Protein 4V1S (pdb70)

Structure (mmCIF, N/CA/C/O backbone):
data_4V1S
#
_entry.id   4V1S
#
_cell.length_a   81.677
_cell.length_b   121.030
_cell.length_c   125.604
_cell.angle_alpha   90.00
_cell.angle_beta   90.00
_cell.angle_gamma   90.00
#
_symmetry.space_group_name_H-M   'P 2 21 21'
#
loop_
_entity.id
_entity.type
_entity.pdbx_description
1 polymer ALPHA-1,6-MANNANASE
2 non-polymer GLYCEROL
3 water water
#
loop_
_atom_site.group_PDB
_atom_site.id
_atom_site.type_symbol
_atom_site.label_atom_id
_atom_site.label_alt_id
_atom_site.label_comp_id
_atom_site.label_asym_id
_atom_site.label_entity_id
_atom_site.label_seq_id
_atom_site.pdbx_PDB_ins_code
_atom_site.Cartn_x
_atom_site.Cartn_y
_atom_site.Cartn_z
_atom_site.occupancy
_atom_site.B_iso_or_equiv
_atom_site.auth_seq_id
_atom_site.auth_comp_id
_atom_site.auth_asym_id
_atom_site.auth_atom_id
_atom_site.pdbx_PDB_model_num
ATOM 1 N N . PRO A 1 37 ? -41.301 -14.613 40.135 1.00 70.33 37 PRO A N 1
ATOM 2 C CA . PRO A 1 37 ? -39.957 -15.033 39.747 1.00 70.59 37 PRO A CA 1
ATOM 3 C C . PRO A 1 37 ? -39.030 -15.336 40.948 1.00 65.12 37 PRO A C 1
ATOM 4 O O . PRO A 1 37 ? -38.237 -16.291 40.916 1.00 54.13 37 PRO A O 1
ATOM 6 N N . GLY A 1 38 ? -39.159 -14.549 42.008 1.00 70.40 38 GLY A N 1
ATOM 7 C CA . GLY A 1 38 ? -38.338 -14.720 43.205 1.00 56.98 38 GLY A CA 1
ATOM 8 C C . GLY A 1 38 ? -38.422 -16.080 43.874 1.00 58.80 38 GLY A C 1
ATOM 9 O O . GLY A 1 38 ? -37.443 -16.529 44.474 1.00 68.78 38 GLY A O 1
ATOM 10 N N . VAL A 1 39 ? -39.588 -16.724 43.794 1.00 54.76 39 VAL A N 1
ATOM 11 C CA . VAL A 1 39 ? -39.778 -18.090 44.330 1.00 60.98 39 VAL A CA 1
ATOM 12 C C . VAL A 1 39 ? -38.833 -19.069 43.623 1.00 65.72 39 VAL A C 1
ATOM 13 O O . VAL A 1 39 ? -38.176 -19.891 44.271 1.00 82.50 39 VAL A O 1
ATOM 17 N N . GLU A 1 40 ? -38.768 -18.974 42.295 1.00 61.01 40 GLU A N 1
ATOM 18 C CA . GLU A 1 40 ? -37.864 -19.820 41.522 1.00 55.88 40 GLU A CA 1
ATOM 19 C C . GLU A 1 40 ? -36.399 -19.325 41.574 1.00 55.06 40 GLU A C 1
ATOM 20 O O . GLU A 1 40 ? -35.512 -20.157 41.654 1.00 47.98 40 GLU A O 1
ATOM 22 N N . ILE A 1 41 ? -36.151 -18.004 41.552 1.00 56.33 41 ILE A N 1
ATOM 23 C CA . ILE A 1 41 ? -34.758 -17.454 41.557 1.00 43.82 41 ILE A CA 1
ATOM 24 C C . ILE A 1 41 ? -34.080 -17.511 42.932 1.00 59.16 41 ILE A C 1
ATOM 25 O O . ILE A 1 41 ? -32.851 -17.522 43.011 1.00 66.37 41 ILE A O 1
ATOM 27 N N . GLY A 1 42 ? -34.896 -17.503 43.994 1.00 56.57 42 GLY A N 1
ATOM 28 C CA . GLY A 1 42 ? -34.484 -17.695 45.412 1.00 70.12 42 GLY A CA 1
ATOM 29 C C . GLY A 1 42 ? -33.060 -17.390 45.884 1.00 73.27 42 GLY A C 1
ATOM 30 O O . GLY A 1 42 ? -32.635 -16.224 45.924 1.00 65.78 42 GLY A O 1
ATOM 31 N N . ASN A 1 43 ? -32.356 -18.448 46.304 1.00 66.22 43 ASN A N 1
ATOM 32 C CA . ASN A 1 43 ? -30.947 -18.381 46.714 1.00 67.90 43 ASN A CA 1
ATOM 33 C C . ASN A 1 43 ? -30.039 -19.026 45.671 1.00 73.76 43 ASN A C 1
ATOM 34 O O . ASN A 1 43 ? -28.905 -19.416 45.990 1.00 80.34 43 ASN A O 1
ATOM 36 N N . ASN A 1 44 ? -30.545 -19.133 44.434 1.00 45.86 44 ASN A N 1
ATOM 37 C CA . ASN A 1 44 ? -29.820 -19.766 43.341 1.00 30.62 44 ASN A CA 1
ATOM 38 C C . ASN A 1 44 ? -28.794 -18.832 42.737 1.00 28.30 44 ASN A C 1
ATOM 39 O O . ASN A 1 44 ? -29.121 -17.781 42.174 1.00 27.08 44 ASN A O 1
ATOM 44 N N . ASP A 1 45 ? -27.548 -19.248 42.831 1.00 23.23 45 ASP A N 1
ATOM 45 C CA . ASP A 1 45 ? -26.464 -18.417 42.415 1.00 24.97 45 ASP A CA 1
ATOM 46 C C . ASP A 1 45 ? -26.100 -18.808 40.993 1.00 21.27 45 ASP A C 1
ATOM 47 O O . ASP A 1 45 ? -25.116 -19.509 40.763 1.00 19.44 45 ASP A O 1
ATOM 52 N N . TYR A 1 46 ? -26.907 -18.342 40.044 1.00 17.37 46 TYR A N 1
ATOM 53 C CA . TYR A 1 46 ? -26.703 -18.669 38.628 1.00 15.82 46 TYR A CA 1
ATOM 54 C C . TYR A 1 46 ? -25.325 -18.299 38.132 1.00 13.09 46 TYR A C 1
ATOM 55 O O . TYR A 1 46 ? -24.741 -19.016 37.338 1.00 15.47 46 TYR A O 1
ATOM 64 N N . TYR A 1 47 ? -24.808 -17.160 38.576 1.00 15.49 47 TYR A N 1
ATOM 65 C CA . TYR A 1 47 ? -23.499 -16.716 38.127 1.00 15.35 47 TYR A CA 1
ATOM 66 C C . TYR A 1 47 ? -22.392 -17.694 38.523 1.00 17.01 47 TYR A C 1
ATOM 67 O O . TYR A 1 47 ? -21.536 -18.065 37.696 1.00 18.98 47 TYR A O 1
ATOM 76 N N . THR A 1 48 ? -22.421 -18.134 39.780 1.00 19.00 48 THR A N 1
ATOM 77 C CA . THR A 1 48 ? -21.505 -19.188 40.224 1.00 20.80 48 THR A CA 1
ATOM 78 C C . THR A 1 48 ? -21.702 -20.494 39.454 1.00 16.28 48 THR A C 1
ATOM 79 O O . THR A 1 48 ? -20.755 -21.126 39.054 1.00 17.97 48 THR A O 1
ATOM 83 N N . TRP A 1 49 ? -22.949 -20.867 39.213 1.00 15.22 49 TRP A N 1
ATOM 84 C CA . TRP A 1 49 ? -23.209 -22.070 38.454 1.00 15.13 49 TRP A CA 1
ATOM 85 C C . TRP A 1 49 ? -22.566 -21.978 37.089 1.00 15.01 49 TRP A C 1
ATOM 86 O O . TRP A 1 49 ? -22.012 -22.945 36.614 1.00 16.44 49 TRP A O 1
ATOM 97 N N . CYS A 1 50 ? -22.623 -20.792 36.489 1.00 13.58 50 CYS A N 1
ATOM 98 C CA . CYS A 1 50 ? -22.009 -20.602 35.177 1.00 11.00 50 CYS A CA 1
ATOM 99 C C . CYS A 1 50 ? -20.512 -20.783 35.267 1.00 12.56 50 CYS A C 1
ATOM 100 O O . CYS A 1 50 ? -19.938 -21.551 34.511 1.00 13.59 50 CYS A O 1
ATOM 103 N N . LYS A 1 51 ? -19.871 -20.109 36.216 1.00 16.23 51 LYS A N 1
ATOM 104 C CA A LYS A 1 51 ? -18.416 -20.235 36.382 0.50 17.59 51 LYS A CA 1
ATOM 105 C CA B LYS A 1 51 ? -18.412 -20.238 36.393 0.50 17.42 51 LYS A CA 1
ATOM 106 C C . LYS A 1 51 ? -18.007 -21.685 36.682 1.00 15.76 51 LYS A C 1
ATOM 107 O O . LYS A 1 51 ? -17.015 -22.176 36.193 1.00 14.44 51 LYS A O 1
ATOM 118 N N . GLU A 1 52 ? -18.795 -22.363 37.494 1.00 18.40 52 GLU A N 1
ATOM 119 C CA . GLU A 1 52 ? -18.546 -23.763 37.767 1.00 16.86 52 GLU A CA 1
ATOM 120 C C . GLU A 1 52 ? -18.539 -24.603 36.493 1.00 17.88 52 GLU A C 1
ATOM 121 O O . GLU A 1 52 ? -17.661 -25.459 36.291 1.00 16.75 52 GLU A O 1
ATOM 127 N N . THR A 1 53 ? -19.551 -24.386 35.666 1.00 16.88 53 THR A N 1
ATOM 128 C CA . THR A 1 53 ? -19.715 -25.131 34.445 1.00 14.74 53 THR A CA 1
ATOM 129 C C . THR A 1 53 ? -18.527 -24.880 33.500 1.00 13.94 53 THR A C 1
ATOM 130 O O . THR A 1 53 ? -17.965 -25.806 32.939 1.00 16.14 53 THR A O 1
ATOM 134 N N . LEU A 1 54 ? -18.167 -23.622 33.359 1.00 13.04 54 LEU A N 1
ATOM 135 C CA . LEU A 1 54 ? -17.019 -23.247 32.512 1.00 15.43 54 LEU A CA 1
ATOM 136 C C . LEU A 1 54 ? -15.728 -23.881 32.978 1.00 15.66 54 LEU A C 1
ATOM 137 O O . LEU A 1 54 ? -14.859 -24.240 32.161 1.00 16.05 54 LEU A O 1
ATOM 142 N N . SER A 1 55 ? -15.581 -23.999 34.288 1.00 15.12 55 SER A N 1
ATOM 143 C CA A SER A 1 55 ? -14.382 -24.598 34.846 0.50 15.67 55 SER A CA 1
ATOM 144 C CA B SER A 1 55 ? -14.379 -24.609 34.858 0.50 15.82 55 SER A CA 1
ATOM 145 C C . SER A 1 55 ? -14.295 -26.066 34.433 1.00 14.82 55 SER A C 1
ATOM 146 O O . SER A 1 55 ? -13.223 -26.567 34.069 1.00 17.18 55 SER A O 1
ATOM 151 N N . VAL A 1 56 ? -15.428 -26.756 34.465 1.00 14.93 56 VAL A N 1
ATOM 152 C CA . VAL A 1 56 ? -15.426 -28.174 34.076 1.00 15.18 56 VAL A CA 1
ATOM 153 C C . VAL A 1 56 ? -15.220 -28.360 32.586 1.00 15.07 56 VAL A C 1
ATOM 154 O O . VAL A 1 56 ? -14.451 -29.214 32.157 1.00 16.33 56 VAL A O 1
ATOM 158 N N . ILE A 1 57 ? -15.884 -27.539 31.794 1.00 12.38 57 ILE A N 1
ATOM 159 C CA . ILE A 1 57 ? -15.639 -27.527 30.335 1.00 11.40 57 ILE A CA 1
ATOM 160 C C . ILE A 1 57 ? -14.161 -27.321 30.018 1.00 13.53 57 ILE A C 1
ATOM 161 O O . ILE A 1 57 ? -13.609 -28.010 29.174 1.00 16.71 57 ILE A O 1
ATOM 166 N N . ASP A 1 58 ? -13.523 -26.350 30.682 1.00 13.71 58 ASP A N 1
ATOM 167 C CA . ASP A 1 58 ? -12.100 -26.086 30.424 1.00 14.99 58 ASP A CA 1
ATOM 168 C C . ASP A 1 58 ? -11.246 -27.272 30.807 1.00 16.14 58 ASP A C 1
ATOM 169 O O . ASP A 1 58 ? -10.385 -27.667 30.037 1.00 15.05 58 ASP A O 1
ATOM 174 N N . LYS A 1 59 ? -11.508 -27.856 31.974 1.00 15.33 59 LYS A N 1
ATOM 175 C CA A LYS A 1 59 ? -10.753 -29.002 32.429 0.50 15.97 59 LYS A CA 1
ATOM 176 C CA B LYS A 1 59 ? -10.753 -29.032 32.425 0.50 16.28 59 LYS A CA 1
ATOM 177 C C . LYS A 1 59 ? -10.864 -30.148 31.409 1.00 15.90 59 LYS A C 1
ATOM 178 O O . LYS A 1 59 ? -9.872 -30.751 31.006 1.00 17.56 59 LYS A O 1
ATOM 189 N N . ASP A 1 60 ? -12.081 -30.428 30.974 1.00 13.94 60 ASP A N 1
ATOM 190 C CA . ASP A 1 60 ? -12.343 -31.609 30.138 1.00 14.67 60 ASP A CA 1
ATOM 191 C C . ASP A 1 60 ? -11.958 -31.403 28.682 1.00 13.50 60 ASP A C 1
ATOM 192 O O . ASP A 1 60 ? -11.452 -32.335 28.052 1.00 16.12 60 ASP A O 1
ATOM 197 N N . LEU A 1 61 ? -12.221 -30.200 28.159 1.00 12.15 61 LEU A N 1
ATOM 198 C CA . LEU A 1 61 ? -12.195 -29.987 26.729 1.00 12.58 61 LEU A CA 1
ATOM 199 C C . LEU A 1 61 ? -11.317 -28.877 26.187 1.00 12.36 61 LEU A C 1
ATOM 200 O O . LEU A 1 61 ? -11.059 -28.872 24.978 1.00 14.58 61 LEU A O 1
ATOM 205 N N . LYS A 1 62 ? -10.808 -27.969 27.015 1.00 13.42 62 LYS A N 1
ATOM 206 C CA . LYS A 1 62 ? -9.903 -26.954 26.472 1.00 16.64 62 LYS A CA 1
ATOM 207 C C . LYS A 1 62 ? -8.590 -27.660 26.072 1.00 15.68 62 LYS A C 1
ATOM 208 O O . LYS A 1 62 ? -8.107 -28.526 26.784 1.00 16.39 62 LYS A O 1
ATOM 214 N N . ILE A 1 63 ? -8.081 -27.327 24.897 1.00 12.60 63 ILE A N 1
ATOM 215 C CA . ILE A 1 63 ? -6.868 -27.921 24.398 1.00 13.38 63 ILE A CA 1
ATOM 216 C C . ILE A 1 63 ? -5.732 -27.168 25.068 1.00 13.45 63 ILE A C 1
ATOM 217 O O . ILE A 1 63 ? -5.608 -25.937 24.936 1.00 13.50 63 ILE A O 1
ATOM 222 N N . SER A 1 64 ? -4.925 -27.924 25.811 1.00 14.31 64 SER A N 1
ATOM 223 C CA . SER A 1 64 ? -3.802 -27.383 26.585 1.00 16.08 64 SER A CA 1
ATOM 224 C C . SER A 1 64 ? -3.015 -26.361 25.790 1.00 17.71 64 SER A C 1
ATOM 225 O O . SER A 1 64 ? -2.624 -26.643 24.647 1.00 18.21 64 SER A O 1
ATOM 228 N N . GLY A 1 65 ? -2.807 -25.186 26.3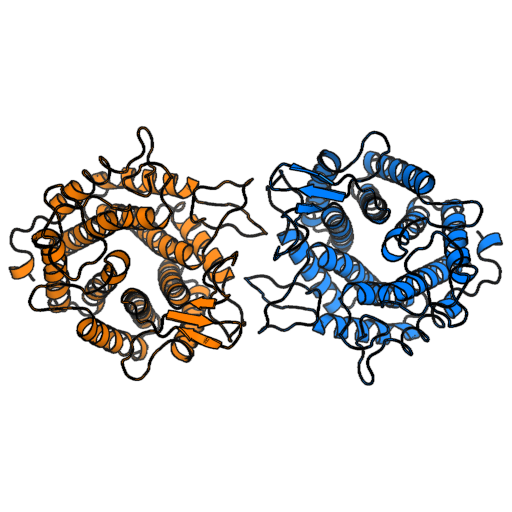80 1.00 18.45 65 GLY A N 1
ATOM 229 C CA . GLY A 1 65 ? -1.972 -24.145 25.788 1.00 20.84 65 GLY A CA 1
ATOM 230 C C . GLY A 1 65 ? -2.641 -23.282 24.721 1.00 19.78 65 GLY A C 1
ATOM 231 O O . GLY A 1 65 ? -1.983 -22.476 24.067 1.00 23.06 65 GLY A O 1
ATOM 232 N N . THR A 1 66 ? -3.944 -23.458 24.546 1.00 17.51 66 THR A N 1
ATOM 233 C CA . THR A 1 66 ? -4.693 -22.755 23.523 1.00 17.52 66 THR A CA 1
ATOM 234 C C . THR A 1 66 ? -5.974 -22.163 24.108 1.00 17.85 66 THR A C 1
ATOM 235 O O . THR A 1 66 ? -6.313 -22.396 25.276 1.00 17.26 66 THR A O 1
ATOM 239 N N . HIS A 1 67 ? -6.693 -21.419 23.279 1.00 14.53 67 HIS A N 1
ATOM 240 C CA . HIS A 1 67 ? -8.086 -21.038 23.580 1.00 15.37 67 HIS A CA 1
ATOM 241 C C . HIS A 1 67 ? -9.086 -21.757 22.685 1.00 14.44 67 HIS A C 1
ATOM 242 O O . HIS A 1 67 ? -10.176 -21.231 22.385 1.00 15.45 67 HIS A O 1
ATOM 249 N N . SER A 1 68 ? -8.713 -22.972 22.293 1.00 12.73 68 SER A N 1
ATOM 250 C CA . SER A 1 68 ? -9.533 -23.841 21.443 1.00 13.44 68 SER A CA 1
ATOM 251 C C . SER A 1 68 ? -9.968 -25.041 22.281 1.00 13.41 68 SER A C 1
ATOM 252 O O . SER A 1 68 ? -9.446 -25.279 23.387 1.00 12.88 68 SER A O 1
ATOM 255 N N . TYR A 1 69 ? -10.971 -25.753 21.759 1.00 12.27 69 TYR A N 1
ATOM 256 C CA . TYR A 1 69 ? -11.620 -26.859 22.463 1.00 12.24 69 TYR A CA 1
ATOM 257 C C . TYR A 1 69 ? -11.678 -28.082 21.596 1.00 11.96 69 TYR A C 1
ATOM 258 O O . TYR A 1 69 ? -11.897 -27.984 20.377 1.00 13.39 69 TYR A O 1
ATOM 267 N N . TYR A 1 70 ? -11.524 -29.230 22.251 1.00 14.03 70 TYR A N 1
ATOM 268 C CA . TYR A 1 70 ? -11.792 -30.521 21.639 1.00 13.02 70 TYR A CA 1
ATOM 269 C C . TYR A 1 70 ? -13.287 -30.735 21.467 1.00 13.46 70 TYR A C 1
ATOM 270 O O . TYR A 1 70 ? -14.079 -30.178 22.201 1.00 13.40 70 TYR A O 1
ATOM 279 N N . GLU A 1 71 ? -13.660 -31.574 20.495 1.00 11.38 71 GLU A N 1
ATOM 280 C CA . GLU A 1 71 ? -15.072 -31.888 20.276 1.00 12.43 71 GLU A CA 1
ATOM 281 C C . GLU A 1 71 ? -15.696 -32.703 21.393 1.00 13.36 71 GLU A C 1
ATOM 282 O O . GLU A 1 71 ? -16.848 -32.485 21.750 1.00 14.03 71 GLU A O 1
ATOM 288 N N . ASN A 1 72 ? -14.969 -33.693 21.909 1.00 14.83 72 ASN A N 1
ATOM 289 C CA . ASN A 1 72 ? -15.591 -34.658 22.805 1.00 14.71 72 ASN A CA 1
ATOM 290 C C . ASN A 1 72 ? -14.561 -35.288 23.747 1.00 14.19 72 ASN A C 1
ATOM 291 O O . ASN A 1 72 ? -13.360 -34.972 23.698 1.00 15.08 72 ASN A O 1
ATOM 296 N N . GLN A 1 73 ? -15.042 -36.208 24.572 1.00 16.66 73 GLN A N 1
ATOM 297 C CA . GLN A 1 73 ? -14.245 -36.879 25.596 1.00 17.05 73 GLN A CA 1
ATOM 298 C C . GLN A 1 73 ? -12.996 -37.601 25.095 1.00 17.61 73 GLN A C 1
ATOM 299 O O . GLN A 1 73 ? -12.101 -37.880 25.891 1.00 21.07 73 GLN A O 1
ATOM 305 N N . ASP A 1 74 ? -12.953 -37.930 23.801 1.00 18.55 74 ASP A N 1
ATOM 306 C CA . ASP A 1 74 ? -11.797 -38.614 23.219 1.00 21.01 74 ASP A CA 1
ATOM 307 C C . ASP A 1 74 ? -10.611 -37.674 23.058 1.00 16.97 74 ASP A C 1
ATOM 308 O O . ASP A 1 74 ? -9.496 -38.139 22.829 1.00 21.63 74 ASP A O 1
ATOM 313 N N . ARG A 1 75 ? -10.866 -36.359 23.078 1.00 16.14 75 ARG A N 1
ATOM 314 C CA . ARG A 1 75 ? -9.811 -35.363 22.924 1.00 16.80 75 ARG A CA 1
ATOM 315 C C . ARG A 1 75 ? -8.921 -35.663 21.707 1.00 16.81 75 ARG A C 1
ATOM 316 O O . ARG A 1 75 ? -7.680 -35.613 21.769 1.00 19.51 75 ARG A O 1
ATOM 324 N N . SER A 1 76 ? -9.555 -35.952 20.587 1.00 17.57 76 SER A N 1
ATOM 325 C CA . SER A 1 76 ? -8.822 -36.377 19.385 1.00 19.47 76 SER A CA 1
ATOM 326 C C . SER A 1 76 ? -8.979 -35.466 18.149 1.00 20.36 76 SER A C 1
ATOM 327 O O . SER A 1 76 ? -8.232 -35.612 17.177 1.00 25.44 76 SER A O 1
ATOM 330 N N . GLN A 1 77 ? -9.961 -34.576 18.178 1.00 18.98 77 GLN A N 1
ATOM 331 C CA . GLN A 1 77 ? -10.241 -33.646 17.100 1.00 19.30 77 GLN A CA 1
ATOM 332 C C . GLN A 1 77 ? -10.599 -32.315 17.718 1.00 15.34 77 GLN A C 1
ATOM 333 O O . GLN A 1 77 ? -11.260 -32.272 18.767 1.00 16.69 77 GLN A O 1
ATOM 335 N N . VAL A 1 78 ? -10.208 -31.232 17.044 1.00 14.90 78 VAL A N 1
ATOM 336 C CA A VAL A 1 78 ? -10.670 -29.913 17.400 0.50 13.48 78 VAL A CA 1
ATOM 337 C CA B VAL A 1 78 ? -10.684 -29.911 17.427 0.50 15.79 78 VAL A CA 1
ATOM 338 C C . VAL A 1 78 ? -12.199 -29.885 17.235 1.00 14.52 78 VAL A C 1
ATOM 339 O O . VAL A 1 78 ? -12.754 -30.510 16.317 1.00 15.47 78 VAL A O 1
ATOM 346 N N . SER A 1 79 ? -12.865 -29.158 18.120 1.00 12.01 79 SER A N 1
ATOM 347 C CA . SER A 1 79 ? -14.319 -29.025 18.087 1.00 11.97 79 SER A CA 1
ATOM 348 C C . SER A 1 79 ? -14.853 -28.404 16.806 1.00 11.83 79 SER A C 1
ATOM 349 O O . SER A 1 79 ? -14.238 -27.519 16.188 1.00 12.31 79 SER A O 1
ATOM 352 N N . PHE A 1 80 ? -16.022 -28.885 16.399 1.00 13.40 80 PHE A N 1
ATOM 353 C CA . PHE A 1 80 ? -16.820 -28.188 15.423 1.00 11.97 80 PHE A CA 1
ATOM 354 C C . PHE A 1 80 ? -17.203 -26.828 15.982 1.00 11.05 80 PHE A C 1
ATOM 355 O O . PHE A 1 80 ? -17.169 -26.596 17.183 1.00 11.46 80 PHE A O 1
ATOM 363 N N . ILE A 1 81 ? -17.551 -25.913 15.091 1.00 9.97 81 ILE A N 1
ATOM 364 C CA . ILE A 1 81 ? -17.783 -24.540 15.502 1.00 10.76 81 ILE A CA 1
ATOM 365 C C . ILE A 1 81 ? -18.933 -24.420 16.529 1.00 11.72 81 ILE A C 1
ATOM 366 O O . ILE A 1 81 ? -18.889 -23.563 17.449 1.00 10.99 81 ILE A O 1
ATOM 371 N N . TRP A 1 82 ? -19.948 -25.279 16.393 1.00 10.75 82 TRP A N 1
ATOM 372 C CA . TRP A 1 82 ? -21.215 -25.078 17.149 1.00 10.59 82 TRP A CA 1
ATOM 373 C C . TRP A 1 82 ? -21.003 -24.898 18.666 1.00 12.24 82 TRP A C 1
ATOM 374 O O . TRP A 1 82 ? -21.517 -23.973 19.256 1.00 10.84 82 TRP A O 1
ATOM 385 N N . GLY A 1 83 ? -20.256 -25.805 19.309 1.00 9.9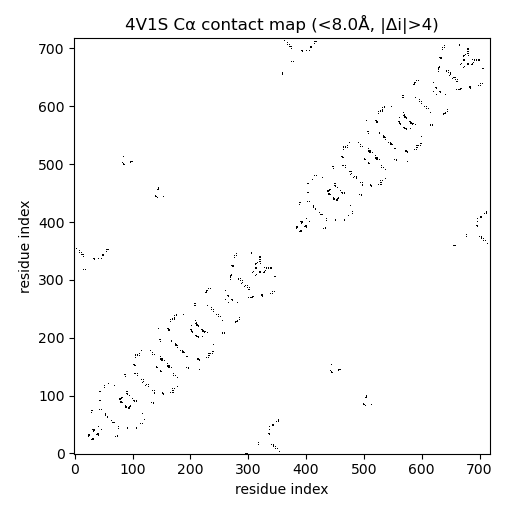8 83 GLY A N 1
ATOM 386 C CA . GLY A 1 83 ? -20.087 -25.714 20.762 1.00 11.28 83 GLY A CA 1
ATOM 387 C C . GLY A 1 83 ? -19.407 -24.439 21.193 1.00 11.68 83 GLY A C 1
ATOM 388 O O . GLY A 1 83 ? -19.671 -23.929 22.263 1.00 11.97 83 GLY A O 1
ATOM 389 N N . ASN A 1 84 ? -18.522 -23.920 20.330 1.00 10.71 84 ASN A N 1
ATOM 390 C CA . ASN A 1 84 ? -17.871 -22.661 20.582 1.00 11.36 84 ASN A CA 1
ATOM 391 C C . ASN A 1 84 ? -18.801 -21.477 20.494 1.00 10.99 84 ASN A C 1
ATOM 392 O O . ASN A 1 84 ? -18.554 -20.441 21.120 1.00 9.89 84 ASN A O 1
ATOM 397 N N . ILE A 1 85 ? -19.878 -21.612 19.719 1.00 9.87 85 ILE A N 1
ATOM 398 C CA . ILE A 1 85 ? -20.877 -20.524 19.618 1.00 9.20 85 ILE A CA 1
ATOM 399 C C . ILE A 1 85 ? -21.569 -20.322 20.952 1.00 8.72 85 ILE A C 1
ATOM 400 O O . ILE A 1 85 ? -21.835 -19.185 21.378 1.00 10.45 85 ILE A O 1
ATOM 405 N N . PHE A 1 86 ? -21.851 -21.413 21.682 1.00 9.27 86 PHE A N 1
ATOM 406 C CA . PHE A 1 86 ? -22.408 -21.226 23.008 1.00 10.12 86 PHE A CA 1
ATOM 407 C C . PHE A 1 86 ? -21.435 -20.550 23.974 1.00 10.32 86 PHE A C 1
ATOM 408 O O . PHE A 1 86 ? -21.870 -19.785 24.802 1.00 10.80 86 PHE A O 1
ATOM 416 N N . LEU A 1 87 ? -20.137 -20.803 23.831 1.00 10.66 87 LEU A N 1
ATOM 417 C CA . LEU A 1 87 ? -19.187 -20.082 24.641 1.00 10.67 87 LEU A CA 1
ATOM 418 C C . LEU A 1 87 ? -19.207 -18.601 24.257 1.00 11.40 87 LEU A C 1
ATOM 419 O O . LEU A 1 87 ? -19.253 -17.743 25.109 1.00 10.83 87 LEU A O 1
ATOM 424 N N . LEU A 1 88 ? -19.225 -18.301 22.958 1.00 10.89 88 LEU A N 1
ATOM 425 C CA . LEU A 1 88 ? -19.330 -16.908 22.516 1.00 11.20 88 LEU A CA 1
ATOM 426 C C . LEU A 1 88 ? -20.551 -16.224 23.159 1.00 11.13 88 LEU A C 1
ATOM 427 O O . LEU A 1 88 ? -20.466 -15.105 23.664 1.00 10.78 88 LEU A O 1
ATOM 432 N N . TYR A 1 89 ? -21.701 -16.884 23.097 1.00 11.36 89 TYR A N 1
ATOM 433 C CA . TYR A 1 89 ? -22.937 -16.351 23.702 1.00 13.38 89 TYR A CA 1
ATOM 434 C C . TYR A 1 89 ? -22.772 -16.124 25.225 1.00 12.51 89 TYR A C 1
ATOM 435 O O . TYR A 1 89 ? -23.266 -15.151 25.790 1.00 12.29 89 TYR A O 1
ATOM 444 N N . THR A 1 90 ? -22.067 -17.045 25.874 1.00 12.19 90 THR A N 1
ATOM 445 C CA . THR A 1 90 ? -21.885 -16.989 27.322 1.00 11.71 90 THR A CA 1
ATOM 446 C C . THR A 1 90 ? -21.034 -15.801 27.719 1.00 12.34 90 THR A C 1
ATOM 447 O O . THR A 1 90 ? -21.409 -14.996 28.584 1.00 13.90 90 THR A O 1
ATOM 451 N N . TYR A 1 91 ? -19.892 -15.657 27.054 1.00 12.28 91 TYR A N 1
ATOM 452 C CA . TYR A 1 91 ? -18.985 -14.550 27.401 1.00 12.37 91 TYR A CA 1
ATOM 453 C C . TYR A 1 91 ? -19.617 -13.200 27.068 1.00 12.44 91 TYR A C 1
ATOM 454 O O . TYR A 1 91 ? -19.475 -12.215 27.810 1.00 14.25 91 TYR A O 1
ATOM 463 N N . THR A 1 92 ? -20.317 -13.146 25.954 1.00 13.94 92 THR A N 1
ATOM 464 C CA . THR A 1 92 ? -21.050 -11.945 25.598 1.00 13.80 92 THR A CA 1
ATOM 465 C C . THR A 1 92 ? -22.069 -11.546 26.663 1.00 13.38 92 THR A C 1
ATOM 466 O O . THR A 1 92 ? -22.094 -10.398 27.102 1.00 13.95 92 THR A O 1
ATOM 470 N N . GLU A 1 93 ? -22.883 -12.503 27.114 1.00 13.39 93 GLU A N 1
ATOM 471 C CA . GLU A 1 93 ? -23.825 -12.207 28.188 1.00 13.08 93 GLU A CA 1
ATOM 472 C C . GLU A 1 93 ? -23.098 -11.815 29.476 1.00 12.75 93 GLU A C 1
ATOM 473 O O . GLU A 1 93 ? -23.571 -10.953 30.225 1.00 15.66 93 GLU A O 1
ATOM 479 N N . GLY A 1 94 ? -21.945 -12.433 29.718 1.00 14.37 94 GLY A N 1
ATOM 480 C CA . GLY A 1 94 ? -21.099 -12.077 30.857 1.00 14.53 94 GLY A CA 1
ATOM 481 C C . GLY A 1 94 ? -20.775 -10.594 30.949 1.00 16.57 94 GLY A C 1
ATOM 482 O O . GLY A 1 94 ? -20.703 -10.046 32.053 1.00 18.52 94 GLY A O 1
ATOM 483 N N . ILE A 1 95 ? -20.616 -9.937 29.795 1.00 18.12 95 ILE A N 1
ATOM 484 C CA . ILE A 1 95 ? -20.281 -8.517 29.782 1.00 16.72 95 ILE A CA 1
ATOM 485 C C . ILE A 1 95 ? -21.353 -7.695 30.536 1.00 18.76 95 ILE A C 1
ATOM 486 O O . ILE A 1 95 ? -21.040 -6.667 31.142 1.00 22.67 95 ILE A O 1
ATOM 491 N N . SER A 1 96 ? -22.613 -8.139 30.475 1.00 19.61 96 SER A N 1
ATOM 492 C CA A SER A 1 96 ? -23.717 -7.455 31.149 0.50 21.67 96 SER A CA 1
ATOM 493 C CA B SER A 1 96 ? -23.678 -7.405 31.137 0.50 21.69 96 SER A CA 1
ATOM 494 C C . SER A 1 96 ? -23.606 -7.553 32.666 1.00 23.27 96 SER A C 1
ATOM 495 O O . SER A 1 96 ? -24.093 -6.686 33.390 1.00 27.48 96 SER A O 1
ATOM 500 N N . LEU A 1 97 ? -22.963 -8.611 33.149 1.00 23.69 97 LEU A N 1
ATOM 501 C CA . LEU A 1 97 ? -22.715 -8.797 34.587 1.00 21.27 97 LEU A CA 1
ATOM 502 C C . LEU A 1 97 ? -21.450 -8.102 35.069 1.00 21.43 97 LEU A C 1
ATOM 503 O O . LEU A 1 97 ? -21.452 -7.438 36.132 1.00 23.32 97 LEU A O 1
ATOM 508 N N . SER A 1 98 ? -20.374 -8.245 34.290 1.00 21.13 98 SER A N 1
ATOM 509 C CA . SER A 1 98 ? -19.086 -7.607 34.589 1.00 22.22 98 SER A CA 1
ATOM 510 C C . SER A 1 98 ? -18.242 -7.445 33.338 1.00 21.79 98 SER A C 1
ATOM 511 O O . SER A 1 98 ? -17.724 -8.415 32.788 1.00 20.19 98 SER A O 1
ATOM 514 N N . LYS A 1 99 ? -18.083 -6.214 32.880 1.00 20.45 99 LYS A N 1
ATOM 515 C CA . LYS A 1 99 ? -17.269 -5.996 31.674 1.00 20.11 99 LYS A CA 1
ATOM 516 C C . LYS A 1 99 ? -15.840 -6.470 31.943 1.00 18.75 99 LYS A C 1
ATOM 517 O O . LYS A 1 99 ? -15.209 -7.109 31.109 1.00 20.32 99 LYS A O 1
ATOM 523 N N . SER A 1 100 ? -15.316 -6.124 33.111 1.00 23.87 100 SER A N 1
ATOM 524 C CA . SER A 1 100 ? -13.919 -6.427 33.421 1.00 23.33 100 SER A CA 1
ATOM 525 C C . SER A 1 100 ? -13.658 -7.927 33.575 1.00 23.87 100 SER A C 1
ATOM 526 O O . SER A 1 100 ? -12.594 -8.404 33.188 1.00 26.87 100 SER A O 1
ATOM 529 N N . GLU A 1 101 ? -14.616 -8.678 34.119 1.00 23.68 101 GLU A N 1
ATOM 530 C CA . GLU A 1 101 ? -14.435 -10.127 34.263 1.00 21.78 101 GLU A CA 1
ATOM 531 C C . GLU A 1 101 ? -14.481 -10.863 32.924 1.00 23.84 101 GLU A C 1
ATOM 532 O O . GLU A 1 101 ? -13.898 -11.923 32.824 1.00 26.34 101 GLU A O 1
ATOM 538 N N . TRP A 1 102 ? -15.210 -10.336 31.939 1.00 19.65 102 TRP A N 1
ATOM 539 C CA . TRP A 1 102 ? -15.538 -11.110 30.731 1.00 18.03 102 TRP A CA 1
ATOM 540 C C . TRP A 1 102 ? -14.993 -10.593 29.418 1.00 17.34 102 TRP A C 1
ATOM 541 O O . TRP A 1 102 ? -15.045 -11.308 28.438 1.00 16.79 102 TRP A O 1
ATOM 552 N N . SER A 1 103 ? -14.476 -9.365 29.389 1.00 17.17 103 SER A N 1
ATOM 553 C CA . SER A 1 103 ? -14.043 -8.787 28.124 1.00 19.13 103 SER A CA 1
ATOM 554 C C . SER A 1 103 ? -12.905 -9.562 27.492 1.00 17.55 103 SER A C 1
ATOM 555 O O . SER A 1 103 ? -12.902 -9.807 26.278 1.00 17.09 103 SER A O 1
ATOM 558 N N . ASP A 1 104 ? -11.911 -9.929 28.292 1.00 20.01 104 ASP A N 1
ATOM 559 C CA . ASP A 1 104 ? -10.766 -10.683 27.753 1.00 19.51 104 ASP A CA 1
ATOM 560 C C . ASP A 1 104 ? -11.189 -12.068 27.272 1.00 16.82 104 ASP A C 1
ATOM 561 O O . ASP A 1 104 ? -10.717 -12.531 26.240 1.00 15.93 104 ASP A O 1
ATOM 566 N N . ALA A 1 105 ? -12.082 -12.724 28.017 1.00 15.35 105 ALA A N 1
ATOM 567 C CA . ALA A 1 105 ? -12.545 -14.067 27.655 1.00 15.93 105 ALA A CA 1
ATOM 568 C C . ALA A 1 105 ? -13.272 -14.014 26.315 1.00 12.26 105 ALA A C 1
ATOM 569 O O . ALA A 1 105 ? -13.082 -14.885 25.433 1.00 12.78 105 ALA A O 1
ATOM 571 N N . LEU A 1 106 ? -14.072 -12.965 26.154 1.00 13.06 106 LEU A N 1
ATOM 572 C CA . LEU A 1 106 ? -14.810 -12.748 24.902 1.00 12.30 106 LEU A CA 1
ATOM 573 C C . LEU A 1 106 ? -13.837 -12.509 23.738 1.00 14.29 106 LEU A C 1
ATOM 574 O O . LEU A 1 106 ? -14.000 -13.077 22.663 1.00 12.76 106 LEU A O 1
ATOM 579 N N . MET A 1 107 ? -12.825 -11.665 23.946 1.00 13.06 107 MET A N 1
ATOM 580 C CA . MET A 1 107 ? -11.848 -11.410 22.904 1.00 12.30 107 MET A CA 1
ATOM 581 C C . MET A 1 107 ? -11.063 -12.671 22.550 1.00 13.79 107 MET A C 1
ATOM 582 O O . MET A 1 107 ? -10.826 -12.951 21.372 1.00 14.08 107 MET A O 1
ATOM 587 N N . ASN A 1 108 ? -10.659 -13.441 23.555 1.00 14.27 108 ASN A N 1
ATOM 588 C CA . ASN A 1 108 ? -9.964 -14.696 23.279 1.00 14.65 108 ASN A CA 1
ATOM 589 C C . ASN A 1 108 ? -10.825 -15.705 22.482 1.00 12.51 108 ASN A C 1
ATOM 590 O O . ASN A 1 108 ? -10.354 -16.425 21.599 1.00 12.23 108 ASN A O 1
ATOM 595 N N . CYS A 1 109 ? -12.120 -15.716 22.777 1.00 11.26 109 CYS A N 1
ATOM 596 C CA . CYS A 1 109 ? -13.052 -16.554 22.006 1.00 10.46 109 CYS A CA 1
ATOM 597 C C . CYS A 1 109 ? -13.174 -16.047 20.581 1.00 11.71 109 CYS A C 1
ATOM 598 O O . CYS A 1 109 ? -13.089 -16.822 19.632 1.00 11.22 109 CYS A O 1
ATOM 601 N N . PHE A 1 110 ? -13.288 -14.732 20.417 1.00 11.71 110 PHE A N 1
ATOM 602 C CA . PHE A 1 110 ? -13.343 -14.135 19.064 1.00 10.32 110 PHE A CA 1
ATOM 603 C C . PHE A 1 110 ? -12.126 -14.475 18.228 1.00 10.45 110 PHE A C 1
ATOM 604 O O . PHE A 1 110 ? -12.228 -14.888 17.051 1.00 11.85 110 PHE A O 1
ATOM 612 N N . LEU A 1 111 ? -10.977 -14.424 18.874 1.00 11.87 111 LEU A N 1
ATOM 613 C CA . LEU A 1 111 ? -9.722 -14.783 18.216 1.00 12.32 111 LEU A CA 1
ATOM 614 C C . LEU A 1 111 ? -9.673 -16.277 17.906 1.00 12.40 111 LEU A C 1
ATOM 615 O O . LEU A 1 111 ? -9.091 -16.682 16.895 1.00 14.59 111 LEU A O 1
ATOM 620 N N . ASN A 1 112 ? -10.294 -17.101 18.745 1.00 12.42 112 ASN A N 1
ATOM 621 C CA . ASN A 1 112 ? -10.415 -18.504 18.389 1.00 12.21 112 ASN A CA 1
ATOM 622 C C . ASN A 1 112 ? -11.331 -18.712 17.162 1.00 12.64 112 ASN A C 1
ATOM 623 O O . ASN A 1 112 ? -11.043 -19.557 16.315 1.00 13.31 112 ASN A O 1
ATOM 628 N N . PHE A 1 113 ? -12.428 -17.977 17.113 1.00 11.24 113 PHE A N 1
ATOM 629 C CA . PHE A 1 113 ? -13.318 -18.005 15.979 1.00 10.49 113 PHE A CA 1
ATOM 630 C C . PHE A 1 113 ? -12.571 -17.637 14.694 1.00 12.79 113 PHE A C 1
ATOM 631 O O . PHE A 1 113 ? -12.874 -18.185 13.637 1.00 11.92 113 PHE A O 1
ATOM 639 N N . ASP A 1 114 ? -11.562 -16.767 14.788 1.00 12.36 114 ASP A N 1
ATOM 640 C CA . ASP A 1 114 ? -10.754 -16.456 13.592 1.00 12.43 114 ASP A CA 1
ATOM 641 C C . ASP A 1 114 ? -10.101 -17.753 12.980 1.00 14.00 114 ASP A C 1
ATOM 642 O O . ASP A 1 114 ? -9.853 -17.822 11.776 1.00 14.25 114 ASP A O 1
ATOM 647 N N . ASN A 1 115 ? -9.845 -18.761 13.822 1.00 11.86 115 ASN A N 1
ATOM 648 C CA . ASN A 1 115 ? -9.311 -20.040 13.335 1.00 13.00 115 ASN A CA 1
ATOM 649 C C . ASN A 1 115 ? -10.272 -20.725 12.407 1.00 11.90 115 ASN A C 1
ATOM 650 O O . ASN A 1 115 ? -9.848 -21.540 11.599 1.00 13.64 115 ASN A O 1
ATOM 655 N N . TYR A 1 116 ? -11.565 -20.456 12.568 1.00 10.78 116 TYR A N 1
ATOM 656 C CA . TYR A 1 116 ? -12.612 -21.036 11.722 1.00 10.24 116 TYR A CA 1
ATOM 657 C C . TYR A 1 116 ? -13.012 -20.161 10.528 1.00 11.47 116 TYR A C 1
ATOM 658 O O . TYR A 1 116 ? -13.860 -20.561 9.719 1.00 12.79 116 TYR A O 1
ATOM 667 N N . TRP A 1 117 ? -12.471 -18.938 10.454 1.00 10.47 117 TRP A N 1
ATOM 668 C CA . TRP A 1 117 ? -12.860 -18.011 9.384 1.00 11.04 117 TRP A CA 1
ATOM 669 C C . TRP A 1 117 ? -12.087 -18.291 8.121 1.00 10.21 117 TRP A C 1
ATOM 670 O O . TRP A 1 117 ? -10.850 -18.346 8.136 1.00 11.87 117 TRP A O 1
ATOM 681 N N . HIS A 1 118 ? -12.823 -18.391 7.017 1.00 11.66 118 HIS A N 1
ATOM 682 C CA . HIS A 1 118 ? -12.214 -18.473 5.708 1.00 10.76 118 HIS A CA 1
ATOM 683 C C . HIS A 1 118 ? -12.409 -17.164 4.966 1.00 10.43 118 HIS A C 1
ATOM 684 O O . HIS A 1 118 ? -13.523 -16.781 4.724 1.00 10.81 118 HIS A O 1
ATOM 691 N N . PRO A 1 119 ? -11.305 -16.497 4.572 1.00 12.50 119 PRO A N 1
ATOM 692 C CA . PRO A 1 119 ? -11.439 -15.143 3.977 1.00 12.94 119 PRO A CA 1
ATOM 693 C C . PRO A 1 119 ? -11.899 -15.149 2.527 1.00 14.24 119 PRO A C 1
ATOM 694 O O . PRO A 1 119 ? -12.301 -14.128 2.026 1.00 15.72 119 PRO A O 1
ATOM 698 N N . ASN A 1 120 ? -11.836 -16.297 1.863 1.00 12.70 120 ASN A N 1
ATOM 699 C CA . ASN A 1 120 ? -12.226 -16.382 0.443 1.00 14.45 120 ASN A CA 1
ATOM 700 C C . ASN A 1 120 ? -12.162 -17.811 -0.028 1.00 13.24 120 ASN A C 1
ATOM 701 O O . ASN A 1 120 ? -11.076 -18.297 -0.428 1.00 14.07 120 ASN A O 1
ATOM 706 N N . TYR A 1 121 ? -13.323 -18.459 -0.068 1.00 15.27 121 TYR A N 1
ATOM 707 C CA . TYR A 1 121 ? -13.414 -19.736 -0.734 1.00 15.05 121 TYR A CA 1
ATOM 708 C C . TYR A 1 121 ? -14.456 -19.580 -1.821 1.00 14.75 121 TYR A C 1
ATOM 709 O O . TYR A 1 121 ? -15.598 -19.159 -1.556 1.00 18.21 121 TYR A O 1
ATOM 718 N N . LYS A 1 122 ? -14.027 -19.886 -3.059 1.00 15.87 122 LYS A N 1
ATOM 719 C CA . LYS A 1 122 ? -14.893 -19.741 -4.222 1.00 20.45 122 LYS A CA 1
ATOM 720 C C . LYS A 1 122 ? -15.643 -18.400 -4.255 1.00 15.06 122 LYS A C 1
ATOM 721 O O . LYS A 1 122 ? -16.813 -18.340 -4.626 1.00 19.41 122 LYS A O 1
ATOM 727 N N . GLY A 1 123 ? -14.953 -17.312 -3.875 1.00 13.96 123 GLY A N 1
ATOM 728 C CA . GLY A 1 123 ? -15.441 -15.961 -4.038 1.00 16.50 123 GLY A CA 1
ATOM 729 C C . GLY A 1 123 ? -16.066 -15.263 -2.848 1.00 15.89 123 GLY A C 1
ATOM 730 O O . GLY A 1 123 ? -16.478 -14.082 -2.954 1.00 18.77 123 GLY A O 1
ATOM 731 N N . ILE A 1 124 ? -16.187 -15.975 -1.726 1.00 15.32 124 ILE A N 1
ATOM 732 C CA . ILE A 1 124 ? -16.875 -15.422 -0.592 1.00 14.97 124 ILE A CA 1
ATOM 733 C C . ILE A 1 124 ? -16.269 -15.931 0.727 1.00 10.91 124 ILE A C 1
ATOM 734 O O . ILE A 1 124 ? -15.843 -17.082 0.857 1.00 12.95 124 ILE A O 1
ATOM 739 N N . ALA A 1 125 ? -16.183 -15.014 1.671 1.00 12.69 125 ALA A N 1
ATOM 740 C CA . ALA A 1 125 ? -15.707 -15.290 3.029 1.00 13.50 125 ALA A CA 1
ATOM 741 C C . ALA A 1 125 ? -16.829 -15.837 3.906 1.00 11.30 125 ALA A C 1
ATOM 742 O O . ALA A 1 125 ? -17.999 -15.504 3.708 1.00 13.79 125 ALA A O 1
ATOM 744 N N . GLY A 1 126 ? -16.459 -16.632 4.904 1.00 10.31 126 GLY A N 1
ATOM 745 C CA . GLY A 1 126 ? -17.428 -17.121 5.825 1.00 9.68 126 GLY A CA 1
ATOM 746 C C . GLY A 1 126 ? -16.779 -18.116 6.769 1.00 10.08 126 GLY A C 1
ATOM 747 O O . GLY A 1 126 ? -15.687 -18.637 6.506 1.00 10.87 126 GLY A O 1
ATOM 748 N N . TYR A 1 127 ? -17.442 -18.371 7.893 1.00 12.64 127 TYR A N 1
ATOM 749 C CA . TYR A 1 127 ? -16.938 -19.354 8.844 1.00 10.22 127 TYR A CA 1
ATOM 750 C C . TYR A 1 127 ? -17.169 -20.801 8.341 1.00 10.19 127 TYR A C 1
ATOM 751 O O . TYR A 1 127 ? -18.170 -21.080 7.722 1.00 11.44 127 TYR A O 1
ATOM 760 N N . ALA A 1 128 ? -16.199 -21.653 8.655 1.00 10.12 128 ALA A N 1
ATOM 761 C CA . ALA A 1 128 ? -16.221 -23.115 8.424 1.00 10.53 128 ALA A CA 1
ATOM 762 C C . ALA A 1 128 ? -16.580 -23.870 9.690 1.00 10.78 128 ALA A C 1
ATOM 763 O O . ALA A 1 128 ? -16.445 -23.349 10.818 1.00 11.62 128 ALA A O 1
ATOM 765 N N . THR A 1 129 ? -16.974 -25.131 9.492 1.00 11.57 129 THR A N 1
ATOM 766 C CA . THR A 1 129 ? -17.376 -25.963 10.587 1.00 11.95 129 THR A CA 1
ATOM 767 C C . THR A 1 129 ? -16.176 -26.396 11.446 1.00 12.50 129 THR A C 1
ATOM 768 O O . THR A 1 129 ? -16.315 -26.649 12.642 1.00 12.84 129 THR A O 1
ATOM 772 N N . LEU A 1 130 ? -15.006 -26.458 10.830 1.00 12.99 130 LEU A N 1
ATOM 773 C CA . LEU A 1 130 ? -13.757 -26.770 11.515 1.00 12.09 130 LEU A CA 1
ATOM 774 C C . LEU A 1 130 ? -12.705 -25.710 11.187 1.00 12.63 130 LEU A C 1
ATOM 775 O O . LEU A 1 130 ? -12.860 -24.936 10.250 1.00 13.38 130 LEU A O 1
ATOM 780 N N . PRO A 1 131 ? -11.606 -25.673 11.960 1.00 12.41 131 PRO A N 1
ATOM 781 C CA . PRO A 1 131 ? -10.571 -24.722 11.642 1.00 13.48 131 PRO A CA 1
ATOM 782 C C . PRO A 1 131 ? -10.116 -24.819 10.199 1.00 12.78 131 PRO A C 1
ATOM 783 O O . PRO A 1 131 ? -10.013 -25.915 9.641 1.00 16.19 131 PRO A O 1
ATOM 787 N N . THR A 1 132 ? -9.849 -23.658 9.619 1.00 12.94 132 THR A N 1
ATOM 788 C CA . THR A 1 132 ? -9.490 -23.559 8.214 1.00 12.65 132 THR A CA 1
ATOM 789 C C . THR A 1 132 ? -8.567 -22.361 8.033 1.00 13.95 132 THR A C 1
ATOM 790 O O . THR A 1 132 ? -8.207 -21.678 8.984 1.00 18.87 132 THR A O 1
ATOM 794 N N . SER A 1 133 ? -8.130 -22.172 6.808 1.00 16.40 133 SER A N 1
ATOM 795 C CA . SER A 1 133 ? -7.320 -21.012 6.431 1.00 16.77 133 SER A CA 1
ATOM 796 C C . SER A 1 133 ? -7.444 -20.803 4.943 1.00 16.39 133 SER A C 1
ATOM 797 O O . SER A 1 133 ? -7.978 -21.646 4.212 1.00 15.23 133 SER A O 1
ATOM 800 N N . ALA A 1 134 ? -6.909 -19.673 4.486 1.00 15.98 134 ALA A N 1
ATOM 801 C CA . ALA A 1 134 ? -7.092 -19.234 3.100 1.00 15.21 134 ALA A CA 1
ATOM 802 C C . ALA A 1 134 ? -6.699 -20.230 2.017 1.00 13.66 134 ALA A C 1
ATOM 803 O O . ALA A 1 134 ? -7.224 -20.151 0.888 1.00 16.36 134 ALA A O 1
ATOM 805 N N . GLU A 1 135 ? -5.749 -21.102 2.327 1.00 16.20 135 GLU A N 1
ATOM 806 C CA . GLU A 1 135 ? -5.233 -22.094 1.359 1.00 15.03 135 GLU A CA 1
ATOM 807 C C . GLU A 1 135 ? -5.880 -23.491 1.438 1.00 12.39 135 GLU A C 1
ATOM 808 O O . GLU A 1 135 ? -5.484 -24.415 0.724 1.00 16.71 135 GLU A O 1
ATOM 814 N N . LYS A 1 136 ? -6.933 -23.621 2.240 1.00 13.25 136 LYS A N 1
ATOM 815 C CA . LYS A 1 136 ? -7.624 -24.907 2.437 1.00 15.55 136 LYS A CA 1
ATOM 816 C C . LYS A 1 136 ? -9.063 -24.804 1.949 1.00 15.37 136 LYS A C 1
ATOM 817 O O . LYS A 1 136 ? -9.622 -23.720 1.895 1.00 17.20 136 LYS A O 1
ATOM 823 N N . VAL A 1 137 ? -9.619 -25.943 1.582 1.00 14.10 137 VAL A N 1
ATOM 824 C CA . VAL A 1 137 ? -10.994 -26.038 1.158 1.00 14.47 137 VAL A CA 1
ATOM 825 C C . VAL A 1 137 ? -11.802 -26.247 2.447 1.00 15.41 137 VAL A C 1
ATOM 826 O O . VAL A 1 137 ? -11.579 -27.241 3.178 1.00 17.26 137 VAL A O 1
ATOM 830 N N . PRO A 1 138 ? -12.754 -25.342 2.725 1.00 16.68 138 PRO A N 1
ATOM 831 C CA . PRO A 1 138 ? -13.551 -25.429 3.932 1.00 14.11 138 PRO A CA 1
ATOM 832 C C . PRO A 1 138 ? -14.897 -26.104 3.696 1.00 14.81 138 PRO A C 1
ATOM 833 O O . PRO A 1 138 ? -15.359 -26.183 2.555 1.00 16.88 138 PRO A O 1
ATOM 837 N N . ASP A 1 139 ? -15.490 -26.594 4.772 1.00 13.27 139 ASP A N 1
ATOM 838 C CA . ASP A 1 139 ? -16.828 -27.185 4.773 1.00 12.94 139 ASP A CA 1
ATOM 839 C C . ASP A 1 139 ? -17.690 -26.170 5.495 1.00 13.79 139 ASP A C 1
ATOM 840 O O . ASP A 1 139 ? -17.580 -26.012 6.717 1.00 13.64 139 ASP A O 1
ATOM 845 N N . ARG A 1 140 ? -18.517 -25.448 4.728 1.00 12.44 140 ARG A N 1
ATOM 846 C CA . ARG A 1 140 ? -19.261 -24.311 5.306 1.00 11.38 140 ARG A CA 1
ATOM 847 C C . ARG A 1 140 ? -20.766 -24.494 5.253 1.00 12.00 140 ARG A C 1
ATOM 848 O O . ARG A 1 140 ? -21.278 -25.145 4.320 1.00 12.64 140 ARG A O 1
ATOM 856 N N . PHE A 1 141 ? -21.422 -23.980 6.303 1.00 10.84 141 PHE A N 1
ATOM 857 C CA . PHE A 1 141 ? -22.850 -24.145 6.571 1.00 13.00 141 PHE A CA 1
ATOM 858 C C . PHE A 1 141 ? -23.503 -22.807 6.764 1.00 11.30 141 PHE A C 1
ATOM 859 O O . PHE A 1 141 ? -23.003 -21.969 7.504 1.00 11.74 141 PHE A O 1
ATOM 867 N N . TYR A 1 142 ? -24.631 -22.612 6.093 1.00 10.28 142 TYR A N 1
ATOM 868 C CA . TYR A 1 142 ? -25.272 -21.310 6.131 1.00 9.74 142 TYR A CA 1
ATOM 869 C C . TYR A 1 142 ? -25.877 -21.081 7.521 1.00 10.62 142 TYR A C 1
ATOM 870 O O . TYR A 1 142 ? -25.885 -19.949 7.988 1.00 11.64 142 TYR A O 1
ATOM 879 N N . ASP A 1 143 ? -26.334 -22.144 8.184 1.00 10.65 143 ASP A N 1
ATOM 880 C CA . ASP A 1 143 ? -26.853 -22.006 9.535 1.00 10.03 143 ASP A CA 1
ATOM 881 C C . ASP A 1 143 ? -25.768 -21.637 10.553 1.00 9.53 143 ASP A C 1
ATOM 882 O O . ASP A 1 143 ? -25.957 -20.710 11.334 1.00 10.14 143 ASP A O 1
ATOM 887 N N . GLU A 1 144 ? -24.620 -22.319 10.499 1.00 10.50 144 GLU A N 1
ATOM 888 C CA . GLU A 1 144 ? -23.541 -22.043 11.448 1.00 10.69 144 GLU A CA 1
ATOM 889 C C . GLU A 1 144 ? -23.158 -20.561 11.380 1.00 11.21 144 GLU A C 1
ATOM 890 O O . GLU A 1 144 ? -22.879 -19.933 12.404 1.00 9.91 144 GLU A O 1
ATOM 896 N N . ASN A 1 145 ? -23.133 -20.021 10.164 1.00 9.83 145 ASN A N 1
ATOM 897 C CA . ASN A 1 145 ? -22.811 -18.610 9.991 1.00 10.14 145 ASN A CA 1
ATOM 898 C C . ASN A 1 145 ? -23.832 -17.676 10.631 1.00 10.02 145 ASN A C 1
ATOM 899 O O . ASN A 1 145 ? -23.455 -16.635 11.172 1.00 11.04 145 ASN A O 1
ATOM 904 N N . GLY A 1 146 ? -25.109 -18.049 10.574 1.00 9.88 146 GLY A N 1
ATOM 905 C CA . GLY A 1 146 ? -26.178 -17.288 11.218 1.00 9.95 146 GLY A CA 1
ATOM 906 C C . GLY A 1 146 ? -26.164 -17.358 12.725 1.00 10.58 146 GLY A C 1
ATOM 907 O O . GLY A 1 146 ? -26.281 -16.344 13.406 1.00 10.38 146 GLY A O 1
ATOM 908 N N . TRP A 1 147 ? -25.959 -18.559 13.266 1.00 9.31 147 TRP A N 1
ATOM 909 C CA . TRP A 1 147 ? -25.775 -18.685 14.694 1.00 9.50 147 TRP A CA 1
ATOM 910 C C . TRP A 1 147 ? -24.663 -17.806 15.196 1.00 9.38 147 TRP A C 1
ATOM 911 O O . TRP A 1 147 ? -24.758 -17.178 16.254 1.00 11.63 147 TRP A O 1
ATOM 922 N N . THR A 1 148 ? -23.571 -17.768 14.418 1.00 9.27 148 THR A N 1
ATOM 923 C CA . THR A 1 148 ? -22.379 -17.011 14.815 1.00 9.44 148 THR A CA 1
ATOM 924 C C . THR A 1 148 ? -22.639 -15.507 14.693 1.00 9.08 148 THR A C 1
ATOM 925 O O . THR A 1 148 ? -22.325 -14.748 15.614 1.00 10.61 148 THR A O 1
ATOM 929 N N . ALA A 1 149 ? -23.283 -15.093 13.587 1.00 9.82 149 ALA A N 1
ATOM 930 C CA . ALA A 1 149 ? -23.632 -13.696 13.385 1.00 9.73 149 ALA A CA 1
ATOM 931 C C . ALA A 1 149 ? -24.451 -13.126 14.546 1.00 10.46 149 ALA A C 1
ATOM 932 O O . ALA A 1 149 ? -24.213 -12.015 14.975 1.00 11.71 149 ALA A O 1
ATOM 934 N N . ILE A 1 150 ? -25.400 -13.894 15.050 1.00 10.97 150 ILE A N 1
ATOM 935 C CA . ILE A 1 150 ? -26.210 -13.496 16.206 1.00 10.79 150 ILE A CA 1
ATOM 936 C C . ILE A 1 150 ? -25.287 -13.168 17.366 1.00 9.35 150 ILE A C 1
ATOM 937 O O . ILE A 1 150 ? -25.396 -12.098 17.952 1.00 12.12 150 ILE A O 1
ATOM 942 N N . GLY A 1 151 ? -24.378 -14.091 17.701 1.00 10.43 151 GLY A N 1
ATOM 943 C CA . GLY A 1 151 ? -23.451 -13.897 18.839 1.00 9.88 151 GLY A CA 1
ATOM 944 C C . GLY A 1 151 ? -22.560 -12.669 18.610 1.00 11.14 151 GLY A C 1
ATOM 945 O O . GLY A 1 151 ? -22.321 -11.898 19.549 1.00 12.54 151 GLY A O 1
ATOM 946 N N . LEU A 1 152 ? -22.054 -12.497 17.375 1.00 10.07 152 LEU A N 1
ATOM 947 C CA . LEU A 1 152 ? -21.171 -11.363 17.091 1.00 10.61 152 LEU A CA 1
ATOM 948 C C . LEU A 1 152 ? -21.905 -10.025 17.144 1.00 11.27 152 LEU A C 1
ATOM 949 O O . LEU A 1 152 ? -21.335 -9.038 17.591 1.00 13.12 152 LEU A O 1
ATOM 954 N N . CYS A 1 153 ? -23.168 -10.002 16.717 1.00 10.54 153 CYS A N 1
ATOM 955 C CA . CYS A 1 153 ? -23.981 -8.795 16.882 1.00 13.22 153 CYS A CA 1
ATOM 956 C C . CYS A 1 153 ? -24.100 -8.462 18.359 1.00 13.66 153 CYS A C 1
ATOM 957 O O . CYS A 1 153 ? -23.926 -7.307 18.764 1.00 13.91 153 CYS A O 1
ATOM 960 N N . ASP A 1 154 ? -24.418 -9.465 19.173 1.00 11.64 154 ASP A N 1
ATOM 961 C CA . ASP A 1 154 ? -24.559 -9.227 20.606 1.00 12.67 154 ASP A CA 1
ATOM 962 C C . ASP A 1 154 ? -23.223 -8.818 21.257 1.00 13.47 154 ASP A C 1
ATOM 963 O O . ASP A 1 154 ? -23.205 -7.983 22.164 1.00 13.91 154 ASP A O 1
ATOM 968 N N . ALA A 1 155 ? -22.119 -9.395 20.775 1.00 13.43 155 ALA A N 1
ATOM 969 C CA . ALA A 1 155 ? -20.794 -9.050 21.267 1.00 12.39 155 ALA A CA 1
ATOM 970 C C . ALA A 1 155 ? -20.469 -7.579 20.959 1.00 13.62 155 ALA A C 1
ATOM 971 O O . ALA A 1 155 ? -19.931 -6.846 21.806 1.00 15.19 155 ALA A O 1
ATOM 973 N N . TYR A 1 156 ? -20.789 -7.162 19.742 1.00 14.71 156 TYR A N 1
ATOM 974 C CA . TYR A 1 156 ? -20.673 -5.747 19.372 1.00 15.28 156 TYR A CA 1
ATOM 975 C C . TYR A 1 156 ? -21.557 -4.836 20.243 1.00 14.72 156 TYR A C 1
ATOM 976 O O . TYR A 1 156 ? -21.113 -3.802 20.721 1.00 16.30 156 TYR A O 1
ATOM 985 N N . LEU A 1 157 ? -22.811 -5.208 20.451 1.00 13.20 157 LEU A N 1
ATOM 986 C CA . LEU A 1 157 ? -23.664 -4.390 21.285 1.00 15.87 157 LEU A CA 1
ATOM 987 C C . LEU A 1 157 ? -23.099 -4.225 22.694 1.00 15.65 157 LEU A C 1
ATOM 988 O O . LEU A 1 157 ? -23.246 -3.177 23.293 1.00 19.54 157 LEU A O 1
ATOM 993 N N . ALA A 1 158 ? -22.473 -5.281 23.209 1.00 13.47 158 ALA A N 1
ATOM 994 C CA . ALA A 1 158 ? -21.937 -5.299 24.581 1.00 14.68 158 ALA A CA 1
ATOM 995 C C . ALA A 1 158 ? -20.638 -4.503 24.748 1.00 14.81 158 ALA A C 1
ATOM 996 O O . ALA A 1 158 ? -20.355 -3.998 25.839 1.00 17.77 158 ALA A O 1
ATOM 998 N N . THR A 1 159 ? -19.842 -4.430 23.680 1.00 14.99 159 THR A N 1
ATOM 999 C CA . THR A 1 159 ? -18.471 -3.920 23.770 1.00 16.21 159 THR A CA 1
ATOM 1000 C C . THR A 1 159 ? -18.146 -2.757 22.848 1.00 15.07 159 THR A C 1
ATOM 1001 O O . THR A 1 159 ? -17.144 -2.045 23.056 1.00 18.27 159 THR A O 1
ATOM 1005 N N . GLN A 1 160 ? -18.934 -2.620 21.781 1.00 16.51 160 GLN A N 1
ATOM 1006 C CA . GLN A 1 160 ? -18.700 -1.637 20.721 1.00 16.79 160 GLN A CA 1
ATOM 1007 C C . GLN A 1 160 ? -17.378 -1.858 19.975 1.00 16.34 160 GLN A C 1
ATOM 1008 O O . GLN A 1 160 ? -16.862 -0.941 19.338 1.00 18.76 160 GLN A O 1
ATOM 1014 N N . ASN A 1 161 ? -16.901 -3.105 19.976 1.00 14.83 161 ASN A N 1
ATOM 1015 C CA . ASN A 1 161 ? -15.694 -3.461 19.249 1.00 15.08 161 ASN A CA 1
ATOM 1016 C C . ASN A 1 161 ? -16.016 -3.650 17.778 1.00 16.15 161 ASN A C 1
ATOM 1017 O O . ASN A 1 161 ? -16.837 -4.510 17.422 1.00 15.61 161 ASN A O 1
ATOM 1022 N N . ASN A 1 162 ? -15.385 -2.841 16.933 1.00 14.89 162 ASN A N 1
ATOM 1023 C CA . ASN A 1 162 ? -15.728 -2.839 15.503 1.00 17.42 162 ASN A CA 1
ATOM 1024 C C . ASN A 1 162 ? -15.365 -4.138 14.782 1.00 14.67 162 ASN A C 1
ATOM 1025 O O . ASN A 1 162 ? -16.061 -4.524 13.828 1.00 15.36 162 ASN A O 1
ATOM 1030 N N . SER A 1 163 ? -14.321 -4.828 15.244 1.00 14.77 163 SER A N 1
ATOM 1031 C CA . SER A 1 163 ? -13.930 -6.093 14.615 1.00 15.73 163 SER A CA 1
ATOM 1032 C C . SER A 1 163 ? -15.036 -7.148 14.776 1.00 13.06 163 SER A C 1
ATOM 1033 O O . SER A 1 163 ? -15.253 -7.940 13.871 1.00 15.37 163 SER A O 1
ATOM 1036 N N . TYR A 1 164 ? -15.741 -7.135 15.908 1.00 12.67 164 TYR A N 1
ATOM 1037 C CA . TYR A 1 164 ? -16.854 -8.070 16.111 1.00 13.64 164 TYR A CA 1
ATOM 1038 C C . TYR A 1 164 ? -17.981 -7.798 15.098 1.00 13.05 164 TYR A C 1
ATOM 1039 O O . TYR A 1 164 ? -18.529 -8.725 14.499 1.00 14.95 164 TYR A O 1
ATOM 1048 N N . LEU A 1 165 ? -18.285 -6.507 14.884 1.00 13.35 165 LEU A N 1
ATOM 1049 C CA . LEU A 1 165 ? -19.325 -6.136 13.927 1.00 13.89 165 LEU A CA 1
ATOM 1050 C C . LEU A 1 165 ? -18.929 -6.475 12.475 1.00 12.40 165 LEU A C 1
ATOM 1051 O O . LEU A 1 165 ? -19.766 -6.902 11.698 1.00 13.61 165 LEU A O 1
ATOM 1056 N N . GLU A 1 166 ? -17.662 -6.290 12.134 1.00 13.51 166 GLU A N 1
ATOM 1057 C CA . GLU A 1 166 ? -17.170 -6.625 10.802 1.00 15.30 166 GLU A CA 1
ATOM 1058 C C . GLU A 1 166 ? -17.433 -8.105 10.501 1.00 12.08 166 GLU A C 1
ATOM 1059 O O . GLU A 1 166 ? -17.929 -8.464 9.436 1.00 13.56 166 GLU A O 1
ATOM 1065 N N . LYS A 1 167 ? -17.109 -8.968 11.462 1.00 12.03 167 LYS A N 1
ATOM 1066 C CA . LYS A 1 167 ? -17.323 -10.402 11.264 1.00 11.92 167 LYS A CA 1
ATOM 1067 C C . LYS A 1 167 ? -18.821 -10.745 11.335 1.00 11.19 167 LYS A C 1
ATOM 1068 O O . LYS A 1 167 ? -19.252 -11.672 10.660 1.00 11.82 167 LYS A O 1
ATOM 1074 N N . ALA A 1 168 ? -19.610 -10.056 12.168 1.00 11.11 168 ALA A N 1
ATOM 1075 C CA . ALA A 1 168 ? -21.068 -10.278 12.154 1.00 11.92 168 ALA A CA 1
ATOM 1076 C C . ALA A 1 168 ? -21.630 -10.038 10.760 1.00 11.37 168 ALA A C 1
ATOM 1077 O O . ALA A 1 168 ? -22.413 -10.831 10.244 1.00 12.39 168 ALA A O 1
ATOM 1079 N N . LYS A 1 169 ? -21.237 -8.924 10.159 1.00 12.96 169 LYS A N 1
ATOM 1080 C CA . LYS A 1 169 ? -21.691 -8.583 8.825 1.00 12.63 169 LYS A CA 1
ATOM 1081 C C . LYS A 1 169 ? -21.240 -9.612 7.791 1.00 12.21 169 LYS A C 1
ATOM 1082 O O . LYS A 1 169 ? -22.012 -9.999 6.888 1.00 14.78 169 LYS A O 1
ATOM 1088 N N . GLY A 1 170 ? -19.991 -10.064 7.923 1.00 11.56 170 GLY A N 1
ATOM 1089 C CA . GLY A 1 170 ? -19.451 -11.022 6.992 1.00 13.32 170 GLY A CA 1
ATOM 1090 C C . GLY A 1 170 ? -20.093 -12.380 7.117 1.00 12.66 170 GLY A C 1
ATOM 1091 O O . GLY A 1 170 ? -20.411 -13.014 6.124 1.00 12.32 170 GLY A O 1
ATOM 1092 N N . ALA A 1 171 ? -20.305 -12.827 8.338 1.00 11.94 171 ALA A N 1
ATOM 1093 C CA . ALA A 1 171 ? -20.991 -14.118 8.557 1.00 11.36 171 ALA A CA 1
ATOM 1094 C C . ALA A 1 171 ? -22.413 -14.071 7.981 1.00 10.37 171 ALA A C 1
ATOM 1095 O O . ALA A 1 171 ? -22.858 -15.001 7.332 1.00 11.57 171 ALA A O 1
ATOM 1097 N N . LEU A 1 172 ? -23.137 -12.986 8.270 1.00 10.71 172 LEU A N 1
ATOM 1098 C CA . LEU A 1 172 ? -24.504 -12.828 7.763 1.00 10.65 172 LEU A CA 1
ATOM 1099 C C . LEU A 1 172 ? -24.483 -12.758 6.226 1.00 12.25 172 LEU A C 1
ATOM 1100 O O . LEU A 1 172 ? -25.342 -13.353 5.568 1.00 12.70 172 LEU A O 1
ATOM 1105 N N . ALA A 1 173 ? -23.503 -12.070 5.642 1.00 11.89 173 ALA A N 1
ATOM 1106 C CA . ALA A 1 173 ? -23.414 -12.029 4.174 1.00 14.75 173 ALA A CA 1
ATOM 1107 C C . ALA A 1 173 ? -23.231 -13.440 3.619 1.00 12.20 173 ALA A C 1
ATOM 1108 O O . ALA A 1 173 ? -23.789 -13.812 2.558 1.00 13.22 173 ALA A O 1
ATOM 1110 N N . PHE A 1 174 ? -22.479 -14.256 4.339 1.00 14.06 174 PHE A N 1
ATOM 1111 C CA . PHE A 1 174 ? -22.352 -15.624 3.925 1.00 11.78 174 PHE A CA 1
ATOM 1112 C C . PHE A 1 174 ? -23.688 -16.337 3.959 1.00 11.08 174 PHE A C 1
ATOM 1113 O O . PHE A 1 174 ? -24.076 -17.002 2.991 1.00 9.85 174 PHE A O 1
ATOM 1121 N N . SER A 1 175 ? -24.389 -16.240 5.073 1.00 10.14 175 SER A N 1
ATOM 1122 C CA . SER A 1 175 ? -25.716 -16.897 5.178 1.00 10.58 175 SER A CA 1
ATOM 1123 C C . SER A 1 175 ? -26.640 -16.415 4.040 1.00 10.71 175 SER A C 1
ATOM 1124 O O . SER A 1 175 ? -27.386 -17.198 3.430 1.00 10.20 175 SER A O 1
ATOM 1127 N N . LEU A 1 176 ? -26.620 -15.107 3.782 1.00 11.10 176 LEU A N 1
ATOM 1128 C CA . LEU A 1 176 ? -27.508 -14.564 2.749 1.00 11.61 176 LEU A CA 1
ATOM 1129 C C . LEU A 1 176 ? -27.127 -15.011 1.332 1.00 13.61 176 LEU A C 1
ATOM 1130 O O . LEU A 1 176 ? -27.993 -15.030 0.422 1.00 14.43 176 LEU A O 1
ATOM 1135 N N . SER A 1 177 ? -25.870 -15.440 1.152 1.00 12.01 177 SER A N 1
ATOM 1136 C CA . SER A 1 177 ? -25.436 -15.920 -0.149 1.00 13.11 177 SER A CA 1
ATOM 1137 C C . SER A 1 177 ? -26.033 -17.323 -0.390 1.00 14.40 177 SER A C 1
ATOM 1138 O O . SER A 1 177 ? -25.996 -17.825 -1.519 1.00 16.01 177 SER A O 1
ATOM 1141 N N . GLY A 1 178 ? -26.593 -17.955 0.654 1.00 12.90 178 GLY A N 1
ATOM 1142 C CA . GLY A 1 178 ? -27.229 -19.274 0.466 1.00 12.57 178 GLY A CA 1
ATOM 1143 C C . GLY A 1 178 ? -28.694 -19.181 0.050 1.00 11.96 178 GLY A C 1
ATOM 1144 O O . GLY A 1 178 ? -29.342 -20.197 -0.148 1.00 13.79 178 GLY A O 1
ATOM 1145 N N . GLU A 1 179 ? -29.208 -17.977 -0.051 1.00 10.49 179 GLU A N 1
ATOM 1146 C CA . GLU A 1 179 ? -30.579 -17.709 -0.510 1.00 12.30 179 GLU A CA 1
ATOM 1147 C C . GLU A 1 179 ? -30.597 -17.565 -2.032 1.00 14.09 179 GLU A C 1
ATOM 1148 O O . GLU A 1 179 ? -29.793 -16.839 -2.626 1.00 16.05 179 GLU A O 1
ATOM 1154 N N . ASP A 1 180 ? -31.537 -18.233 -2.654 1.00 12.21 180 ASP A N 1
ATOM 1155 C CA . ASP A 1 180 ? -31.803 -18.033 -4.083 1.00 13.48 180 ASP A CA 1
ATOM 1156 C C . ASP A 1 180 ? -33.242 -18.499 -4.348 1.00 14.82 180 ASP A C 1
ATOM 1157 O O . ASP A 1 180 ? -33.958 -18.862 -3.414 1.00 15.10 180 ASP A O 1
ATOM 1162 N N . ASN A 1 181 ? -33.669 -18.450 -5.606 1.00 14.90 181 ASN A N 1
ATOM 1163 C CA . ASN A 1 181 ? -35.054 -18.788 -5.949 1.00 14.73 181 ASN A CA 1
ATOM 1164 C C . ASN A 1 181 ? -35.348 -20.259 -6.235 1.00 15.01 181 ASN A C 1
ATOM 1165 O O . ASN A 1 181 ? -36.432 -20.595 -6.676 1.00 15.91 181 ASN A O 1
ATOM 1170 N N . VAL A 1 182 ? -34.392 -21.141 -5.951 1.00 14.31 182 VAL A N 1
ATOM 1171 C CA . VAL A 1 182 ? -34.672 -22.590 -5.954 1.00 14.04 182 VAL A CA 1
ATOM 1172 C C . VAL A 1 182 ? -35.698 -22.797 -4.851 1.00 15.86 182 VAL A C 1
ATOM 1173 O O . VAL A 1 182 ? -35.573 -22.226 -3.769 1.00 16.48 182 VAL A O 1
ATOM 1177 N N . LEU A 1 183 ? -36.748 -23.557 -5.159 1.00 15.66 183 LEU A N 1
ATOM 1178 C CA . LEU A 1 183 ? -37.915 -23.704 -4.275 1.00 15.18 183 LEU A CA 1
ATOM 1179 C C . LEU A 1 183 ? -38.666 -22.402 -3.996 1.00 17.29 183 LEU A C 1
ATOM 1180 O O . LEU A 1 183 ? -39.522 -22.361 -3.103 1.00 19.52 183 LEU A O 1
ATOM 1185 N N . GLY A 1 184 ? -38.361 -21.345 -4.748 1.00 16.87 184 GLY A N 1
ATOM 1186 C CA . GLY A 1 184 ? -39.034 -20.070 -4.589 1.00 18.52 184 GLY A CA 1
ATOM 1187 C C . GLY A 1 184 ? -38.469 -19.157 -3.524 1.00 15.61 184 GLY A C 1
ATOM 1188 O O . GLY A 1 184 ? -39.006 -18.087 -3.278 1.00 17.87 184 GLY A O 1
ATOM 1189 N N . GLY A 1 185 ? -37.346 -19.557 -2.936 1.00 15.67 185 GLY A N 1
ATOM 1190 C CA . GLY A 1 185 ? -36.757 -18.813 -1.839 1.00 15.36 185 GLY A CA 1
ATOM 1191 C C . GLY A 1 185 ? -36.102 -19.747 -0.851 1.00 14.01 185 GLY A C 1
ATOM 1192 O O . GLY A 1 185 ? -35.908 -20.919 -1.119 1.00 14.52 185 GLY A O 1
ATOM 1193 N N . GLY A 1 186 ? -35.755 -19.213 0.315 1.00 14.89 186 GLY A N 1
ATOM 1194 C CA . GLY A 1 186 ? -35.140 -20.031 1.352 1.00 14.03 186 GLY A CA 1
ATOM 1195 C C . GLY A 1 186 ? -33.657 -20.234 1.128 1.00 11.81 186 GLY A C 1
ATOM 1196 O O . GLY A 1 186 ? -33.087 -19.820 0.100 1.00 12.56 186 GLY A O 1
ATOM 1197 N N . ILE A 1 187 ? -33.040 -20.866 2.114 1.00 11.48 187 ILE A N 1
ATOM 1198 C CA . ILE A 1 187 ? -31.584 -20.951 2.219 1.00 13.68 187 ILE A CA 1
ATOM 1199 C C . ILE A 1 187 ? -31.179 -22.417 2.388 1.00 12.56 187 ILE A C 1
ATOM 1200 O O . ILE A 1 187 ? -31.728 -23.132 3.213 1.00 13.17 187 ILE A O 1
ATOM 1205 N N . TYR A 1 188 ? -30.190 -22.835 1.590 1.00 13.12 188 TYR A N 1
ATOM 1206 C CA . TYR A 1 188 ? -29.659 -24.171 1.651 1.00 12.49 188 TYR A CA 1
ATOM 1207 C C . TYR A 1 188 ? -29.074 -24.464 3.016 1.00 10.95 188 TYR A C 1
ATOM 1208 O O . TYR A 1 188 ? -28.569 -23.573 3.687 1.00 12.61 188 TYR A O 1
ATOM 1217 N N . PHE A 1 189 ? -29.063 -25.740 3.406 1.00 11.43 189 PHE A N 1
ATOM 1218 C CA . PHE A 1 189 ? -28.361 -26.093 4.610 1.00 12.70 189 PHE A CA 1
ATOM 1219 C C . PHE A 1 189 ? -26.884 -25.767 4.540 1.00 11.98 189 PHE A C 1
ATOM 1220 O O . PHE A 1 189 ? -26.346 -25.199 5.472 1.00 16.76 189 PHE A O 1
ATOM 1228 N N . GLN A 1 190 ? -26.245 -26.172 3.433 1.00 11.49 190 GLN A N 1
ATOM 1229 C CA . GLN A 1 190 ? -24.804 -26.109 3.347 1.00 12.97 190 GLN A CA 1
ATOM 1230 C C . GLN A 1 190 ? -24.269 -25.803 1.938 1.00 12.71 190 GLN A C 1
ATOM 1231 O O . GLN A 1 190 ? -24.998 -25.877 0.927 1.00 14.53 190 GLN A O 1
ATOM 1237 N N . GLU A 1 191 ? -23.007 -25.411 1.909 1.00 14.33 191 GLU A N 1
ATOM 1238 C CA . GLU A 1 191 ? -22.375 -24.868 0.702 1.00 13.42 191 GLU A CA 1
ATOM 1239 C C . GLU A 1 191 ? -21.948 -26.002 -0.219 1.00 16.12 191 GLU A C 1
ATOM 1240 O O . GLU A 1 191 ? -22.015 -25.875 -1.452 1.00 18.22 191 GLU A O 1
ATOM 1246 N N . THR A 1 192 ? -21.522 -27.111 0.397 1.00 15.92 192 THR A N 1
ATOM 1247 C CA . THR A 1 192 ? -20.994 -28.263 -0.329 1.00 17.51 192 THR A CA 1
ATOM 1248 C C . THR A 1 192 ? -21.736 -29.531 0.105 1.00 16.57 192 THR A C 1
ATOM 1249 O O . THR A 1 192 ? -21.355 -30.197 1.058 1.00 20.91 192 THR A O 1
ATOM 1253 N N . PHE A 1 193 ? -22.823 -29.848 -0.589 1.00 20.79 193 PHE A N 1
ATOM 1254 C CA . PHE A 1 193 ? -23.593 -31.043 -0.252 1.00 20.61 193 PHE A CA 1
ATOM 1255 C C . PHE A 1 193 ? -22.805 -32.272 -0.660 1.00 22.95 193 PHE A C 1
ATOM 1256 O O . PHE A 1 193 ? -22.274 -32.335 -1.767 1.00 24.96 193 PHE A O 1
ATOM 1264 N N . VAL A 1 194 ? -22.718 -33.239 0.243 1.00 25.68 194 VAL A N 1
ATOM 1265 C CA . VAL A 1 194 ? -22.083 -34.507 -0.089 1.00 28.63 194 VAL A CA 1
ATOM 1266 C C . VAL A 1 194 ? -23.079 -35.631 0.189 1.00 31.45 194 VAL A C 1
ATOM 1267 O O . VAL A 1 194 ? -23.771 -36.085 -0.726 1.00 39.10 194 VAL A O 1
ATOM 1271 N N . SER A 1 195 ? -23.196 -36.039 1.445 1.00 31.38 195 SER A N 1
ATOM 1272 C CA . SER A 1 195 ? -24.065 -37.162 1.783 1.00 39.10 195 SER A CA 1
ATOM 1273 C C . SER A 1 195 ? -25.537 -36.753 1.932 1.00 35.67 195 SER A C 1
ATOM 1274 O O . SER A 1 195 ? -26.422 -37.554 1.694 1.00 37.10 195 SER A O 1
ATOM 1277 N N . LEU A 1 196 ? -25.800 -35.510 2.322 1.00 27.50 196 LEU A N 1
ATOM 1278 C CA . LEU A 1 196 ? -27.181 -35.068 2.505 1.00 23.17 196 LEU A CA 1
ATOM 1279 C C . LEU A 1 196 ? -27.801 -34.662 1.199 1.00 25.22 196 LEU A C 1
ATOM 1280 O O . LEU A 1 196 ? -27.152 -33.996 0.382 1.00 24.82 196 LEU A O 1
ATOM 1285 N N . PRO A 1 197 ? -29.082 -35.006 1.014 1.00 24.97 197 PRO A N 1
ATOM 1286 C CA . PRO A 1 197 ? -29.734 -34.490 -0.187 1.00 26.61 197 PRO A CA 1
ATOM 1287 C C . PRO A 1 197 ? -29.840 -32.959 -0.151 1.00 20.90 197 PRO A C 1
ATOM 1288 O O . PRO A 1 197 ? -29.979 -32.366 0.928 1.00 24.20 197 PRO A O 1
ATOM 1292 N N . VAL A 1 198 ? -29.773 -32.339 -1.320 1.00 20.53 198 VAL A N 1
ATOM 1293 C CA . VAL A 1 198 ? -29.850 -30.886 -1.416 1.00 19.67 198 VAL A CA 1
ATOM 1294 C C . VAL A 1 198 ? -31.208 -30.443 -0.836 1.00 19.21 198 VAL A C 1
ATOM 1295 O O . VAL A 1 198 ? -32.269 -30.939 -1.213 1.00 20.46 198 VAL A O 1
ATOM 1299 N N . GLN A 1 199 ? -31.161 -29.477 0.070 1.00 17.87 199 GLN A N 1
ATOM 1300 C CA . GLN A 1 199 ? -32.342 -29.086 0.823 1.00 16.19 199 GLN A CA 1
ATOM 1301 C C . GLN A 1 199 ? -32.188 -27.683 1.368 1.00 15.21 199 GLN A C 1
ATOM 1302 O O . GLN A 1 199 ? -31.063 -27.182 1.520 1.00 17.16 199 GLN A O 1
ATOM 1308 N N . LYS A 1 200 ? -33.337 -27.071 1.653 1.00 13.86 200 LYS A N 1
ATOM 1309 C CA . LYS A 1 200 ? -33.424 -25.765 2.301 1.00 12.46 200 LYS A CA 1
ATOM 1310 C C . LYS A 1 200 ? -34.142 -25.935 3.630 1.00 12.87 200 LYS A C 1
ATOM 1311 O O . LYS A 1 200 ? -35.098 -26.687 3.742 1.00 16.48 200 LYS A O 1
ATOM 1317 N N . ASN A 1 201 ? -33.651 -25.235 4.641 1.00 11.55 201 ASN A N 1
ATOM 1318 C CA . ASN A 1 201 ? -33.881 -25.612 6.045 1.00 13.19 201 ASN A CA 1
ATOM 1319 C C . ASN A 1 201 ? -34.399 -24.442 6.885 1.00 11.60 201 ASN A C 1
ATOM 1320 O O . ASN A 1 201 ? -33.953 -23.298 6.750 1.00 11.17 201 ASN A O 1
ATOM 1325 N N . THR A 1 202 ? -35.377 -24.746 7.728 1.00 10.61 202 THR A N 1
ATOM 1326 C CA . THR A 1 202 ? -35.944 -23.769 8.601 1.00 11.46 202 THR A CA 1
ATOM 1327 C C . THR A 1 202 ? -34.871 -23.086 9.438 1.00 11.42 202 THR A C 1
ATOM 1328 O O . THR A 1 202 ? -34.913 -21.876 9.583 1.00 12.05 202 THR A O 1
ATOM 1332 N N . ILE A 1 203 ? -33.913 -23.844 9.950 1.00 11.04 203 ILE A N 1
ATOM 1333 C CA . ILE A 1 203 ? -32.923 -23.235 10.841 1.00 10.52 203 ILE A CA 1
ATOM 1334 C C . ILE A 1 203 ? -32.133 -22.166 10.088 1.00 11.16 203 ILE A C 1
ATOM 1335 O O . ILE A 1 203 ? -31.824 -21.119 10.657 1.00 11.35 203 ILE A O 1
ATOM 1340 N N . CYS A 1 204 ? -31.818 -22.421 8.818 1.00 10.42 204 CYS A N 1
ATOM 1341 C CA . CYS A 1 204 ? -31.145 -21.421 8.011 1.00 10.16 204 CYS A CA 1
ATOM 1342 C C . CYS A 1 204 ? -31.986 -20.153 7.825 1.00 10.89 204 CYS A C 1
ATOM 1343 O O . CYS A 1 204 ? -31.454 -19.066 7.991 1.00 11.29 204 CYS A O 1
ATOM 1346 N N . SER A 1 205 ? -33.284 -20.295 7.513 1.00 10.15 205 SER A N 1
ATOM 1347 C CA . SER A 1 205 ? -34.179 -19.145 7.518 1.00 12.01 205 SER A CA 1
ATOM 1348 C C . SER A 1 205 ? -34.109 -18.392 8.837 1.00 12.71 205 SER A C 1
ATOM 1349 O O . SER A 1 205 ? -33.938 -17.176 8.870 1.00 11.69 205 SER A O 1
ATOM 1352 N N . ALA A 1 206 ? -34.274 -19.142 9.917 1.00 10.51 206 ALA A N 1
ATOM 1353 C CA . ALA A 1 206 ? -34.510 -18.552 11.230 1.00 9.82 206 ALA A CA 1
ATOM 1354 C C . ALA A 1 206 ? -33.308 -17.802 11.795 1.00 11.75 206 ALA A C 1
ATOM 1355 O O . ALA A 1 206 ? -33.440 -16.655 12.274 1.00 11.68 206 ALA A O 1
ATOM 1357 N N . VAL A 1 207 ? -32.126 -18.396 11.746 1.00 11.62 207 VAL A N 1
ATOM 1358 C CA . VAL A 1 207 ? -30.959 -17.684 12.248 1.00 11.56 207 VAL A CA 1
ATOM 1359 C C . VAL A 1 207 ? -30.580 -16.514 11.318 1.00 10.57 207 VAL A C 1
ATOM 1360 O O . VAL A 1 207 ? -30.035 -15.495 11.754 1.00 11.99 207 VAL A O 1
ATOM 1364 N N . THR A 1 208 ? -30.846 -16.661 10.015 1.00 9.85 208 THR A N 1
ATOM 1365 C CA . THR A 1 208 ? -30.575 -15.568 9.104 1.00 11.38 208 THR A CA 1
ATOM 1366 C C . THR A 1 208 ? -31.553 -14.395 9.364 1.00 12.41 208 THR A C 1
ATOM 1367 O O . THR A 1 208 ? -31.136 -13.238 9.394 1.00 13.43 208 THR A O 1
ATOM 1371 N N . MET A 1 209 ? -32.837 -14.699 9.581 1.00 12.17 209 MET A N 1
ATOM 1372 C CA . MET A 1 209 ? -33.783 -13.688 9.943 1.00 11.98 209 MET A CA 1
ATOM 1373 C C . MET A 1 209 ? -33.404 -12.947 11.218 1.00 13.22 209 MET A C 1
ATOM 1374 O O . MET A 1 209 ? -33.441 -11.716 11.260 1.00 13.29 209 MET A O 1
ATOM 1379 N N . LEU A 1 210 ? -33.023 -13.683 12.252 1.00 11.96 210 LEU A N 1
ATOM 1380 C CA . LEU A 1 210 ? -32.689 -13.048 13.508 1.00 12.57 210 LEU A CA 1
ATOM 1381 C C . LEU A 1 210 ? -31.441 -12.173 13.337 1.00 12.34 210 LEU A C 1
ATOM 1382 O O . LEU A 1 210 ? -31.396 -11.054 13.835 1.00 13.11 210 LEU A O 1
ATOM 1387 N N . SER A 1 211 ? -30.446 -12.680 12.620 1.00 11.40 211 SER A N 1
ATOM 1388 C CA . SER A 1 211 ? -29.227 -11.921 12.341 1.00 11.08 211 SER A CA 1
ATOM 1389 C C . SER A 1 211 ? -29.550 -10.635 11.582 1.00 12.80 211 SER A C 1
ATOM 1390 O O . SER A 1 211 ? -29.037 -9.550 11.906 1.00 13.01 211 SER A O 1
ATOM 1393 N N . CYS A 1 212 ? -30.389 -10.765 10.551 1.00 12.59 212 CYS A N 1
ATOM 1394 C CA . CYS A 1 212 ? -30.847 -9.608 9.779 1.00 12.66 212 CYS A CA 1
ATOM 1395 C C . CYS A 1 2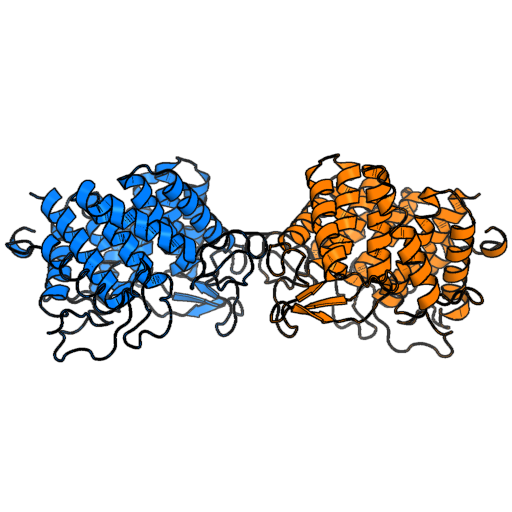12 ? -31.509 -8.567 10.679 1.00 13.86 212 CYS A C 1
ATOM 1396 O O . CYS A 1 212 ? -31.226 -7.378 10.569 1.00 14.45 212 CYS A O 1
ATOM 1399 N N . MET A 1 213 ? -32.392 -9.015 11.568 1.00 14.23 213 MET A N 1
ATOM 1400 C CA . MET A 1 213 ? -33.077 -8.078 12.452 1.00 14.93 213 MET A CA 1
ATOM 1401 C C . MET A 1 213 ? -32.118 -7.398 13.437 1.00 13.64 213 MET A C 1
ATOM 1402 O O . MET A 1 213 ? -32.249 -6.187 13.704 1.00 16.19 213 MET A O 1
ATOM 1407 N N . LYS A 1 214 ? -31.139 -8.145 13.937 1.00 13.67 214 LYS A N 1
ATOM 1408 C CA . LYS A 1 214 ? -30.147 -7.566 14.829 1.00 12.90 214 LYS A CA 1
ATOM 1409 C C . LYS A 1 214 ? -29.292 -6.547 14.099 1.00 15.33 214 LYS A C 1
ATOM 1410 O O . LYS A 1 214 ? -29.050 -5.446 14.618 1.00 17.92 214 LYS A O 1
ATOM 1416 N N . LEU A 1 215 ? -28.874 -6.878 12.879 1.00 14.78 215 LEU A N 1
ATOM 1417 C CA . LEU A 1 215 ? -28.105 -5.925 12.081 1.00 15.68 215 LEU A CA 1
ATOM 1418 C C . LEU A 1 215 ? -28.935 -4.726 11.578 1.00 17.69 215 LEU A C 1
ATOM 1419 O O . LEU A 1 215 ? -28.403 -3.610 11.437 1.00 19.51 215 LEU A O 1
ATOM 1424 N N . TYR A 1 216 ? -30.225 -4.944 11.331 1.00 16.84 216 TYR A N 1
ATOM 1425 C CA . TYR A 1 216 ? -31.123 -3.839 11.022 1.00 18.67 216 TYR A CA 1
ATOM 1426 C C . TYR A 1 216 ? -31.146 -2.837 12.167 1.00 19.12 216 TYR A C 1
ATOM 1427 O O . TYR A 1 216 ? -31.050 -1.625 11.956 1.00 22.04 216 TYR A O 1
ATOM 1436 N N . GLU A 1 217 ? -31.284 -3.338 13.384 1.00 18.94 217 GLU A N 1
ATOM 1437 C CA . GLU A 1 217 ? -31.336 -2.460 14.546 1.00 20.98 217 GLU A CA 1
ATOM 1438 C C . GLU A 1 217 ? -30.029 -1.684 14.689 1.00 21.64 217 GLU A C 1
ATOM 1439 O O . GLU A 1 217 ? -30.043 -0.489 14.978 1.00 25.31 217 GLU A O 1
ATOM 1445 N N . ILE A 1 218 ? -28.905 -2.342 14.442 1.00 20.79 218 ILE A N 1
ATOM 1446 C CA . ILE A 1 218 ? -27.603 -1.694 14.554 1.00 20.08 218 ILE A CA 1
ATOM 1447 C C . ILE A 1 218 ? -27.363 -0.670 13.438 1.00 22.55 218 ILE A C 1
ATOM 1448 O O . ILE A 1 218 ? -26.938 0.475 13.702 1.00 26.01 218 ILE A O 1
ATOM 1453 N N . THR A 1 219 ? -27.607 -1.070 12.198 1.00 19.91 219 THR A N 1
ATOM 1454 C CA . THR A 1 219 ? -27.208 -0.254 11.032 1.00 22.70 219 THR A CA 1
ATOM 1455 C C . THR A 1 219 ? -28.294 0.658 10.451 1.00 24.52 219 THR A C 1
ATOM 1456 O O . THR A 1 219 ? -27.981 1.578 9.699 1.00 27.81 219 THR A O 1
ATOM 1460 N N . GLN A 1 220 ? -29.550 0.349 10.794 1.00 22.71 220 GLN A N 1
ATOM 1461 C CA . GLN A 1 220 ? -30.751 0.947 10.225 1.00 26.43 220 GLN A CA 1
ATOM 1462 C C . GLN A 1 220 ? -30.820 0.813 8.700 1.00 26.04 220 GLN A C 1
ATOM 1463 O O . GLN A 1 220 ? -31.550 1.546 8.045 1.00 31.99 220 GLN A O 1
ATOM 1469 N N . ASP A 1 221 ? -30.107 -0.179 8.156 1.00 25.10 221 ASP A N 1
ATOM 1470 C CA . ASP A 1 221 ? -30.114 -0.440 6.717 1.00 24.41 221 ASP A CA 1
ATOM 1471 C C . ASP A 1 221 ? -31.329 -1.317 6.400 1.00 24.34 221 ASP A C 1
ATOM 1472 O O . ASP A 1 221 ? -31.382 -2.500 6.788 1.00 22.12 221 ASP A O 1
ATOM 1477 N N . ARG A 1 222 ? -32.299 -0.727 5.694 1.00 27.62 222 ARG A N 1
ATOM 1478 C CA . ARG A 1 222 ? -33.564 -1.398 5.377 1.00 24.35 222 ARG A CA 1
ATOM 1479 C C . ARG A 1 222 ? -33.377 -2.701 4.571 1.00 24.49 222 ARG A C 1
ATOM 1480 O O . ARG A 1 222 ? -34.252 -3.561 4.605 1.00 24.61 222 ARG A O 1
ATOM 1482 N N . GLN A 1 223 ? -32.237 -2.877 3.900 1.00 23.22 223 GLN A N 1
ATOM 1483 C CA . GLN A 1 223 ? -31.971 -4.124 3.168 1.00 22.86 223 GLN A CA 1
ATOM 1484 C C . GLN A 1 223 ? -32.042 -5.341 4.096 1.00 21.23 223 GLN A C 1
ATOM 1485 O O . GLN A 1 223 ? -32.480 -6.403 3.687 1.00 21.08 223 GLN A O 1
ATOM 1487 N N . TYR A 1 224 ? -31.613 -5.178 5.341 1.00 18.42 224 TYR A N 1
ATOM 1488 C CA . TYR A 1 224 ? -31.678 -6.259 6.316 1.00 17.25 224 TYR A CA 1
ATOM 1489 C C . TYR A 1 224 ? -33.127 -6.590 6.736 1.00 17.32 224 TYR A C 1
ATOM 1490 O O . TYR A 1 224 ? -33.504 -7.761 6.848 1.00 16.96 224 TYR A O 1
ATOM 1499 N N . LEU A 1 225 ? -33.929 -5.556 6.978 1.00 17.16 225 LEU A N 1
ATOM 1500 C CA . LEU A 1 225 ? -35.351 -5.743 7.269 1.00 18.16 225 LEU A CA 1
ATOM 1501 C C . LEU A 1 225 ? -36.050 -6.397 6.084 1.00 19.57 225 LEU A C 1
ATOM 1502 O O . LEU A 1 225 ? -36.822 -7.347 6.262 1.00 18.19 225 LEU A O 1
ATOM 1507 N N . ASP A 1 226 ? -35.760 -5.926 4.872 1.00 19.19 226 ASP A N 1
ATOM 1508 C CA . ASP A 1 226 ? -36.400 -6.490 3.687 1.00 20.07 226 ASP A CA 1
ATOM 1509 C C . ASP A 1 226 ? -36.022 -7.955 3.483 1.00 18.80 226 ASP A C 1
ATOM 1510 O O . ASP A 1 226 ? -36.862 -8.749 3.077 1.00 19.11 226 ASP A O 1
ATOM 1515 N N . ALA A 1 227 ? -34.772 -8.313 3.800 1.00 18.00 227 ALA A N 1
ATOM 1516 C CA . ALA A 1 227 ? -34.341 -9.698 3.720 1.00 15.91 227 ALA A CA 1
ATOM 1517 C C . ALA A 1 227 ? -35.106 -10.560 4.731 1.00 13.50 227 ALA A C 1
ATOM 1518 O O . ALA A 1 227 ? -35.580 -11.622 4.375 1.00 15.46 227 ALA A O 1
ATOM 1520 N N . ALA A 1 228 ? -35.230 -10.094 5.976 1.00 14.78 228 ALA A N 1
ATOM 1521 C CA . ALA A 1 228 ? -35.953 -10.840 6.991 1.00 14.90 228 ALA A CA 1
ATOM 1522 C C . ALA A 1 228 ? -37.399 -11.100 6.551 1.00 14.25 228 ALA A C 1
ATOM 1523 O O . ALA A 1 228 ? -37.924 -12.215 6.691 1.00 14.88 228 ALA A O 1
ATOM 1525 N N . ILE A 1 229 ? -38.037 -10.083 5.991 1.00 16.67 229 ILE A N 1
ATOM 1526 C CA . ILE A 1 229 ? -39.438 -10.194 5.546 1.00 16.42 229 ILE A CA 1
ATOM 1527 C C . ILE A 1 229 ? -39.572 -11.191 4.408 1.00 15.24 229 ILE A C 1
ATOM 1528 O O . ILE A 1 229 ? -40.462 -12.039 4.411 1.00 16.31 229 ILE A O 1
ATOM 1533 N N . ARG A 1 230 ? -38.669 -11.091 3.437 1.00 15.55 230 ARG A N 1
ATOM 1534 C CA . ARG A 1 230 ? -38.677 -11.969 2.292 1.00 16.22 230 ARG A CA 1
ATOM 1535 C C . ARG A 1 230 ? -38.476 -13.433 2.704 1.00 15.93 230 ARG A C 1
ATOM 1536 O O . ARG A 1 230 ? -39.219 -14.322 2.276 1.00 16.89 230 ARG A O 1
ATOM 1544 N N . ILE A 1 231 ? -37.438 -13.681 3.508 1.00 13.49 231 ILE A N 1
ATOM 1545 C CA . ILE A 1 231 ? -37.159 -15.027 3.973 1.00 13.11 231 ILE A CA 1
ATOM 1546 C C . ILE A 1 231 ? -38.309 -15.537 4.852 1.00 13.13 231 ILE A C 1
ATOM 1547 O O . ILE A 1 231 ? -38.725 -16.689 4.736 1.00 13.41 231 ILE A O 1
ATOM 1552 N N . ASN A 1 232 ? -38.837 -14.686 5.720 1.00 13.90 232 ASN A N 1
ATOM 1553 C CA . ASN A 1 232 ? -39.979 -15.077 6.543 1.00 14.00 232 ASN A CA 1
ATOM 1554 C C . ASN A 1 232 ? -41.195 -15.486 5.723 1.00 15.23 232 ASN A C 1
ATOM 1555 O O . ASN A 1 232 ? -41.806 -16.521 5.981 1.00 15.79 232 ASN A O 1
ATOM 1560 N N . ASP A 1 233 ? -41.542 -14.665 4.738 1.00 15.84 233 ASP A N 1
ATOM 1561 C CA . ASP A 1 233 ? -42.687 -14.975 3.864 1.00 18.16 233 ASP A CA 1
ATOM 1562 C C . ASP A 1 233 ? -42.523 -16.374 3.251 1.00 16.34 233 ASP A C 1
ATOM 1563 O O . ASP A 1 233 ? -43.457 -17.177 3.256 1.00 18.55 233 ASP A O 1
ATOM 1568 N N . TRP A 1 234 ? -41.323 -16.676 2.747 1.00 13.88 234 TRP A N 1
ATOM 1569 C CA . TRP A 1 234 ? -41.060 -18.002 2.170 1.00 14.50 234 TRP A CA 1
ATOM 1570 C C . TRP A 1 234 ? -41.206 -19.104 3.225 1.00 14.53 234 TRP A C 1
ATOM 1571 O O . TRP A 1 234 ? -41.785 -20.171 2.968 1.00 14.52 234 TRP A O 1
ATOM 1582 N N . THR A 1 235 ? -40.628 -18.859 4.398 1.00 15.17 235 THR A N 1
ATOM 1583 C CA . THR A 1 235 ? -40.595 -19.863 5.441 1.00 15.12 235 THR A CA 1
ATOM 1584 C C . THR A 1 235 ? -42.006 -20.184 5.945 1.00 15.01 235 THR A C 1
ATOM 1585 O O . THR A 1 235 ? -42.374 -21.355 6.105 1.00 15.35 235 THR A O 1
ATOM 1589 N N . VAL A 1 236 ? -42.797 -19.156 6.170 1.00 14.90 236 VAL A N 1
ATOM 1590 C CA . VAL A 1 236 ? -44.218 -19.340 6.577 1.00 16.51 236 VAL A CA 1
ATOM 1591 C C . VAL A 1 236 ? -45.024 -20.114 5.501 1.00 16.84 236 VAL A C 1
ATOM 1592 O O . VAL A 1 236 ? -45.842 -20.986 5.800 1.00 18.10 236 VAL A O 1
ATOM 1596 N N . GLU A 1 237 ? -44.773 -19.803 4.240 1.00 17.94 237 GLU A N 1
ATOM 1597 C CA . GLU A 1 237 ? -45.516 -20.422 3.132 1.00 18.62 237 GLU A CA 1
ATOM 1598 C C . GLU A 1 237 ? -45.161 -21.911 2.971 1.00 16.98 237 GLU A C 1
ATOM 1599 O O . GLU A 1 237 ? -46.022 -22.717 2.593 1.00 23.37 237 GLU A O 1
ATOM 1605 N N . ASN A 1 238 ? -43.901 -22.270 3.287 1.00 15.82 238 ASN A N 1
ATOM 1606 C CA . ASN A 1 238 ? -43.374 -23.615 2.993 1.00 16.31 238 ASN A CA 1
ATOM 1607 C C . ASN A 1 238 ? -43.125 -24.541 4.174 1.00 15.24 238 ASN A C 1
ATOM 1608 O O . ASN A 1 238 ? -43.192 -25.761 4.013 1.00 18.10 238 ASN A O 1
ATOM 1613 N N . LEU A 1 239 ? -42.778 -23.972 5.337 1.00 15.24 239 LEU A N 1
ATOM 1614 C CA . LEU A 1 239 ? -42.328 -24.794 6.441 1.00 14.52 239 LEU A CA 1
ATOM 1615 C C . LEU A 1 239 ? -43.088 -24.630 7.758 1.00 15.79 239 LEU A C 1
ATOM 1616 O O . LEU A 1 239 ? -42.745 -25.274 8.747 1.00 16.94 239 LEU A O 1
ATOM 1621 N N . LEU A 1 240 ? -44.119 -23.795 7.765 1.00 16.79 240 LEU A N 1
ATOM 1622 C CA . LEU A 1 240 ? -44.961 -23.626 8.954 1.00 16.63 240 LEU A CA 1
ATOM 1623 C C . LEU A 1 240 ? -46.175 -24.531 8.861 1.00 17.26 240 LEU A C 1
ATOM 1624 O O . LEU A 1 240 ? -46.900 -24.497 7.866 1.00 18.78 240 LEU A O 1
ATOM 1629 N N . ASP A 1 241 ? -46.387 -25.325 9.903 1.00 16.97 241 ASP A N 1
ATOM 1630 C CA . ASP A 1 241 ? -47.555 -26.172 10.005 1.00 18.14 241 ASP A CA 1
ATOM 1631 C C . ASP A 1 241 ? -48.683 -25.334 10.597 1.00 18.84 241 ASP A C 1
ATOM 1632 O O . ASP A 1 241 ? -48.650 -24.975 11.771 1.00 18.08 241 ASP A O 1
ATOM 1637 N N . LYS A 1 242 ? -49.681 -25.025 9.778 1.00 18.95 242 LYS A N 1
ATOM 1638 C CA . LYS A 1 242 ? -50.798 -24.195 10.214 1.00 21.91 242 LYS A CA 1
ATOM 1639 C C . LYS A 1 242 ? -51.646 -24.849 11.298 1.00 22.21 242 LYS A C 1
ATOM 1640 O O . LYS A 1 242 ? -52.357 -24.153 12.010 1.00 26.14 242 LYS A O 1
ATOM 1642 N N . SER A 1 243 ? -51.587 -26.174 11.424 1.00 20.50 243 SER A N 1
ATOM 1643 C CA . SER A 1 243 ? -52.421 -26.877 12.412 1.00 21.93 243 SER A CA 1
ATOM 1644 C C . SER A 1 243 ? -51.954 -26.660 13.859 1.00 20.49 243 SER A C 1
ATOM 1645 O O . SER A 1 243 ? -52.767 -26.741 14.786 1.00 25.04 243 SER A O 1
ATOM 1648 N N . ASP A 1 244 ? -50.658 -26.403 14.059 1.00 17.47 244 ASP A N 1
ATOM 1649 C CA . ASP A 1 244 ? -50.145 -26.163 15.420 1.00 17.84 244 ASP A CA 1
ATOM 1650 C C . ASP A 1 244 ? -49.154 -25.016 15.535 1.00 17.37 244 ASP A C 1
ATOM 1651 O O . ASP A 1 244 ? -48.636 -24.761 16.616 1.00 18.58 244 ASP A O 1
ATOM 1656 N N . ASN A 1 245 ? -48.917 -24.303 14.430 1.00 17.71 245 ASN A N 1
ATOM 1657 C CA . ASN A 1 245 ? -47.986 -23.183 14.394 1.00 15.71 245 ASN A CA 1
ATOM 1658 C C . ASN A 1 245 ? -46.557 -23.559 14.748 1.00 14.00 245 ASN A C 1
ATOM 1659 O O . ASN A 1 245 ? -45.767 -22.711 15.125 1.00 16.27 245 ASN A O 1
ATOM 1664 N N . LEU A 1 246 ? -46.232 -24.830 14.565 1.00 13.96 246 LEU A N 1
ATOM 1665 C CA . LEU A 1 246 ? -44.850 -25.276 14.703 1.00 13.43 246 LEU A CA 1
ATOM 1666 C C . LEU A 1 246 ? -44.200 -25.405 13.332 1.00 12.66 246 LEU A C 1
ATOM 1667 O O . LEU A 1 246 ? -44.872 -25.364 12.307 1.00 15.85 246 LEU A O 1
ATOM 1672 N N . LEU A 1 247 ? -42.879 -25.518 13.342 1.00 12.40 247 LEU A N 1
ATOM 1673 C CA . LEU A 1 247 ? -42.090 -25.494 12.107 1.00 14.83 247 LEU A CA 1
ATOM 1674 C C . LEU A 1 247 ? -41.593 -26.877 11.737 1.00 13.79 247 LEU A C 1
ATOM 1675 O O . LEU A 1 247 ? -41.004 -27.584 12.566 1.00 13.97 247 LEU A O 1
ATOM 1680 N N . TRP A 1 248 ? -41.812 -27.240 10.476 1.00 14.79 248 TRP A N 1
ATOM 1681 C CA . TRP A 1 248 ? -41.174 -28.412 9.899 1.00 14.85 248 TRP A CA 1
ATOM 1682 C C . TRP A 1 248 ? -39.673 -28.129 9.734 1.00 13.19 248 TRP A C 1
ATOM 1683 O O . TRP A 1 248 ? -39.220 -27.017 9.937 1.00 14.91 248 TRP A O 1
ATOM 1694 N N . ASP A 1 249 ? -38.906 -29.154 9.403 1.00 12.29 249 ASP A N 1
ATOM 1695 C CA . ASP A 1 249 ? -37.443 -29.055 9.402 1.00 13.22 249 ASP A CA 1
ATOM 1696 C C . ASP A 1 249 ? -36.830 -28.528 8.105 1.00 14.18 249 ASP A C 1
ATOM 1697 O O . ASP A 1 249 ? -35.950 -27.678 8.139 1.00 14.71 249 ASP A O 1
ATOM 1702 N N . ALA A 1 250 ? -37.290 -29.031 6.962 1.00 13.61 250 ALA A N 1
ATOM 1703 C CA . ALA A 1 250 ? -36.601 -28.757 5.707 1.00 14.99 250 ALA A CA 1
ATOM 1704 C C . ALA A 1 250 ? -37.474 -29.140 4.532 1.00 15.05 250 ALA A C 1
ATOM 1705 O O . ALA A 1 250 ? -38.426 -29.906 4.681 1.00 16.82 250 ALA A O 1
ATOM 1707 N N . LYS A 1 251 ? -37.137 -28.586 3.376 1.00 14.71 251 LYS A N 1
ATOM 1708 C CA . LYS A 1 251 ? -37.799 -28.911 2.118 1.00 16.37 251 LYS A CA 1
ATOM 1709 C C . LYS A 1 251 ? -36.722 -29.368 1.128 1.00 15.71 251 LYS A C 1
ATOM 1710 O O . LYS A 1 251 ? -35.708 -28.703 0.954 1.00 16.68 251 LYS A O 1
ATOM 1716 N N . MET A 1 252 ? -36.959 -30.534 0.521 1.00 17.35 252 MET A N 1
ATOM 1717 C CA . MET A 1 252 ? -36.005 -31.159 -0.400 1.00 18.86 252 MET A CA 1
ATOM 1718 C C . MET A 1 252 ? -36.084 -30.505 -1.766 1.00 16.47 252 MET A C 1
ATOM 1719 O O . MET A 1 252 ? -37.161 -30.266 -2.298 1.00 20.01 252 MET A O 1
ATOM 1724 N N . VAL A 1 253 ? -34.930 -30.199 -2.331 1.00 17.40 253 VAL A N 1
ATOM 1725 C CA . VAL A 1 253 ? -34.896 -29.521 -3.621 1.00 19.32 253 VAL A CA 1
ATOM 1726 C C . VAL A 1 253 ? -35.352 -30.416 -4.778 1.00 20.90 253 VAL A C 1
ATOM 1727 O O . VAL A 1 253 ? -36.019 -29.945 -5.700 1.00 26.77 253 VAL A O 1
ATOM 1731 N N . ALA A 1 254 ? -35.040 -31.703 -4.707 1.00 22.33 254 ALA A N 1
ATOM 1732 C CA . ALA A 1 254 ? -35.325 -32.627 -5.808 1.00 26.88 254 ALA A CA 1
ATOM 1733 C C . ALA A 1 254 ? -36.814 -32.708 -6.121 1.00 26.44 254 ALA A C 1
ATOM 1734 O O . ALA A 1 254 ? -37.224 -32.657 -7.285 1.00 33.13 254 ALA A O 1
ATOM 1736 N N . ASP A 1 255 ? -37.625 -32.837 -5.086 1.00 27.62 255 ASP A N 1
ATOM 1737 C CA . ASP A 1 255 ? -39.059 -33.048 -5.286 1.00 28.93 255 ASP A CA 1
ATOM 1738 C C . ASP A 1 255 ? -39.980 -32.191 -4.437 1.00 27.00 255 ASP A C 1
ATOM 1739 O O . ASP A 1 255 ? -41.199 -32.382 -4.458 1.00 33.33 255 ASP A O 1
ATOM 1744 N N . GLY A 1 256 ? -39.403 -31.285 -3.655 1.00 26.11 256 GLY A N 1
ATOM 1745 C CA . GLY A 1 256 ? -40.188 -30.386 -2.826 1.00 23.27 256 GLY A CA 1
ATOM 1746 C C . GLY A 1 256 ? -40.810 -31.056 -1.616 1.00 22.81 256 GLY A C 1
ATOM 1747 O O . GLY A 1 256 ? -41.614 -30.445 -0.930 1.00 24.17 256 GLY A O 1
ATOM 1748 N N . SER A 1 257 ? -40.441 -32.306 -1.340 1.00 22.05 257 SER A N 1
ATOM 1749 C CA . SER A 1 257 ? -40.940 -32.972 -0.151 1.00 20.50 257 SER A CA 1
ATOM 1750 C C . SER A 1 257 ? -40.422 -32.324 1.128 1.00 17.65 257 SER A C 1
ATOM 1751 O O . SER A 1 257 ? -39.322 -31.787 1.177 1.00 20.58 257 SER A O 1
ATOM 1754 N N . VAL A 1 258 ? -41.240 -32.401 2.160 1.00 18.35 258 VAL A N 1
ATOM 1755 C CA . VAL A 1 258 ? -40.949 -31.761 3.433 1.00 18.92 258 VAL A CA 1
ATOM 1756 C C . VAL A 1 258 ? -40.579 -32.812 4.469 1.00 18.88 258 VAL A C 1
ATOM 1757 O O . VAL A 1 258 ? -41.261 -33.829 4.617 1.00 20.42 258 VAL A O 1
ATOM 1761 N N . ASN A 1 259 ? -39.459 -32.562 5.149 1.00 16.28 259 ASN A N 1
ATOM 1762 C CA . ASN A 1 259 ? -39.116 -33.298 6.350 1.00 17.69 259 ASN A CA 1
ATOM 1763 C C . ASN A 1 259 ? -39.903 -32.648 7.462 1.00 17.91 259 ASN A C 1
ATOM 1764 O O . ASN A 1 259 ? -39.610 -31.525 7.863 1.00 15.97 259 ASN A O 1
ATOM 1769 N N . THR A 1 260 ? -40.912 -33.364 7.950 1.00 17.43 260 THR A N 1
ATOM 1770 C CA . THR A 1 260 ? -41.837 -32.812 8.930 1.00 17.12 260 THR A CA 1
ATOM 1771 C C . THR A 1 260 ? -41.392 -32.967 10.388 1.00 16.28 260 THR A C 1
ATOM 1772 O O . THR A 1 260 ? -42.149 -32.615 11.282 1.00 18.11 260 THR A O 1
ATOM 1776 N N . GLN A 1 261 ? -40.172 -33.457 10.629 1.00 15.95 261 GLN A N 1
ATOM 1777 C CA . GLN A 1 261 ? -39.625 -33.468 11.993 1.00 17.60 261 GLN A CA 1
ATOM 1778 C C . GLN A 1 261 ? -39.697 -32.082 12.609 1.00 16.01 261 GLN A C 1
ATOM 1779 O O . GLN A 1 261 ? -39.205 -31.111 12.041 1.00 15.87 261 GLN A O 1
ATOM 1785 N N . LYS A 1 262 ? -40.320 -32.011 13.780 1.00 16.26 262 LYS A N 1
ATOM 1786 C CA . LYS A 1 262 ? -40.426 -30.758 14.524 1.00 14.10 262 LYS A CA 1
ATOM 1787 C C . LYS A 1 262 ? -39.387 -30.714 15.628 1.00 15.16 262 LYS A C 1
ATOM 1788 O O . LYS A 1 262 ? -39.373 -31.573 16.509 1.00 16.57 262 LYS A O 1
ATOM 1794 N N . TRP A 1 263 ? -38.552 -29.680 15.574 1.00 14.16 263 TRP A N 1
ATOM 1795 C CA . TRP A 1 263 ? -37.538 -29.441 16.578 1.00 13.59 263 TRP A CA 1
ATOM 1796 C C . TRP A 1 263 ? -37.813 -28.120 17.264 1.00 13.07 263 TRP A C 1
ATOM 1797 O O . TRP A 1 263 ? -38.159 -27.123 16.608 1.00 13.69 263 TRP A O 1
ATOM 1808 N N . SER A 1 264 ? -37.508 -28.079 18.551 1.00 12.43 264 SER A N 1
ATOM 1809 C CA . SER A 1 264 ? -37.738 -26.878 19.346 1.00 11.59 264 SER A CA 1
ATOM 1810 C C . SER A 1 264 ? -37.051 -25.618 18.821 1.00 12.81 264 SER A C 1
ATOM 1811 O O . SER A 1 264 ? -37.674 -24.557 18.820 1.00 13.70 264 SER A O 1
ATOM 1814 N N . TYR A 1 265 ? -35.791 -25.718 18.390 1.00 11.72 265 TYR A N 1
ATOM 1815 C CA . TYR A 1 265 ? -35.053 -24.554 17.985 1.00 11.26 265 TYR A CA 1
ATOM 1816 C C . TYR A 1 265 ? -35.533 -23.925 16.674 1.00 12.59 265 TYR A C 1
ATOM 1817 O O . TYR A 1 265 ? -35.324 -22.755 16.436 1.00 11.84 265 TYR A O 1
ATOM 1826 N N . ASN A 1 266 ? -36.214 -24.697 15.847 1.00 11.40 266 ASN A N 1
ATOM 1827 C CA . ASN A 1 266 ? -36.807 -24.127 14.626 1.00 12.48 266 ASN A CA 1
ATOM 1828 C C . ASN A 1 266 ? -38.000 -23.230 14.981 1.00 13.33 266 ASN A C 1
ATOM 1829 O O . ASN A 1 266 ? -38.156 -22.154 14.422 1.00 15.17 266 ASN A O 1
ATOM 1834 N N . ALA A 1 267 ? -38.791 -23.643 15.969 1.00 12.21 267 ALA A N 1
ATOM 1835 C CA . ALA A 1 267 ? -39.797 -22.731 16.564 1.00 14.44 267 ALA A CA 1
ATOM 1836 C C . ALA A 1 267 ? -39.136 -21.537 17.274 1.00 12.68 267 ALA A C 1
ATOM 1837 O O . ALA A 1 267 ? -39.496 -20.382 17.028 1.00 13.92 267 ALA A O 1
ATOM 1839 N N . GLY A 1 268 ? -38.152 -21.819 18.127 1.00 12.57 268 GLY A N 1
ATOM 1840 C CA . GLY A 1 268 ? -37.587 -20.783 18.980 1.00 12.57 268 GLY A CA 1
ATOM 1841 C C . GLY A 1 268 ? -36.900 -19.669 18.208 1.00 12.69 268 GLY A C 1
ATOM 1842 O O . GLY A 1 268 ? -37.116 -18.507 18.474 1.00 13.19 268 GLY A O 1
ATOM 1843 N N . PHE A 1 269 ? -36.051 -20.011 17.248 1.00 13.37 269 PHE A N 1
ATOM 1844 C CA . PHE A 1 269 ? -35.391 -18.971 16.495 1.00 9.84 269 PHE A CA 1
ATOM 1845 C C . PHE A 1 269 ? -36.382 -18.179 15.613 1.00 11.50 269 PHE A C 1
ATOM 1846 O O . PHE A 1 269 ? -36.163 -17.001 15.401 1.00 11.46 269 PHE A O 1
ATOM 1854 N N . MET A 1 270 ? -37.474 -18.801 15.161 1.00 10.61 270 MET A N 1
ATOM 1855 C CA . MET A 1 270 ? -38.534 -18.055 14.484 1.00 11.99 270 MET A CA 1
ATOM 1856 C C . MET A 1 270 ? -39.257 -17.094 15.430 1.00 12.37 270 MET A C 1
ATOM 1857 O O . MET A 1 270 ? -39.464 -15.943 15.081 1.00 11.97 270 MET A O 1
ATOM 1862 N N . ILE A 1 271 ? -39.548 -17.547 16.641 1.00 13.54 271 ILE A N 1
ATOM 1863 C CA . ILE A 1 271 ? -40.167 -16.700 17.653 1.00 12.68 271 ILE A CA 1
ATOM 1864 C C . ILE A 1 271 ? -39.277 -15.461 17.902 1.00 12.76 271 ILE A C 1
ATOM 1865 O O . ILE A 1 271 ? -39.759 -14.321 17.894 1.00 14.25 271 ILE A O 1
ATOM 1870 N N . ARG A 1 272 ? -37.984 -15.675 18.159 1.00 12.91 272 ARG A N 1
ATOM 1871 C CA . ARG A 1 272 ? -37.112 -14.550 18.450 1.00 11.38 272 ARG A CA 1
ATOM 1872 C C . ARG A 1 272 ? -37.106 -13.560 17.271 1.00 11.80 272 ARG A C 1
ATOM 1873 O O . ARG A 1 272 ? -37.121 -12.331 17.452 1.00 13.73 272 ARG A O 1
ATOM 1881 N N . SER A 1 273 ? -37.075 -14.102 16.055 1.00 11.31 273 SER A N 1
ATOM 1882 C CA . SER A 1 273 ? -37.100 -13.274 14.844 1.00 12.08 273 SER A CA 1
ATOM 1883 C C . SER A 1 273 ? -38.384 -12.471 14.757 1.00 12.87 273 SER A C 1
ATOM 1884 O O . SER A 1 273 ? -38.348 -11.257 14.520 1.00 15.16 273 SER A O 1
ATOM 1887 N N . TRP A 1 274 ? -39.513 -13.149 14.935 1.00 13.48 274 TRP A N 1
ATOM 1888 C CA . TRP A 1 274 ? -40.796 -12.486 14.841 1.00 13.97 274 TRP A CA 1
ATOM 1889 C C . TRP A 1 274 ? -40.958 -11.376 15.860 1.00 16.13 274 TRP A C 1
ATOM 1890 O O . TRP A 1 274 ? -41.561 -10.329 15.552 1.00 17.28 274 TRP A O 1
ATOM 1901 N N . 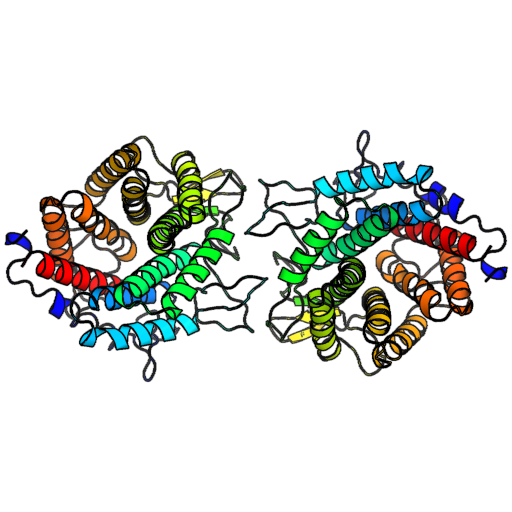LEU A 1 275 ? -40.422 -11.560 17.067 1.00 15.39 275 LEU A N 1
ATOM 1902 C CA . LEU A 1 275 ? -40.510 -10.500 18.078 1.00 16.30 275 LEU A CA 1
ATOM 1903 C C . LEU A 1 275 ? -39.744 -9.274 17.627 1.00 16.84 275 LEU A C 1
ATOM 1904 O O . LEU A 1 275 ? -40.199 -8.149 17.852 1.00 20.59 275 LEU A O 1
ATOM 1909 N N . LYS A 1 276 ? -38.582 -9.450 16.998 1.00 16.61 276 LYS A N 1
ATOM 1910 C CA A LYS A 1 276 ? -37.844 -8.291 16.473 0.50 18.31 276 LYS A CA 1
ATOM 1911 C CA B LYS A 1 276 ? -37.848 -8.290 16.470 0.50 18.42 276 LYS A CA 1
ATOM 1912 C C . LYS A 1 276 ? -38.568 -7.654 15.296 1.00 18.08 276 LYS A C 1
ATOM 1913 O O . LYS A 1 276 ? -38.567 -6.430 15.155 1.00 19.62 276 LYS A O 1
ATOM 1924 N N . MET A 1 277 ? -39.198 -8.481 14.459 1.00 16.51 277 MET A N 1
ATOM 1925 C CA . MET A 1 277 ? -39.942 -7.952 13.313 1.00 18.88 277 MET A CA 1
ATOM 1926 C C . MET A 1 277 ? -41.139 -7.156 13.787 1.00 21.05 277 MET A C 1
ATOM 1927 O O . MET A 1 277 ? -41.460 -6.123 13.204 1.00 21.44 277 MET A O 1
ATOM 1932 N N . TYR A 1 278 ? -41.759 -7.606 14.872 1.00 17.76 278 TYR A N 1
ATOM 1933 C CA . TYR A 1 278 ? -42.825 -6.846 15.500 1.00 21.63 278 TYR A CA 1
ATOM 1934 C C . TYR A 1 278 ? -42.354 -5.475 15.962 1.00 23.21 278 TYR A C 1
ATOM 1935 O O . TYR A 1 278 ? -42.999 -4.461 15.676 1.00 27.97 278 TYR A O 1
ATOM 1944 N N . GLN A 1 279 ? -41.231 -5.429 16.665 1.00 22.56 279 GLN A N 1
ATOM 1945 C CA . GLN A 1 279 ? -40.693 -4.136 17.126 1.00 24.95 279 GLN A CA 1
ATOM 1946 C C . GLN A 1 279 ? -40.353 -3.205 15.955 1.00 27.79 279 GLN A C 1
ATOM 1947 O O . GLN A 1 279 ? -40.594 -1.991 16.033 1.00 29.89 279 GLN A O 1
ATOM 1953 N N . ALA A 1 280 ? -39.831 -3.765 14.869 1.00 27.10 280 ALA A N 1
ATOM 1954 C CA . ALA A 1 280 ? -39.417 -2.969 13.712 1.00 27.79 280 ALA A CA 1
ATOM 1955 C C . ALA A 1 280 ? -40.588 -2.423 12.884 1.00 29.27 280 ALA A C 1
ATOM 1956 O O . ALA A 1 280 ? -40.524 -1.297 12.373 1.00 33.71 280 ALA A O 1
ATOM 1958 N N . THR A 1 281 ? -41.638 -3.224 12.736 1.00 28.44 281 THR A N 1
ATOM 1959 C CA . THR A 1 281 ? -42.739 -2.901 11.829 1.00 30.33 281 THR A CA 1
ATOM 1960 C C . THR A 1 281 ? -43.992 -2.429 12.553 1.00 31.21 281 THR A C 1
ATOM 1961 O O . THR A 1 281 ? -44.863 -1.813 11.939 1.00 38.39 281 THR A O 1
ATOM 1965 N N . LYS A 1 282 ? -44.077 -2.743 13.845 1.00 31.76 282 LYS A N 1
ATOM 1966 C CA . LYS A 1 282 ? -45.282 -2.523 14.637 1.00 31.13 282 LYS A CA 1
ATOM 1967 C C . LYS A 1 282 ? -46.493 -3.311 14.098 1.00 33.68 282 LYS A C 1
ATOM 1968 O O . LYS A 1 282 ? -47.624 -3.037 14.489 1.00 37.68 282 LYS A O 1
ATOM 1970 N N . ASP A 1 283 ? -46.259 -4.319 13.250 1.00 30.73 283 ASP A N 1
ATOM 1971 C CA . ASP A 1 283 ? -47.347 -5.120 12.690 1.00 27.80 283 ASP A CA 1
ATOM 1972 C C . ASP A 1 283 ? -47.655 -6.248 13.671 1.00 30.32 283 ASP A C 1
ATOM 1973 O O . ASP A 1 283 ? -46.843 -7.141 13.896 1.00 24.82 283 ASP A O 1
ATOM 1978 N N . GLU A 1 284 ? -48.859 -6.204 14.223 1.00 33.08 284 GLU A N 1
ATOM 1979 C CA . GLU A 1 284 ? -49.270 -7.141 15.261 1.00 28.53 284 GLU A CA 1
ATOM 1980 C C . GLU A 1 284 ? -49.268 -8.602 14.803 1.00 24.30 284 GLU A C 1
ATOM 1981 O O . GLU A 1 284 ? -49.213 -9.495 15.628 1.00 23.91 284 GLU A O 1
ATOM 1987 N N . LYS A 1 285 ? -49.335 -8.851 13.500 1.00 21.32 285 LYS A N 1
ATOM 1988 C CA . LYS A 1 285 ? -49.265 -10.231 13.012 1.00 23.83 285 LYS A CA 1
ATOM 1989 C C . LYS A 1 285 ? -48.016 -10.955 13.496 1.00 19.52 285 LYS A C 1
ATOM 1990 O O . LYS A 1 285 ? -48.057 -12.153 13.732 1.00 20.67 285 LYS A O 1
ATOM 1996 N N . TYR A 1 286 ? -46.907 -10.240 13.619 1.00 20.11 286 TYR A N 1
ATOM 1997 C CA . TYR A 1 286 ? -45.664 -10.868 14.058 1.00 18.78 286 TYR A CA 1
ATOM 1998 C C . TYR A 1 286 ? -45.747 -11.276 15.538 1.00 19.18 286 TYR A C 1
ATOM 1999 O O . TYR A 1 286 ? -45.265 -12.354 15.924 1.00 17.83 286 TYR A O 1
ATOM 2008 N N . LEU A 1 287 ? -46.337 -10.423 16.368 1.00 19.90 287 LEU A N 1
ATOM 2009 C CA . LEU A 1 287 ? -46.513 -10.747 17.777 1.00 20.68 287 LEU A CA 1
ATOM 2010 C C . LEU A 1 287 ? -47.486 -11.905 17.940 1.00 19.27 287 LEU A C 1
ATOM 2011 O O . LEU A 1 287 ? -47.234 -12.812 18.734 1.00 18.78 287 LEU A O 1
ATOM 2016 N N . SER A 1 288 ? -48.598 -11.879 17.198 1.00 19.25 288 SER A N 1
ATOM 2017 C CA . SER A 1 288 ? -49.572 -12.960 17.275 1.00 18.95 288 SER A CA 1
ATOM 2018 C C . SER A 1 288 ? -48.941 -14.303 16.879 1.00 18.52 288 SER A C 1
ATOM 2019 O O . SER A 1 288 ? -49.169 -15.311 17.546 1.00 20.33 288 SER A O 1
ATOM 2022 N N . GLN A 1 289 ? -48.140 -14.305 15.811 1.00 18.02 289 GLN A N 1
ATOM 2023 C CA . GLN A 1 289 ? -47.481 -15.509 15.357 1.00 16.97 289 GLN A CA 1
ATOM 2024 C C . GLN A 1 289 ? -46.487 -16.022 16.403 1.00 14.83 289 GLN A C 1
ATOM 2025 O O . GLN A 1 289 ? -46.460 -17.224 16.717 1.00 15.13 289 GLN A O 1
ATOM 2031 N N . ALA A 1 290 ? -45.698 -15.119 16.966 1.00 15.65 290 ALA A N 1
ATOM 2032 C CA . ALA A 1 290 ? -44.734 -15.487 18.014 1.00 16.34 290 ALA A CA 1
ATOM 2033 C C . ALA A 1 290 ? -45.448 -16.126 19.207 1.00 17.75 290 ALA A C 1
ATOM 2034 O O . ALA A 1 290 ? -45.020 -17.164 19.712 1.00 16.11 290 ALA A O 1
ATOM 2036 N N . LYS A 1 291 ? -46.555 -15.517 19.637 1.00 17.32 291 LYS A N 1
ATOM 2037 C CA . LYS A 1 291 ? -47.286 -16.028 20.785 1.00 16.26 291 LYS A CA 1
ATOM 2038 C C . LYS A 1 291 ? -47.889 -17.400 20.490 1.00 17.02 291 LYS A C 1
ATOM 2039 O O . LYS A 1 291 ? -47.862 -18.285 21.330 1.00 17.91 291 LYS A O 1
ATOM 2045 N N . ALA A 1 292 ? -48.432 -17.572 19.286 1.00 14.01 292 ALA A N 1
ATOM 2046 C CA . ALA A 1 292 ? -49.035 -18.855 18.913 1.00 15.15 292 ALA A CA 1
ATOM 2047 C C . ALA A 1 292 ? -48.011 -19.984 18.857 1.00 14.32 292 ALA A C 1
ATOM 2048 O O . ALA A 1 292 ? -48.241 -21.089 19.381 1.00 15.84 292 ALA A O 1
ATOM 2050 N N . THR A 1 293 ? -46.886 -19.717 18.193 1.00 15.49 293 THR A N 1
ATOM 2051 C CA . THR A 1 293 ? -45.826 -20.702 18.096 1.00 14.46 293 THR A CA 1
ATOM 2052 C C . THR A 1 293 ? -45.180 -21.014 19.468 1.00 13.41 293 THR A C 1
ATOM 2053 O O . THR A 1 293 ? -44.916 -22.180 19.769 1.00 13.32 293 THR A O 1
ATOM 2057 N N . LEU A 1 294 ? -44.993 -19.999 20.294 1.00 14.71 294 LEU A N 1
ATOM 2058 C CA . LEU A 1 294 ? -44.451 -20.207 21.632 1.00 14.79 294 LEU A CA 1
ATOM 2059 C C . LEU A 1 294 ? -45.412 -21.060 22.506 1.00 11.47 294 LEU A C 1
ATOM 2060 O O . LEU A 1 294 ? -44.976 -21.985 23.169 1.00 14.07 294 LEU A O 1
ATOM 2065 N N . ALA A 1 295 ? -46.700 -20.806 22.460 1.00 12.71 295 ALA A N 1
ATOM 2066 C CA . ALA A 1 295 ? -47.632 -21.617 23.220 1.00 14.26 295 ALA A CA 1
ATOM 2067 C C . ALA A 1 295 ? -47.596 -23.076 22.782 1.00 14.59 295 ALA A C 1
ATOM 2068 O O . ALA A 1 295 ? -47.610 -23.979 23.611 1.00 15.45 295 ALA A O 1
ATOM 2070 N N . SER A 1 296 ? -47.575 -23.312 21.471 1.00 13.05 296 SER A N 1
ATOM 2071 C CA . SER A 1 296 ? -47.520 -24.673 20.942 1.00 13.64 296 SER A CA 1
ATOM 2072 C C . SER A 1 296 ? -46.184 -25.348 21.259 1.00 12.65 296 SER A C 1
ATOM 2073 O O . SER A 1 296 ? -46.116 -26.573 21.460 1.00 14.28 296 SER A O 1
ATOM 2076 N N . SER A 1 297 ? -45.134 -24.556 21.333 1.00 13.79 297 SER A N 1
ATOM 2077 C CA . SER A 1 297 ? -43.826 -25.075 21.690 1.00 12.57 297 SER A CA 1
ATOM 2078 C C . SER A 1 297 ? -43.786 -25.476 23.175 1.00 12.95 297 SER A C 1
ATOM 2079 O O . SER A 1 297 ? -43.269 -26.545 23.519 1.00 12.85 297 SER A O 1
ATOM 2082 N N . GLU A 1 298 ? -44.368 -24.658 24.043 1.00 17.21 298 GLU A N 1
ATOM 2083 C CA . GLU A 1 298 ? -44.497 -25.050 25.455 1.00 17.27 298 GLU A CA 1
ATOM 2084 C C . GLU A 1 298 ? -45.322 -26.341 25.593 1.00 15.38 298 GLU A C 1
ATOM 2085 O O . GLU A 1 298 ? -44.936 -27.271 26.291 1.00 14.95 298 GLU A O 1
ATOM 2091 N N . ALA A 1 299 ? -46.470 -26.404 24.911 1.00 14.33 299 ALA A N 1
ATOM 2092 C CA . ALA A 1 299 ? -47.320 -27.579 25.016 1.00 14.97 299 ALA A CA 1
ATOM 2093 C C . ALA A 1 299 ? -46.576 -28.818 24.559 1.00 12.56 299 ALA A C 1
ATOM 2094 O O . ALA A 1 299 ? -46.720 -29.873 25.151 1.00 15.37 299 ALA A O 1
ATOM 2096 N N . LYS A 1 300 ? -45.785 -28.699 23.485 1.00 14.33 300 LYS A N 1
ATOM 2097 C CA . LYS A 1 300 ? -45.121 -29.886 22.947 1.00 13.94 300 LYS A CA 1
ATOM 2098 C C . LYS A 1 300 ? -43.917 -30.327 23.805 1.00 13.02 300 LYS A C 1
ATOM 2099 O O . LYS A 1 300 ? -43.737 -31.512 24.069 1.00 15.70 300 LYS A O 1
ATOM 2105 N N . TRP A 1 301 ? -43.098 -29.362 24.211 1.00 12.96 301 TRP A N 1
ATOM 2106 C CA . TRP A 1 301 ? -41.774 -29.649 24.748 1.00 14.65 301 TRP A CA 1
ATOM 2107 C C . TRP A 1 301 ? -41.551 -29.346 26.217 1.00 14.65 301 TRP A C 1
ATOM 2108 O O . TRP A 1 301 ? -40.599 -29.869 26.783 1.00 16.00 301 TRP A O 1
ATOM 2119 N N . TYR A 1 302 ? -42.408 -28.540 26.833 1.00 14.20 302 TYR A N 1
ATOM 2120 C CA . TYR A 1 302 ? -42.133 -28.083 28.189 1.00 17.71 302 TYR A CA 1
ATOM 2121 C C . TYR A 1 302 ? -43.021 -28.739 29.212 1.00 14.71 302 TYR A C 1
ATOM 2122 O O . TYR A 1 30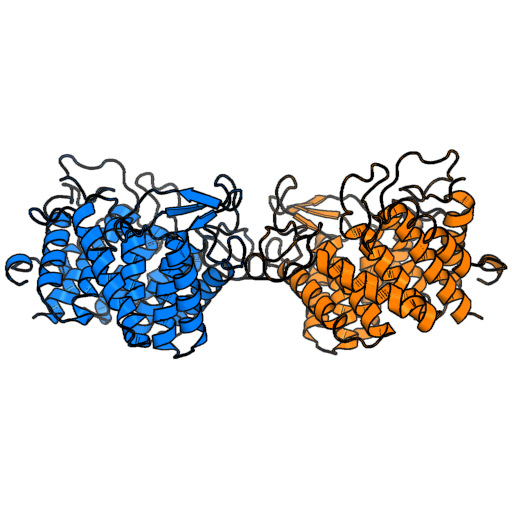2 ? -44.238 -28.653 29.112 1.00 13.06 302 TYR A O 1
ATOM 2131 N N . ASN A 1 303 ? -42.412 -29.377 30.205 1.00 13.96 303 ASN A N 1
ATOM 2132 C CA . ASN A 1 303 ? -43.159 -29.843 31.389 1.00 14.00 303 ASN A CA 1
ATOM 2133 C C . ASN A 1 303 ? -43.031 -28.708 32.404 1.00 15.45 303 ASN A C 1
ATOM 2134 O O . ASN A 1 303 ? -41.981 -28.537 33.037 1.00 15.57 303 ASN A O 1
ATOM 2139 N N . SER A 1 304 ? -44.105 -27.946 32.593 1.00 16.63 304 SER A N 1
ATOM 2140 C CA . SER A 1 304 ? -44.049 -26.788 33.470 1.00 16.69 304 SER A CA 1
ATOM 2141 C C . SER A 1 304 ? -44.027 -27.153 34.958 1.00 17.70 304 SER A C 1
ATOM 2142 O O . SER A 1 304 ? -43.761 -26.306 35.828 1.00 18.45 304 SER A O 1
ATOM 2145 N N . ILE A 1 305 ? -44.319 -28.404 35.245 1.00 16.78 305 ILE A N 1
ATOM 2146 C CA . ILE A 1 305 ? -44.417 -28.835 36.615 1.00 20.11 305 ILE A CA 1
ATOM 2147 C C . ILE A 1 305 ? -42.997 -29.016 37.148 1.00 18.02 305 ILE A C 1
ATOM 2148 O O . ILE A 1 305 ? -42.632 -28.447 38.188 1.00 19.75 305 ILE A O 1
ATOM 2153 N N . ASN A 1 306 ? -42.181 -29.783 36.423 1.00 16.75 306 ASN A N 1
ATOM 2154 C CA . ASN A 1 306 ? -40.802 -29.969 36.882 1.00 14.95 306 ASN A CA 1
ATOM 2155 C C . ASN A 1 306 ? -39.763 -29.088 36.224 1.00 15.57 306 ASN A C 1
ATOM 2156 O O . ASN A 1 306 ? -38.616 -28.971 36.738 1.00 19.34 306 ASN A O 1
ATOM 2161 N N . GLY A 1 307 ? -40.135 -28.480 35.108 1.00 15.77 307 GLY A N 1
ATOM 2162 C CA . GLY A 1 307 ? -39.187 -27.614 34.378 1.00 17.71 307 GLY A CA 1
ATOM 2163 C C . GLY A 1 307 ? -38.446 -28.259 33.210 1.00 17.29 307 GLY A C 1
ATOM 2164 O O . GLY A 1 307 ? -37.677 -27.611 32.572 1.00 16.24 307 GLY A O 1
ATOM 2165 N N . ALA A 1 308 ? -38.685 -29.534 32.945 1.00 16.11 308 ALA A N 1
ATOM 2166 C CA . ALA A 1 308 ? -37.979 -30.283 31.912 1.00 15.51 308 ALA A CA 1
ATOM 2167 C C . ALA A 1 308 ? -38.378 -29.874 30.510 1.00 14.74 308 ALA A C 1
ATOM 2168 O O . ALA A 1 308 ? -39.560 -29.587 30.221 1.00 15.99 308 ALA A O 1
ATOM 2170 N N . LEU A 1 309 ? -37.379 -29.849 29.638 1.00 14.62 309 LEU A N 1
ATOM 2171 C CA . LEU A 1 309 ? -37.580 -29.559 28.217 1.00 13.37 309 LEU A CA 1
ATOM 2172 C C . LEU A 1 309 ? -37.205 -30.786 27.385 1.00 12.65 309 LEU A C 1
ATOM 2173 O O . LEU A 1 309 ? -36.065 -31.237 27.392 1.00 15.17 309 LEU A O 1
ATOM 2178 N N . ASN A 1 310 ? -38.191 -31.333 26.689 1.00 13.95 310 ASN A N 1
ATOM 2179 C CA . ASN A 1 310 ? -38.063 -32.643 26.061 1.00 15.24 310 ASN A CA 1
ATOM 2180 C C . ASN A 1 310 ? -37.481 -32.582 24.639 1.00 15.70 310 ASN A C 1
ATOM 2181 O O . ASN A 1 310 ? -38.105 -32.998 23.658 1.00 13.45 310 ASN A O 1
ATOM 2186 N N . ASP A 1 311 ? -36.241 -32.099 24.554 1.00 14.90 311 ASP A N 1
ATOM 2187 C CA . ASP A 1 311 ? -35.506 -32.037 23.303 1.00 12.91 311 ASP A CA 1
ATOM 2188 C C . ASP A 1 311 ? -34.021 -31.963 23.671 1.00 11.13 311 ASP A C 1
ATOM 2189 O O . ASP A 1 311 ? -33.651 -31.754 24.842 1.00 13.78 311 ASP A O 1
ATOM 2194 N N . PRO A 1 312 ? -33.150 -32.062 22.661 1.00 13.15 312 PRO A N 1
ATOM 2195 C CA . PRO A 1 312 ? -31.731 -31.786 22.915 1.00 14.22 312 PRO A CA 1
ATOM 2196 C C . PRO A 1 312 ? -31.554 -30.390 23.486 1.00 12.38 312 PRO A C 1
ATOM 2197 O O . PRO A 1 312 ? -32.233 -29.440 23.042 1.00 14.68 312 PRO A O 1
ATOM 2201 N N . GLY A 1 313 ? -30.669 -30.254 24.470 1.00 11.92 313 GLY A N 1
ATOM 2202 C CA . GLY A 1 313 ? -30.430 -28.937 25.063 1.00 12.59 313 GLY A CA 1
ATOM 2203 C C . GLY A 1 313 ? -29.971 -27.876 24.090 1.00 11.94 313 GLY A C 1
ATOM 2204 O O . GLY A 1 313 ? -30.408 -26.741 24.171 1.00 11.58 313 GLY A O 1
ATOM 2205 N N . TYR A 1 314 ? -29.106 -28.273 23.164 1.00 11.35 314 TYR A N 1
ATOM 2206 C CA . TYR A 1 314 ? -28.599 -27.391 22.149 1.00 11.37 314 TYR A CA 1
ATOM 2207 C C . TYR A 1 314 ? -29.672 -26.928 21.160 1.00 11.44 314 TYR A C 1
ATOM 2208 O O . TYR A 1 314 ? -29.387 -26.057 20.327 1.00 10.57 314 TYR A O 1
ATOM 2217 N N . PHE A 1 315 ? -30.889 -27.477 21.278 1.00 9.87 315 PHE A N 1
ATOM 2218 C CA . PHE A 1 315 ? -32.094 -26.982 20.601 1.00 10.28 315 PHE A CA 1
ATOM 2219 C C . PHE A 1 315 ? -33.023 -26.252 21.572 1.00 10.76 315 PHE A C 1
ATOM 2220 O O . PHE A 1 315 ? -33.482 -25.133 21.308 1.00 11.34 315 PHE A O 1
ATOM 2228 N N . ALA A 1 316 ? -33.287 -26.889 22.709 1.00 11.56 316 ALA A N 1
ATOM 2229 C CA . ALA A 1 316 ? -34.379 -26.439 23.607 1.00 13.93 316 ALA A CA 1
ATOM 2230 C C . ALA A 1 316 ? -34.093 -25.120 24.312 1.00 11.99 316 ALA A C 1
ATOM 2231 O O . ALA A 1 316 ? -35.012 -24.440 24.692 1.00 11.85 316 ALA A O 1
ATOM 2233 N N . PHE A 1 317 ? -32.802 -24.767 24.432 1.00 11.17 317 PHE A N 1
ATOM 2234 C CA . PHE A 1 317 ? -32.383 -23.487 25.025 1.00 11.30 317 PHE A CA 1
ATOM 2235 C C . PHE A 1 317 ? -33.065 -22.335 24.313 1.00 11.53 317 PHE A C 1
ATOM 2236 O O . PHE A 1 317 ? -33.285 -21.244 24.921 1.00 13.68 317 PHE A O 1
ATOM 2244 N N . SER A 1 318 ? -33.410 -22.538 23.024 1.00 11.96 318 SER A N 1
ATOM 2245 C CA A SER A 1 318 ? -34.046 -21.449 22.242 0.50 11.22 318 SER A CA 1
ATOM 2246 C CA B SER A 1 318 ? -34.061 -21.492 22.223 0.50 11.55 318 SER A CA 1
ATOM 2247 C C . SER A 1 318 ? -35.438 -21.085 22.759 1.00 12.02 318 SER A C 1
ATOM 2248 O O . SER A 1 318 ? -35.879 -19.943 22.605 1.00 12.41 318 SER A O 1
ATOM 2253 N N . ILE A 1 319 ? -36.117 -22.042 23.390 1.00 12.93 319 ILE A N 1
ATOM 2254 C CA A ILE A 1 319 ? -37.416 -21.747 24.004 0.50 12.87 319 ILE A CA 1
ATOM 2255 C CA B ILE A 1 319 ? -37.419 -21.748 24.009 0.50 12.74 319 ILE A CA 1
ATOM 2256 C C . ILE A 1 319 ? -37.192 -20.856 25.230 1.00 12.20 319 ILE A C 1
ATOM 2257 O O . ILE A 1 319 ? -37.949 -19.899 25.474 1.00 13.32 319 ILE A O 1
ATOM 2266 N N . ILE A 1 320 ? -36.126 -21.138 25.992 1.00 11.86 320 ILE A N 1
ATOM 2267 C CA . ILE A 1 320 ? -35.801 -20.302 27.149 1.00 11.14 320 ILE A CA 1
ATOM 2268 C C . ILE A 1 320 ? -35.422 -18.892 26.704 1.00 12.02 320 ILE A C 1
ATOM 2269 O O . ILE A 1 320 ? -35.901 -17.903 27.291 1.00 12.78 320 ILE A O 1
ATOM 2274 N N . ASP A 1 321 ? -34.628 -18.763 25.635 1.00 12.31 321 ASP A N 1
ATOM 2275 C CA . ASP A 1 321 ? -34.307 -17.427 25.130 1.00 12.28 321 ASP A CA 1
ATOM 2276 C C . ASP A 1 321 ? -35.574 -16.699 24.625 1.00 13.23 321 ASP A C 1
ATOM 2277 O O . ASP A 1 321 ? -35.655 -15.470 24.742 1.00 15.13 321 ASP A O 1
ATOM 2282 N N . SER A 1 322 ? -36.546 -17.455 24.082 1.00 11.88 322 SER A N 1
ATOM 2283 C CA . SER A 1 322 ? -37.842 -16.902 23.670 1.00 11.96 322 SER A CA 1
ATOM 2284 C C . SER A 1 322 ? -38.581 -16.326 24.868 1.00 15.01 322 SER A C 1
ATOM 2285 O O . SER A 1 322 ? -39.167 -15.237 24.775 1.00 15.11 322 SER A O 1
ATOM 2288 N N . TRP A 1 323 ? -38.589 -17.065 25.974 1.00 11.26 323 TRP A N 1
ATOM 2289 C CA . TRP A 1 323 ? -39.180 -16.552 27.206 1.00 12.23 323 TRP A CA 1
ATOM 2290 C C . TRP A 1 323 ? -38.524 -15.227 27.656 1.00 15.57 323 TRP A C 1
ATOM 2291 O O . TRP A 1 323 ? -39.232 -14.291 28.049 1.00 15.56 323 TRP A O 1
ATOM 2302 N N . PHE A 1 324 ? -37.192 -15.158 27.651 1.00 13.52 324 PHE A N 1
ATOM 2303 C CA . PHE A 1 324 ? -36.517 -13.925 28.002 1.00 14.27 324 PHE A CA 1
ATOM 2304 C C . PHE A 1 324 ? -36.932 -12.794 27.063 1.00 14.74 324 PHE A C 1
ATOM 2305 O O . PHE A 1 324 ? -37.166 -11.677 27.524 1.00 17.24 324 PHE A O 1
ATOM 2313 N N . ASP A 1 325 ? -37.024 -13.072 25.750 1.00 13.92 325 ASP A N 1
ATOM 2314 C CA . ASP A 1 325 ? -37.440 -12.050 24.808 1.00 15.10 325 ASP A CA 1
ATOM 2315 C C . ASP A 1 325 ? -38.870 -11.607 25.079 1.00 15.63 325 ASP A C 1
ATOM 2316 O O . ASP A 1 325 ? -39.182 -10.422 24.943 1.00 19.16 325 ASP A O 1
ATOM 2321 N N . MET A 1 326 ? -39.744 -12.541 25.458 1.00 16.17 326 MET A N 1
ATOM 2322 C CA A MET A 1 326 ? -41.119 -12.186 25.799 0.50 18.01 326 MET A CA 1
ATOM 2323 C CA B MET A 1 326 ? -41.120 -12.185 25.797 0.50 18.14 326 MET A CA 1
ATOM 2324 C C . MET A 1 326 ? -41.163 -11.244 27.003 1.00 18.18 326 MET A C 1
ATOM 2325 O O . MET A 1 326 ? -41.926 -10.297 27.009 1.00 22.14 326 MET A O 1
ATOM 2334 N N . TYR A 1 327 ? -40.309 -11.486 27.992 1.00 17.53 327 TYR A N 1
ATOM 2335 C CA . TYR A 1 327 ? -40.256 -10.627 29.165 1.00 20.06 327 TYR A CA 1
ATOM 2336 C C . TYR A 1 327 ? -39.790 -9.253 28.721 1.00 18.49 327 TYR A C 1
ATOM 2337 O O . TYR A 1 327 ? -40.362 -8.253 29.131 1.00 20.96 327 TYR A O 1
ATOM 2346 N N . ASP A 1 328 ? -38.757 -9.191 27.875 1.00 18.85 328 ASP A N 1
ATOM 2347 C CA . ASP A 1 328 ? -38.313 -7.901 27.313 1.00 21.60 328 ASP A CA 1
ATOM 2348 C C . ASP A 1 328 ? -39.460 -7.157 26.583 1.00 21.45 328 ASP A C 1
ATOM 2349 O O . ASP A 1 328 ? -39.522 -5.913 26.578 1.00 26.10 328 ASP A O 1
ATOM 2354 N N . THR A 1 329 ? -40.361 -7.923 25.975 1.00 22.37 329 THR A N 1
ATOM 2355 C CA . THR A 1 329 ? -41.469 -7.391 25.191 1.00 22.10 329 THR A CA 1
ATOM 2356 C C . THR A 1 329 ? -42.624 -6.856 26.047 1.00 21.41 329 THR A C 1
ATOM 2357 O O . THR A 1 329 ? -43.093 -5.746 25.801 1.00 27.87 329 THR A O 1
ATOM 2361 N N . ASP A 1 330 ? -43.081 -7.651 27.020 1.00 25.29 330 ASP A N 1
ATOM 2362 C CA . ASP A 1 330 ? -44.288 -7.321 27.770 1.00 27.08 330 ASP A CA 1
ATOM 2363 C C . ASP A 1 330 ? -44.112 -7.124 29.285 1.00 23.92 330 ASP A C 1
ATOM 2364 O O . ASP A 1 330 ? -45.059 -6.705 29.970 1.00 29.32 330 ASP A O 1
ATOM 2369 N N . LYS A 1 331 ? -42.893 -7.356 29.762 1.00 24.03 331 LYS A N 1
ATOM 2370 C CA . LYS A 1 331 ? -42.500 -7.202 31.174 1.00 23.78 331 LYS A CA 1
ATOM 2371 C C . LYS A 1 331 ? -43.337 -8.018 32.129 1.00 26.84 331 LYS A C 1
ATOM 2372 O O . LYS A 1 331 ? -43.414 -7.705 33.323 1.00 26.41 331 LYS A O 1
ATOM 2378 N N . ASN A 1 332 ? -43.922 -9.099 31.613 1.00 26.61 332 ASN A N 1
ATOM 2379 C CA . ASN A 1 332 ? -44.661 -10.028 32.444 1.00 24.37 332 ASN A CA 1
ATOM 2380 C C . ASN A 1 332 ? -43.696 -11.049 33.040 1.00 26.67 332 ASN A C 1
ATOM 2381 O O . ASN A 1 332 ? -43.078 -11.817 32.326 1.00 22.51 332 ASN A O 1
ATOM 2386 N N . THR A 1 333 ? -43.582 -11.053 34.368 1.00 22.93 333 THR A N 1
ATOM 2387 C CA . THR A 1 333 ? -42.616 -11.914 35.033 1.00 24.73 333 THR A CA 1
ATOM 2388 C C . THR A 1 333 ? -42.956 -13.404 34.932 1.00 21.91 333 THR A C 1
ATOM 2389 O O . THR A 1 333 ? -42.101 -14.220 35.231 1.00 26.19 333 THR A O 1
ATOM 2393 N N . VAL A 1 334 ? -44.177 -13.767 34.513 1.00 21.01 334 VAL A N 1
ATOM 2394 C CA . VAL A 1 334 ? -44.490 -15.179 34.247 1.00 21.68 334 VAL A CA 1
ATOM 2395 C C . VAL A 1 334 ? -43.448 -15.812 33.312 1.00 21.41 334 VAL A C 1
ATOM 2396 O O . VAL A 1 334 ? -43.089 -16.987 33.456 1.00 20.43 334 VAL A O 1
ATOM 2400 N N . TRP A 1 335 ? -42.974 -15.038 32.345 1.00 20.01 335 TRP A N 1
ATOM 2401 C CA . TRP A 1 335 ? -41.993 -15.556 31.384 1.00 17.49 335 TRP A CA 1
ATOM 2402 C C . TRP A 1 335 ? -40.665 -15.872 32.083 1.00 17.28 335 TRP A C 1
ATOM 2403 O O . TRP A 1 335 ? -40.038 -16.859 31.774 1.00 17.62 335 TRP A O 1
ATOM 2414 N N . LEU A 1 336 ? -40.281 -15.056 33.057 1.00 18.58 336 LEU A N 1
ATOM 2415 C CA . LEU A 1 336 ? -39.050 -15.320 33.836 1.00 19.46 336 LEU A CA 1
ATOM 2416 C C . LEU A 1 336 ? -39.264 -16.500 34.772 1.00 19.87 336 LEU A C 1
ATOM 2417 O O . LEU A 1 336 ? -38.383 -17.308 34.950 1.00 21.86 336 LEU A O 1
ATOM 2422 N N . THR A 1 337 ? -40.456 -16.631 35.334 1.00 19.06 337 THR A N 1
ATOM 2423 C CA . THR A 1 337 ? -40.755 -17.795 36.125 1.00 20.46 337 THR A CA 1
ATOM 2424 C C . THR A 1 337 ? -40.504 -19.092 35.382 1.00 17.81 337 THR A C 1
ATOM 2425 O O . THR A 1 337 ? -39.933 -20.037 35.933 1.00 21.27 337 THR A O 1
ATOM 2429 N N . LYS A 1 338 ? -40.951 -19.145 34.140 1.00 16.20 338 LYS A N 1
ATOM 2430 C CA . LYS A 1 338 ? -40.742 -20.311 33.318 1.00 16.80 338 LYS A CA 1
ATOM 2431 C C . LYS A 1 338 ? -39.231 -20.504 33.098 1.00 15.00 338 LYS A C 1
ATOM 2432 O O . LYS A 1 338 ? -38.709 -21.594 33.249 1.00 15.17 338 LYS A O 1
ATOM 2438 N N . ALA A 1 339 ? -38.543 -19.438 32.716 1.00 12.71 339 ALA A N 1
ATOM 2439 C CA . ALA A 1 339 ? -37.139 -19.548 32.384 1.00 14.44 339 ALA A CA 1
ATOM 2440 C C . ALA A 1 339 ? -36.337 -20.052 33.590 1.00 13.86 339 ALA A C 1
ATOM 2441 O O . ALA A 1 339 ? -35.529 -20.967 33.479 1.00 16.77 339 ALA A O 1
ATOM 2443 N N . PHE A 1 340 ? -36.552 -19.450 34.736 1.00 13.43 340 PHE A N 1
ATOM 2444 C CA . PHE A 1 340 ? -35.814 -19.857 35.919 1.00 14.83 340 PHE A CA 1
ATOM 2445 C C . PHE A 1 340 ? -36.150 -21.281 36.342 1.00 14.67 340 PHE A C 1
ATOM 2446 O O . PHE A 1 340 ? -35.279 -22.023 36.770 1.00 18.29 340 PHE A O 1
ATOM 2454 N N . HIS A 1 341 ? -37.416 -21.663 36.221 1.00 17.16 341 HIS A N 1
ATOM 2455 C CA . HIS A 1 341 ? -37.797 -23.058 36.557 1.00 17.31 341 HIS A CA 1
ATOM 2456 C C . HIS A 1 341 ? -37.059 -24.079 35.650 1.00 15.63 341 HIS A C 1
ATOM 2457 O O . HIS A 1 341 ? -36.552 -25.094 36.120 1.00 14.22 341 HIS A O 1
ATOM 2464 N N . ALA A 1 342 ? -36.969 -23.772 34.343 1.00 13.86 342 ALA A N 1
ATOM 2465 C CA . ALA A 1 342 ? -36.327 -24.674 33.388 1.00 13.36 342 ALA A CA 1
ATOM 2466 C C . ALA A 1 342 ? -34.811 -24.727 33.686 1.00 14.31 342 ALA A C 1
ATOM 2467 O O . ALA A 1 342 ? -34.200 -25.794 33.687 1.00 14.13 342 ALA A O 1
ATOM 2469 N N . ILE A 1 343 ? -34.239 -23.566 33.973 1.00 13.96 343 ILE A N 1
ATOM 2470 C CA . ILE A 1 343 ? -32.790 -23.481 34.274 1.00 13.86 343 ILE A CA 1
ATOM 2471 C C . ILE A 1 343 ? -32.474 -24.182 35.609 1.00 13.77 343 ILE A C 1
ATOM 2472 O O . ILE A 1 343 ? -31.446 -24.877 35.735 1.00 16.00 343 ILE A O 1
ATOM 2477 N N . ASN A 1 344 ? -33.355 -24.051 36.596 1.00 15.77 344 ASN A N 1
ATOM 2478 C CA . ASN A 1 344 ? -33.177 -24.766 37.867 1.00 15.79 344 ASN A CA 1
ATOM 2479 C C . ASN A 1 344 ? -33.153 -26.257 37.653 1.00 15.80 344 ASN A C 1
ATOM 2480 O O . ASN A 1 344 ? -32.363 -26.953 38.256 1.00 18.42 344 ASN A O 1
ATOM 2485 N N . PHE A 1 345 ? -34.036 -26.743 36.777 1.00 15.37 345 PHE A N 1
ATOM 2486 C CA . PHE A 1 345 ? -34.070 -28.154 36.441 1.00 16.35 345 PHE A CA 1
ATOM 2487 C C . PHE A 1 345 ? -32.756 -28.628 35.822 1.00 15.38 345 PHE A C 1
ATOM 2488 O O . PHE A 1 345 ? -32.253 -29.686 36.152 1.00 17.99 345 PHE A O 1
ATOM 2496 N N . ILE A 1 346 ? -32.208 -27.859 34.895 1.00 14.69 346 ILE A N 1
ATOM 2497 C CA . ILE A 1 346 ? -30.917 -28.203 34.326 1.00 13.48 346 ILE A CA 1
ATOM 2498 C C . ILE A 1 346 ? -29.878 -28.429 35.428 1.00 16.15 346 ILE A C 1
ATOM 2499 O O . ILE A 1 346 ? -29.198 -29.442 35.448 1.00 16.92 346 ILE A O 1
ATOM 2504 N N . HIS A 1 347 ? -29.764 -27.500 36.349 1.00 17.48 347 HIS A N 1
ATOM 2505 C CA . HIS A 1 347 ? -28.759 -27.617 37.434 1.00 18.70 347 HIS A CA 1
ATOM 2506 C C . HIS A 1 347 ? -29.064 -28.745 38.417 1.00 18.24 347 HIS A C 1
ATOM 2507 O O . HIS A 1 347 ? -28.188 -29.517 38.815 1.00 18.41 347 HIS A O 1
ATOM 2514 N N . ASN A 1 348 ? -30.308 -28.778 38.857 1.00 20.64 348 ASN A N 1
ATOM 2515 C CA . ASN A 1 348 ? -30.730 -29.662 39.938 1.00 19.89 348 ASN A CA 1
ATOM 2516 C C . ASN A 1 348 ? -30.949 -31.107 39.522 1.00 20.51 348 ASN A C 1
ATOM 2517 O O . ASN A 1 348 ? -30.774 -32.011 40.333 1.00 23.14 348 ASN A O 1
ATOM 2522 N N . LYS A 1 349 ? -31.333 -31.321 38.268 1.00 16.79 349 LYS A N 1
ATOM 2523 C CA A LYS A 1 349 ? -31.690 -32.656 37.780 0.50 15.44 349 LYS A CA 1
ATOM 2524 C CA B LYS A 1 349 ? -31.688 -32.650 37.778 0.50 15.38 349 LYS A CA 1
ATOM 2525 C C . LYS A 1 349 ? -30.836 -33.202 36.630 1.00 17.56 349 LYS A C 1
ATOM 2526 O O . LYS A 1 349 ? -30.679 -34.429 36.497 1.00 21.50 349 LYS A O 1
ATOM 2537 N N . LEU A 1 350 ? -30.259 -32.323 35.811 1.00 16.93 350 LEU A N 1
ATOM 2538 C CA . LEU A 1 350 ? -29.439 -32.814 34.681 1.00 16.97 350 LEU A CA 1
ATOM 2539 C C . LEU A 1 350 ? -27.942 -32.907 34.950 1.00 16.36 350 LEU A C 1
ATOM 2540 O O . LEU A 1 350 ? -27.295 -33.825 34.450 1.00 18.70 350 LEU A O 1
ATOM 2545 N N . ARG A 1 351 ? -27.407 -31.953 35.716 1.00 18.29 351 ARG A N 1
ATOM 2546 C CA A ARG A 1 351 ? -25.997 -31.957 36.080 0.50 18.41 351 ARG A CA 1
ATOM 2547 C CA B ARG A 1 351 ? -25.998 -31.959 36.075 0.50 18.33 351 ARG A CA 1
ATOM 2548 C C . ARG A 1 351 ? -25.651 -33.279 36.745 1.00 18.55 351 ARG A C 1
ATOM 2549 O O . ARG A 1 351 ? -26.329 -33.721 37.696 1.00 21.55 351 ARG A O 1
ATOM 2564 N N . ASP A 1 352 ? -24.592 -33.907 36.281 1.00 18.96 352 ASP A N 1
ATOM 2565 C CA . ASP A 1 352 ? -24.190 -35.191 36.881 1.00 21.52 352 ASP A CA 1
ATOM 2566 C C . ASP A 1 352 ? -23.187 -34.967 38.024 1.00 21.06 352 ASP A C 1
ATOM 2567 O O . ASP A 1 352 ? -22.864 -33.838 38.367 1.00 21.07 352 ASP A O 1
ATOM 2572 N N . GLY A 1 353 ? -22.718 -36.057 38.618 1.00 24.89 353 GLY A N 1
ATOM 2573 C CA . GLY A 1 353 ? -21.849 -35.988 39.786 1.00 27.94 353 GLY A CA 1
ATOM 2574 C C . GLY A 1 353 ? -20.450 -35.478 39.490 1.00 24.88 353 GLY A C 1
ATOM 2575 O O . GLY A 1 353 ? -19.709 -35.132 40.422 1.00 35.23 353 GLY A O 1
ATOM 2576 N N . ASN A 1 354 ? -20.099 -35.416 38.197 1.00 27.04 354 ASN A N 1
ATOM 2577 C CA . ASN A 1 354 ? -18.839 -34.827 37.744 1.00 27.67 354 ASN A CA 1
ATOM 2578 C C . ASN A 1 354 ? -18.992 -33.420 37.171 1.00 26.26 354 ASN A C 1
ATOM 2579 O O . ASN A 1 354 ? -18.052 -32.870 36.594 1.00 25.75 354 ASN A O 1
ATOM 2584 N N . GLY A 1 355 ? -20.170 -32.832 37.334 1.00 20.23 355 GLY A N 1
ATOM 2585 C CA . GLY A 1 355 ? -20.430 -31.494 36.797 1.00 19.81 355 GLY A CA 1
ATOM 2586 C C . GLY A 1 355 ? -20.603 -31.424 35.281 1.00 19.20 355 GLY A C 1
ATOM 2587 O O . GLY A 1 355 ? -20.423 -30.344 34.672 1.00 19.57 355 GLY A O 1
ATOM 2588 N N . ARG A 1 356 ? -20.972 -32.563 34.685 1.00 18.07 356 ARG A N 1
ATOM 2589 C CA . ARG A 1 356 ? -21.250 -32.671 33.248 1.00 16.89 356 ARG A CA 1
ATOM 2590 C C . ARG A 1 356 ? -22.737 -32.727 32.940 1.00 15.58 356 ARG A C 1
ATOM 2591 O O . ARG A 1 356 ? -23.566 -33.005 33.819 1.00 17.63 356 ARG A O 1
ATOM 2599 N N . TYR A 1 357 ? -23.060 -32.435 31.680 1.00 17.18 357 TYR A N 1
ATOM 2600 C CA . TYR A 1 357 ? -24.447 -32.333 31.224 1.00 14.92 357 TYR A CA 1
ATOM 2601 C C . TYR A 1 357 ? -24.742 -33.287 30.079 1.00 15.59 357 TYR A C 1
ATOM 2602 O O . TYR A 1 357 ? -23.889 -33.519 29.203 1.00 15.86 357 TYR A O 1
ATOM 2611 N N . PRO A 1 358 ? -25.961 -33.844 30.076 1.00 17.09 358 PRO A N 1
ATOM 2612 C CA . PRO A 1 358 ? -26.382 -34.741 29.028 1.00 17.79 358 PRO A CA 1
ATOM 2613 C C . PRO A 1 358 ? -26.808 -34.007 27.754 1.00 16.04 358 PRO A C 1
ATOM 2614 O O . PRO A 1 358 ? -27.064 -32.795 27.751 1.00 18.15 358 PRO A O 1
ATOM 2618 N N . GLU A 1 359 ? -26.938 -34.768 26.685 1.00 16.50 359 GLU A N 1
ATOM 2619 C CA . GLU A 1 359 ? -27.391 -34.219 25.418 1.00 14.96 359 GLU A CA 1
ATOM 2620 C C . GLU A 1 359 ? -28.836 -33.695 25.472 1.00 14.36 359 GLU A C 1
ATOM 2621 O O . GLU A 1 359 ? -29.124 -32.600 24.953 1.00 14.67 359 GLU A O 1
ATOM 2627 N N . HIS A 1 360 ? -29.705 -34.456 26.133 1.00 15.20 360 HIS A N 1
ATOM 2628 C CA A HIS A 1 360 ? -31.155 -34.199 26.115 0.50 15.41 360 HIS A CA 1
ATOM 2629 C CA B HIS A 1 360 ? -31.151 -34.199 26.118 0.50 16.13 360 HIS A CA 1
ATOM 2630 C C . HIS A 1 360 ? -31.604 -33.636 27.475 1.00 14.71 360 HIS A C 1
ATOM 2631 O O . HIS A 1 360 ? -31.040 -33.986 28.520 1.00 17.91 360 HIS A O 1
ATOM 2644 N N . TRP A 1 361 ? -32.589 -32.727 27.460 1.00 13.37 361 TRP A N 1
ATOM 2645 C CA . TRP A 1 361 ? -33.030 -32.057 28.679 1.00 15.28 361 TRP A CA 1
ATOM 2646 C C . TRP A 1 361 ? -34.325 -32.598 29.284 1.00 16.38 361 TRP A C 1
ATOM 2647 O O . TRP A 1 361 ? -34.844 -32.044 30.248 1.00 17.11 361 TRP A O 1
ATOM 2658 N N . GLY A 1 362 ? -34.809 -33.716 28.761 1.00 16.81 362 GLY A N 1
ATOM 2659 C CA . GLY A 1 362 ? -36.134 -34.218 29.131 1.00 16.88 362 GLY A CA 1
ATOM 2660 C C . GLY A 1 362 ? -36.220 -35.009 30.422 1.00 17.79 362 GLY A C 1
ATOM 2661 O O . GLY A 1 362 ? -37.277 -35.054 31.046 1.00 19.54 362 GLY A O 1
ATOM 2662 N N . THR A 1 363 ? -35.121 -35.663 30.821 1.00 19.03 363 THR A N 1
ATOM 2663 C CA . THR A 1 363 ? -35.177 -36.643 31.911 1.00 19.18 363 THR A CA 1
ATOM 2664 C C . THR A 1 363 ? -34.009 -36.459 32.890 1.00 19.66 363 THR A C 1
ATOM 2665 O O . THR A 1 363 ? -32.873 -36.240 32.467 1.00 19.70 363 THR A O 1
ATOM 2669 N N . PRO A 1 364 ? -34.281 -36.533 34.202 1.00 21.64 364 PRO A N 1
ATOM 2670 C CA . PRO A 1 364 ? -33.180 -36.387 35.152 1.00 20.53 364 PRO A CA 1
ATOM 2671 C C . PRO A 1 364 ? -32.058 -37.384 34.918 1.00 21.23 364 PRO A C 1
ATOM 2672 O O . PRO A 1 364 ? -32.283 -38.536 34.504 1.00 21.29 364 PRO A O 1
ATOM 2676 N N . THR A 1 365 ? -30.850 -36.925 35.188 1.00 20.51 365 THR A N 1
ATOM 2677 C CA . THR A 1 365 ? -29.672 -37.749 35.079 1.00 23.63 365 THR A CA 1
ATOM 2678 C C . THR A 1 365 ? -29.576 -38.642 36.310 1.00 26.42 365 THR A C 1
ATOM 2679 O O . THR A 1 365 ? -29.700 -38.168 37.436 1.00 31.56 365 THR A O 1
ATOM 2683 N N . THR A 1 366 ? -29.378 -39.935 36.087 1.00 26.29 366 THR A N 1
ATOM 2684 C CA . THR A 1 366 ? -29.301 -40.901 37.186 1.00 27.78 366 THR A CA 1
ATOM 2685 C C . THR A 1 366 ? -27.964 -41.624 37.325 1.00 35.57 366 THR A C 1
ATOM 2686 O O . THR A 1 366 ? -27.751 -42.325 38.304 1.00 43.63 366 THR A O 1
ATOM 2690 N N . SER A 1 367 ? -27.093 -41.477 36.342 1.00 30.55 367 SER A N 1
ATOM 2691 C CA . SER A 1 367 ? -25.745 -42.000 36.428 1.00 31.17 367 SER A CA 1
ATOM 2692 C C . SER A 1 367 ? -24.807 -41.064 35.673 1.00 28.69 367 SER A C 1
ATOM 2693 O O . SER A 1 367 ? -25.223 -40.289 34.812 1.00 30.99 367 SER A O 1
ATOM 2696 N N . ASN A 1 368 ? -23.535 -41.119 36.034 1.00 24.56 368 ASN A N 1
ATOM 2697 C CA . ASN A 1 368 ? -22.579 -40.187 35.462 1.00 26.96 368 ASN A CA 1
ATOM 2698 C C . ASN A 1 368 ? -22.299 -40.497 34.012 1.00 27.03 368 ASN A C 1
ATOM 2699 O O . ASN A 1 368 ? -22.258 -41.660 33.600 1.00 28.64 368 ASN A O 1
ATOM 2704 N N . LEU A 1 369 ? -22.142 -39.438 33.230 1.00 24.96 369 LEU A N 1
ATOM 2705 C CA . LEU A 1 369 ? -21.906 -39.554 31.793 1.00 25.02 369 LEU A CA 1
ATOM 2706 C C . LEU A 1 369 ? -20.498 -40.041 31.502 1.00 24.72 369 LEU A C 1
ATOM 2707 O O . LEU A 1 369 ? -19.547 -39.645 32.179 1.00 27.04 369 LEU A O 1
ATOM 2712 N N . GLU A 1 370 ? -20.364 -40.898 30.494 1.00 25.61 370 GLU A N 1
ATOM 2713 C CA . GLU A 1 370 ? -19.046 -41.335 30.017 1.00 25.65 370 GLU A CA 1
ATOM 2714 C C . GLU A 1 370 ? -18.662 -40.624 28.721 1.00 26.58 370 GLU A C 1
ATOM 2715 O O . GLU A 1 370 ? -17.472 -40.422 28.448 1.00 35.05 370 GLU A O 1
ATOM 2717 N N . LYS A 1 371 ? -19.669 -40.268 27.923 1.00 27.06 371 LYS A N 1
ATOM 2718 C CA . LYS A 1 371 ? -19.474 -39.576 26.664 1.00 20.17 371 LYS A CA 1
ATOM 2719 C C . LYS A 1 371 ? -20.099 -38.191 26.762 1.00 20.59 371 LYS A C 1
ATOM 2720 O O . LYS A 1 371 ? -21.131 -37.992 27.410 1.00 23.97 371 LYS A O 1
ATOM 2722 N N . TYR A 1 372 ? -19.478 -37.238 26.087 1.00 19.76 372 TYR A N 1
ATOM 2723 C CA . TYR A 1 372 ? -19.986 -35.872 26.014 1.00 18.11 372 TYR A CA 1
ATOM 2724 C C . TYR A 1 372 ? -19.319 -35.132 24.868 1.00 17.85 372 TYR A C 1
ATOM 2725 O O . TYR A 1 372 ? -18.176 -35.422 24.524 1.00 17.56 372 TYR A O 1
ATOM 2734 N N . ASP A 1 373 ? -20.041 -34.180 24.268 1.00 17.13 373 ASP A N 1
ATOM 2735 C CA . ASP A 1 373 ? -19.408 -33.233 23.340 1.00 17.19 373 ASP A CA 1
ATOM 2736 C C . ASP A 1 373 ? -19.540 -31.806 23.864 1.00 13.03 373 ASP A C 1
ATOM 2737 O O . ASP A 1 373 ? -20.294 -31.531 24.814 1.00 16.28 373 ASP A O 1
ATOM 2742 N N . LEU A 1 374 ? -18.755 -30.929 23.269 1.00 13.14 374 LEU A N 1
ATOM 2743 C CA . LEU A 1 374 ? -18.635 -29.557 23.708 1.00 12.01 374 LEU A CA 1
ATOM 2744 C C . LEU A 1 374 ? -19.980 -28.845 23.836 1.00 13.50 374 LEU A C 1
ATOM 2745 O O . LEU A 1 374 ? -20.144 -28.042 24.720 1.00 15.45 374 LEU A O 1
ATOM 2750 N N . ARG A 1 375 ? -20.931 -29.119 22.947 1.00 11.41 375 ARG A N 1
ATOM 2751 C CA . ARG A 1 375 ? -22.162 -28.356 23.039 1.00 12.64 375 ARG A CA 1
ATOM 2752 C C . ARG A 1 375 ? -22.988 -28.663 24.255 1.00 11.43 375 ARG A C 1
ATOM 2753 O O . ARG A 1 375 ? -23.797 -27.802 24.669 1.00 13.93 375 ARG A O 1
ATOM 2761 N N . PHE A 1 376 ? -22.818 -29.852 24.849 1.00 13.59 376 PHE A N 1
ATOM 2762 C CA . PHE A 1 376 ? -23.747 -30.249 25.908 1.00 13.25 376 PHE A CA 1
ATOM 2763 C C . PHE A 1 376 ? -23.616 -29.331 27.148 1.00 12.53 376 PHE A C 1
ATOM 2764 O O . PHE A 1 376 ? -24.612 -28.940 27.766 1.00 14.95 376 PHE A O 1
ATOM 2772 N N . SER A 1 377 ? -22.384 -29.029 27.554 1.00 13.41 377 SER A N 1
ATOM 2773 C CA . SER A 1 377 ? -22.190 -28.222 28.748 1.00 11.74 377 SER A CA 1
ATOM 2774 C C . SER A 1 377 ? -22.124 -26.744 28.409 1.00 10.82 377 SER A C 1
ATOM 2775 O O . SER A 1 377 ? -22.482 -25.919 29.242 1.00 13.57 377 SER A O 1
ATOM 2778 N N . THR A 1 378 ? -21.708 -26.392 27.189 1.00 11.80 378 THR A N 1
ATOM 2779 C CA . THR A 1 378 ? -21.612 -24.971 26.877 1.00 11.13 378 THR A CA 1
ATOM 2780 C C . THR A 1 378 ? -23.025 -24.319 26.806 1.00 10.77 378 THR A C 1
ATOM 2781 O O . THR A 1 378 ? -23.181 -23.154 27.198 1.00 11.01 378 THR A O 1
ATOM 2785 N N . VAL A 1 379 ? -24.038 -25.045 26.304 1.00 11.15 379 VAL A N 1
ATOM 2786 C CA . VAL A 1 379 ? -25.387 -24.485 26.306 1.00 10.65 379 VAL A CA 1
ATOM 2787 C C . VAL A 1 379 ? -25.874 -24.279 27.741 1.00 10.31 379 VAL A C 1
ATOM 2788 O O . VAL A 1 379 ? -26.550 -23.320 28.019 1.00 11.11 379 VAL A O 1
ATOM 2792 N N . ALA A 1 380 ? -25.520 -25.189 28.655 1.00 12.07 380 ALA A N 1
ATOM 2793 C CA . ALA A 1 380 ? -25.882 -25.008 30.063 1.00 13.19 380 ALA A CA 1
ATOM 2794 C C . ALA A 1 380 ? -25.220 -23.763 30.657 1.00 11.68 380 ALA A C 1
ATOM 2795 O O . ALA A 1 380 ? -25.867 -22.978 31.310 1.00 14.26 380 ALA A O 1
ATOM 2797 N N . ALA A 1 381 ? -23.930 -23.572 30.389 1.00 12.11 381 ALA A N 1
ATOM 2798 C CA . ALA A 1 381 ? -23.243 -22.390 30.848 1.00 13.67 381 ALA A CA 1
ATOM 2799 C C . ALA A 1 381 ? -23.926 -21.126 30.353 1.00 11.88 381 ALA A C 1
ATOM 2800 O O . ALA A 1 381 ? -24.097 -20.162 31.105 1.00 11.47 381 ALA A O 1
ATOM 2802 N N . TYR A 1 382 ? -24.333 -21.135 29.073 1.00 11.26 382 TYR A N 1
ATOM 2803 C CA . TYR A 1 382 ? -25.015 -19.995 28.484 1.00 11.54 382 TYR A CA 1
ATOM 2804 C C . TYR A 1 382 ? -26.333 -19.688 29.214 1.00 10.68 382 TYR A C 1
ATOM 2805 O O . TYR A 1 382 ? -26.582 -18.543 29.616 1.00 11.22 382 TYR A O 1
ATOM 2814 N N . MET A 1 383 ? -27.125 -20.725 29.472 1.00 11.95 383 MET A N 1
ATOM 2815 C CA . MET A 1 383 ? -28.363 -20.545 30.238 1.00 11.58 383 MET A CA 1
ATOM 2816 C C . MET A 1 383 ? -28.111 -19.981 31.628 1.00 12.52 383 MET A C 1
ATOM 2817 O O . MET A 1 383 ? -28.832 -19.087 32.094 1.00 13.82 383 MET A O 1
ATOM 2822 N N . TYR A 1 384 ? -27.058 -20.456 32.273 1.00 11.95 384 TYR A N 1
ATOM 2823 C CA . TYR A 1 384 ? -26.770 -19.932 33.615 1.00 14.06 384 TYR A CA 1
ATOM 2824 C C . TYR A 1 384 ? -26.415 -18.462 33.591 1.00 15.08 384 TYR A C 1
ATOM 2825 O O . TYR A 1 384 ? -26.803 -17.720 34.488 1.00 13.40 384 TYR A O 1
ATOM 2834 N N . MET A 1 385 ? -25.638 -18.036 32.598 1.00 13.87 385 MET A N 1
ATOM 2835 C CA . MET A 1 385 ? -25.264 -16.650 32.509 1.00 12.29 385 MET A CA 1
ATOM 2836 C C . MET A 1 385 ? -26.499 -15.781 32.189 1.00 12.39 385 MET A C 1
ATOM 2837 O O . MET A 1 385 ? -26.646 -14.664 32.711 1.00 14.82 385 MET A O 1
ATOM 2842 N N . ARG A 1 386 ? -27.364 -16.281 31.306 1.00 14.21 386 ARG A N 1
ATOM 2843 C CA . ARG A 1 386 ? -28.619 -15.585 31.027 1.00 14.69 386 ARG A CA 1
ATOM 2844 C C . ARG A 1 386 ? -29.469 -15.385 32.279 1.00 14.36 386 ARG A C 1
ATOM 2845 O O . ARG A 1 386 ? -29.980 -14.287 32.557 1.00 16.81 386 ARG A O 1
ATOM 2853 N N . ALA A 1 387 ? -29.624 -16.452 33.022 1.00 13.15 387 ALA A N 1
ATOM 2854 C CA . ALA A 1 387 ? -30.363 -16.408 34.284 1.00 14.63 387 ALA A CA 1
ATOM 2855 C C . ALA A 1 387 ? -29.720 -15.418 35.272 1.00 16.04 387 ALA A C 1
ATOM 2856 O O . ALA A 1 387 ? -30.409 -14.671 35.922 1.00 18.65 387 ALA A O 1
ATOM 2858 N N . ALA A 1 388 ? -28.395 -15.399 35.339 1.00 17.06 388 ALA A N 1
ATOM 2859 C CA . ALA A 1 388 ? -27.692 -14.453 36.202 1.00 16.16 388 ALA A CA 1
ATOM 2860 C C . ALA A 1 388 ? -28.014 -13.009 35.821 1.00 16.78 388 ALA A C 1
ATOM 2861 O O . ALA A 1 388 ? -28.219 -12.154 36.682 1.00 19.48 388 ALA A O 1
ATOM 2863 N N . ASN A 1 389 ? -28.082 -12.746 34.523 1.00 17.92 389 ASN A N 1
ATOM 2864 C CA . ASN A 1 389 ? -28.370 -11.406 34.033 1.00 18.96 389 ASN A CA 1
ATOM 2865 C C . ASN A 1 389 ? -29.791 -10.993 34.407 1.00 16.17 389 ASN A C 1
ATOM 2866 O O . ASN A 1 389 ? -30.010 -9.899 34.877 1.00 23.81 389 ASN A O 1
ATOM 2871 N N . TYR A 1 390 ? -30.764 -11.881 34.199 1.00 17.86 390 TYR A N 1
ATOM 2872 C CA . TYR A 1 390 ? -32.151 -11.547 34.525 1.00 18.05 390 TYR A CA 1
ATOM 2873 C C . TYR A 1 390 ? -32.409 -11.452 36.038 1.00 20.67 390 TYR A C 1
ATOM 2874 O O . TYR A 1 390 ? -33.239 -10.659 36.466 1.00 25.36 390 TYR A O 1
ATOM 2883 N N . LYS A 1 391 ? -31.672 -12.225 36.831 1.00 18.70 391 LYS A N 1
ATOM 2884 C CA . LYS A 1 391 ? -31.751 -12.099 38.291 1.00 21.45 391 LYS A CA 1
ATOM 2885 C C . LYS A 1 391 ? -31.273 -10.685 38.688 1.00 22.46 391 LYS A C 1
ATOM 2886 O O . LYS A 1 391 ? -31.895 -10.020 39.503 1.00 29.78 391 LYS A O 1
ATOM 2892 N N . ARG A 1 392 ? -30.174 -10.243 38.061 1.00 24.95 392 ARG A N 1
ATOM 2893 C CA . ARG A 1 392 ? -29.606 -8.898 38.299 1.00 28.80 392 ARG A CA 1
ATOM 2894 C C . ARG A 1 392 ? -30.594 -7.792 37.887 1.00 30.25 392 ARG A C 1
ATOM 2895 O O . ARG A 1 392 ? -30.825 -6.854 38.634 1.00 33.95 392 ARG A O 1
ATOM 2903 N N . ILE A 1 393 ? -31.162 -7.931 36.693 1.00 28.76 393 ILE A N 1
ATOM 2904 C CA . ILE A 1 393 ? -32.198 -7.042 36.175 1.00 29.28 393 ILE A CA 1
ATOM 2905 C C . ILE A 1 393 ? -33.390 -6.929 37.145 1.00 36.81 393 ILE A C 1
ATOM 2906 O O . ILE A 1 393 ? -33.890 -5.836 37.399 1.00 39.43 393 ILE A O 1
ATOM 2911 N N . LEU A 1 394 ? -33.828 -8.056 37.692 1.00 35.84 394 LEU A N 1
ATOM 2912 C CA . LEU A 1 394 ? -34.911 -8.060 38.678 1.00 35.21 394 LEU A CA 1
ATOM 2913 C C . LEU A 1 394 ? -34.534 -7.419 40.016 1.00 28.78 394 LEU A C 1
ATOM 2914 O O . LEU A 1 394 ? -35.321 -6.703 40.576 1.00 44.68 394 LEU A O 1
ATOM 2919 N N . ASN A 1 395 ? -33.313 -7.669 40.497 1.00 43.12 395 ASN A N 1
ATOM 2920 C CA . ASN A 1 395 ? -32.852 -7.147 41.797 1.00 48.33 395 ASN A CA 1
ATOM 2921 C C . ASN A 1 395 ? -32.032 -5.857 41.686 1.00 62.38 395 ASN A C 1
ATOM 2922 O O . ASN A 1 395 ? -32.334 -4.978 40.875 1.00 60.41 395 ASN A O 1
ATOM 2924 N N . PRO B 1 37 ? 0.383 -14.221 -48.481 1.00 79.61 37 PRO B N 1
ATOM 2925 C CA . PRO B 1 37 ? -0.865 -14.923 -48.160 1.00 77.81 37 PRO B CA 1
ATOM 2926 C C . PRO B 1 37 ? -1.842 -15.047 -49.336 1.00 74.91 37 PRO B C 1
ATOM 2927 O O . PRO B 1 37 ? -2.697 -15.931 -49.322 1.00 81.47 37 PRO B O 1
ATOM 2931 N N . GLY B 1 38 ? -1.728 -14.177 -50.339 1.00 79.50 38 GLY B N 1
ATOM 2932 C CA . GLY B 1 38 ? -2.547 -14.287 -51.550 1.00 71.83 38 GLY B CA 1
ATOM 2933 C C . GLY B 1 38 ? -2.435 -15.615 -52.281 1.00 85.65 38 GLY B C 1
ATOM 2934 O O . GLY B 1 38 ? -3.397 -16.056 -52.918 1.00 75.51 38 GLY B O 1
ATOM 2935 N N . VAL B 1 39 ? -1.264 -16.249 -52.192 1.00 88.94 39 VAL B N 1
ATOM 2936 C CA . VAL B 1 39 ? -1.061 -17.603 -52.717 1.00 86.40 39 VAL B CA 1
ATOM 2937 C C . VAL B 1 39 ? -1.974 -18.604 -51.983 1.00 86.29 39 VAL B C 1
ATOM 2938 O O . VAL B 1 39 ? -2.628 -19.436 -52.619 1.00 75.72 39 VAL B O 1
ATOM 2940 N N . GLU B 1 40 ? -2.031 -18.503 -50.654 1.00 68.95 40 GLU B N 1
ATOM 2941 C CA . GLU B 1 40 ? -2.914 -19.350 -49.838 1.00 59.39 40 GLU B CA 1
ATOM 2942 C C . GLU B 1 40 ? -4.396 -18.961 -49.977 1.00 55.09 40 GLU B C 1
ATOM 2943 O O . GLU B 1 40 ? -5.248 -19.841 -50.046 1.00 43.55 40 GLU B O 1
ATOM 2945 N N . ILE B 1 41 ? -4.718 -17.667 -50.032 1.00 50.94 41 ILE B N 1
ATOM 2946 C CA . ILE B 1 41 ? -6.143 -17.248 -50.152 1.00 51.79 41 ILE B CA 1
ATOM 2947 C C . ILE B 1 41 ? -6.725 -17.506 -51.545 1.00 52.08 41 ILE B C 1
ATOM 2948 O O . ILE B 1 41 ? -7.879 -17.931 -51.695 1.00 64.90 41 ILE B O 1
ATOM 2953 N N . GLY B 1 42 ? -5.923 -17.172 -52.554 1.00 62.99 42 GLY B N 1
ATOM 2954 C CA . GLY B 1 42 ? -6.287 -17.296 -53.963 1.00 71.81 42 GLY B CA 1
ATOM 2955 C C . GLY B 1 42 ? -7.730 -17.003 -54.347 1.00 59.87 42 GLY B C 1
ATOM 2956 O O . GLY B 1 42 ? -8.184 -15.852 -54.306 1.00 68.04 42 GLY B O 1
ATOM 2957 N N . ASN B 1 43 ? -8.435 -18.068 -54.732 1.00 73.49 43 ASN B N 1
ATOM 2958 C CA . ASN B 1 43 ? -9.842 -18.005 -55.107 1.00 58.82 43 ASN B CA 1
ATOM 2959 C C . ASN B 1 43 ? -10.733 -18.641 -54.054 1.00 56.63 43 ASN B C 1
ATOM 2960 O O . ASN B 1 43 ? -11.875 -19.019 -54.364 1.00 65.14 43 ASN B O 1
ATOM 2962 N N . ASN B 1 44 ? -10.217 -18.766 -52.823 1.00 44.98 44 ASN B N 1
ATOM 2963 C CA . ASN B 1 44 ? -10.965 -19.398 -51.730 1.00 35.75 44 ASN B CA 1
ATOM 2964 C C . ASN B 1 44 ? -11.992 -18.470 -51.118 1.00 28.49 44 ASN B C 1
ATOM 2965 O O . ASN B 1 44 ? -11.672 -17.436 -50.552 1.00 28.18 44 ASN B O 1
ATOM 2970 N N . ASP B 1 45 ? -13.238 -18.887 -51.210 1.00 25.11 45 ASP B N 1
ATOM 2971 C CA . ASP B 1 45 ? -14.345 -18.069 -50.808 1.00 23.33 45 ASP B CA 1
ATOM 2972 C C . ASP B 1 45 ? -14.727 -18.469 -49.399 1.00 19.65 45 ASP B C 1
ATOM 2973 O O . ASP B 1 45 ? -15.700 -19.194 -49.184 1.00 19.80 45 ASP B O 1
ATOM 2978 N N . TYR B 1 46 ? -13.940 -18.002 -48.443 1.00 18.37 46 TYR B N 1
ATOM 2979 C CA . TYR B 1 46 ? -14.135 -18.353 -47.046 1.00 16.52 46 TYR B CA 1
ATOM 2980 C C . TYR B 1 46 ? -15.518 -17.986 -46.573 1.00 15.52 46 TYR B C 1
ATOM 2981 O O . TYR B 1 46 ? -16.102 -18.706 -45.764 1.00 16.54 46 TYR B O 1
ATOM 2990 N N . TYR B 1 47 ? -16.019 -16.827 -47.007 1.00 17.05 47 TYR B N 1
ATOM 2991 C CA . TYR B 1 47 ? -17.334 -16.374 -46.564 1.00 18.39 47 TYR B CA 1
ATOM 2992 C C . TYR B 1 47 ? -18.418 -17.377 -46.951 1.00 18.77 47 TYR B C 1
ATOM 2993 O O . TYR B 1 47 ? -19.277 -17.739 -46.131 1.00 18.03 47 TYR B O 1
ATOM 3002 N N . THR B 1 48 ? -18.383 -17.819 -48.203 1.00 18.87 48 THR B N 1
ATOM 3003 C CA . THR B 1 48 ? -19.295 -18.850 -48.663 1.00 19.21 48 THR B CA 1
ATOM 3004 C C . THR B 1 48 ? -19.097 -20.161 -47.907 1.00 17.80 48 THR B C 1
ATOM 3005 O O . THR B 1 48 ? -20.062 -20.790 -47.492 1.00 19.72 48 THR B O 1
ATOM 3009 N N . TRP B 1 49 ? -17.847 -20.551 -47.668 1.00 17.56 49 TRP B N 1
ATOM 3010 C CA . TRP B 1 49 ? -17.604 -21.753 -46.890 1.00 16.48 49 TRP B CA 1
ATOM 3011 C C . TRP B 1 49 ? -18.260 -21.648 -45.515 1.00 17.01 49 TRP B C 1
ATOM 3012 O O . TRP B 1 49 ? -18.847 -22.611 -45.036 1.00 16.07 49 TRP B O 1
ATOM 3023 N N . CYS B 1 50 ? -18.186 -20.474 -44.899 1.00 14.33 50 CYS B N 1
ATOM 3024 C CA . CYS B 1 50 ? -18.811 -20.289 -43.583 1.00 15.14 50 CYS B CA 1
ATOM 3025 C C . CYS B 1 50 ? -20.320 -20.484 -43.691 1.00 15.31 50 CYS B C 1
ATOM 3026 O O . CYS B 1 50 ? -20.906 -21.258 -42.953 1.00 14.41 50 CYS B O 1
ATOM 3029 N N . LYS B 1 51 ? -20.945 -19.804 -44.646 1.00 15.91 51 LYS B N 1
ATOM 3030 C CA . LYS B 1 51 ? -22.409 -19.888 -44.811 1.00 15.11 51 LYS B CA 1
ATOM 3031 C C . LYS B 1 51 ? -22.834 -21.346 -45.129 1.00 16.68 51 LYS B C 1
ATOM 3032 O O . LYS B 1 51 ? -23.836 -21.848 -44.622 1.00 18.89 51 LYS B O 1
ATOM 3034 N N . GLU B 1 52 ? -22.045 -22.042 -45.939 1.00 16.94 52 GLU B N 1
ATOM 3035 C CA . GLU B 1 52 ? -22.321 -23.432 -46.234 1.00 17.22 52 GLU B CA 1
ATOM 3036 C C . GLU B 1 52 ? -22.316 -24.296 -44.983 1.00 16.28 52 GLU B C 1
ATOM 3037 O O . GLU B 1 52 ? -23.188 -25.148 -44.793 1.00 17.75 52 GLU B O 1
ATOM 3043 N N . THR B 1 53 ? -21.296 -24.086 -44.147 1.00 15.34 53 THR B N 1
ATOM 3044 C CA . THR B 1 53 ? -21.136 -24.844 -42.902 1.00 15.39 53 THR B CA 1
ATOM 3045 C C . THR B 1 53 ? -22.309 -24.583 -41.965 1.00 13.84 53 THR B C 1
ATOM 3046 O O . THR B 1 53 ? -22.882 -25.517 -41.421 1.00 15.23 53 THR B O 1
ATOM 3050 N N . LEU B 1 54 ? -22.654 -23.311 -41.790 1.00 13.87 54 LEU B N 1
ATOM 3051 C CA . LEU B 1 54 ? -23.814 -22.930 -40.954 1.00 13.76 54 LEU B CA 1
ATOM 3052 C C . LEU B 1 54 ? -25.126 -23.546 -41.446 1.00 15.40 54 LEU B C 1
ATOM 3053 O O . LEU B 1 54 ? -25.978 -23.950 -40.635 1.00 15.74 54 LEU B O 1
ATOM 3058 N N . SER B 1 55 ? -25.285 -23.669 -42.764 1.00 15.85 55 SER B N 1
ATOM 3059 C CA A SER B 1 55 ? -26.492 -24.285 -43.325 0.50 16.73 55 SER B CA 1
ATOM 3060 C CA B SER B 1 55 ? -26.504 -24.280 -43.310 0.50 17.05 55 SER B CA 1
ATOM 3061 C C . SER B 1 55 ? -26.586 -25.754 -42.933 1.00 15.63 55 SER B C 1
ATOM 3062 O O . SER B 1 55 ? -27.656 -26.264 -42.573 1.00 19.05 55 SER B O 1
ATOM 3067 N N . VAL B 1 56 ? -25.456 -26.444 -42.982 1.00 16.59 56 VAL B N 1
ATOM 3068 C CA . VAL B 1 56 ? -25.454 -27.863 -42.592 1.00 15.67 56 VAL B CA 1
ATOM 3069 C C . VAL B 1 56 ? -25.669 -28.050 -41.077 1.00 16.42 56 VAL B C 1
ATOM 3070 O O . VAL B 1 56 ? -26.397 -28.946 -40.653 1.00 16.47 56 VAL B O 1
ATOM 3074 N N . ILE B 1 57 ? -25.026 -27.218 -40.278 1.00 14.82 57 ILE B N 1
ATOM 3075 C CA . ILE B 1 57 ? -25.219 -27.246 -38.837 1.00 13.61 57 ILE B CA 1
ATOM 3076 C C . ILE B 1 57 ? -26.689 -27.062 -38.522 1.00 14.07 57 ILE B C 1
ATOM 3077 O O . ILE B 1 57 ? -27.234 -27.759 -37.672 1.00 16.22 57 ILE B O 1
ATOM 3082 N N . ASP B 1 58 ? -27.326 -26.083 -39.166 1.00 13.60 58 ASP B N 1
ATOM 3083 C CA . ASP B 1 58 ? -28.746 -25.837 -38.908 1.00 14.89 58 ASP B CA 1
ATOM 3084 C C . ASP B 1 58 ? -29.600 -27.025 -39.295 1.00 15.87 58 ASP B C 1
ATOM 3085 O O . ASP B 1 58 ? -30.479 -27.424 -38.544 1.00 17.06 58 ASP B O 1
ATOM 3090 N N . LYS B 1 59 ? -29.346 -27.590 -40.467 1.00 16.69 59 LYS B N 1
ATOM 3091 C CA A LYS B 1 59 ? -30.088 -28.756 -40.930 0.50 17.58 59 LYS B CA 1
ATOM 3092 C CA B LYS B 1 59 ? -30.111 -28.759 -40.907 0.50 17.24 59 LYS B CA 1
ATOM 3093 C C . LYS B 1 59 ? -29.971 -29.910 -39.929 1.00 16.26 59 LYS B C 1
ATOM 3094 O O . LYS B 1 59 ? -30.955 -30.511 -39.542 1.00 18.18 59 LYS B O 1
ATOM 3105 N N . ASP B 1 60 ? -28.742 -30.177 -39.484 1.00 15.51 60 ASP B N 1
ATOM 3106 C CA . ASP B 1 60 ? -28.468 -31.338 -38.646 1.00 15.02 60 ASP B CA 1
ATOM 3107 C C . ASP B 1 60 ? -28.870 -31.140 -37.191 1.00 15.96 60 ASP B C 1
ATOM 3108 O O . ASP B 1 60 ? -29.371 -32.071 -36.580 1.00 16.21 60 ASP B O 1
ATOM 3113 N N . LEU B 1 61 ? -28.632 -29.935 -36.651 1.00 13.63 61 LEU B N 1
ATOM 3114 C CA . LEU B 1 61 ? -28.635 -29.737 -35.207 1.00 14.56 61 LEU B CA 1
ATOM 3115 C C . LEU B 1 61 ? -29.523 -28.636 -34.664 1.00 14.41 61 LEU B C 1
ATOM 3116 O O . LEU B 1 61 ? -29.772 -28.613 -33.467 1.00 15.38 61 LEU B O 1
ATOM 3121 N N . LYS B 1 62 ? -30.035 -27.743 -35.497 1.00 14.82 62 LYS B N 1
ATOM 3122 C CA . LYS B 1 62 ? -30.926 -26.738 -34.968 1.00 15.11 62 LYS B CA 1
ATOM 3123 C C . LYS B 1 62 ? -32.228 -27.422 -34.560 1.00 17.04 62 LYS B C 1
ATOM 3124 O O . LYS B 1 62 ? -32.742 -28.285 -35.277 1.00 17.21 62 LYS B O 1
ATOM 3130 N N . ILE B 1 63 ? -32.727 -27.067 -33.387 1.00 13.67 63 ILE B N 1
ATOM 3131 C CA . ILE B 1 63 ? -33.966 -27.672 -32.890 1.00 14.51 63 ILE B CA 1
ATOM 3132 C C . ILE B 1 63 ? -35.102 -26.916 -33.554 1.00 15.64 63 ILE B C 1
ATOM 3133 O O . ILE B 1 63 ? -35.213 -25.686 -33.420 1.00 16.39 63 ILE B O 1
ATOM 3138 N N . SER B 1 64 ? -35.911 -27.672 -34.306 1.00 15.99 64 SER B N 1
ATOM 3139 C CA . SER B 1 64 ? -37.032 -27.140 -35.088 1.00 18.42 64 SER B CA 1
ATOM 3140 C C . SER B 1 64 ? -37.828 -26.112 -34.290 1.00 17.84 64 SER B C 1
ATOM 3141 O O . SER B 1 64 ? -38.226 -26.398 -33.157 1.00 19.90 64 SER B O 1
ATOM 3144 N N . GLY B 1 65 ? -38.016 -24.928 -34.873 1.00 20.28 65 GLY B N 1
ATOM 3145 C CA . GLY B 1 65 ? -38.850 -23.882 -34.288 1.00 21.38 65 GLY B CA 1
ATOM 3146 C C . GLY B 1 65 ? -38.174 -23.028 -33.229 1.00 20.23 65 GLY B C 1
ATOM 3147 O O . GLY B 1 65 ? -38.814 -22.212 -32.588 1.00 22.63 65 GLY B O 1
ATOM 3148 N N . THR B 1 66 ? -36.869 -23.211 -33.059 1.00 18.15 66 THR B N 1
ATOM 3149 C CA . THR B 1 66 ? -36.099 -22.517 -32.033 1.00 16.78 66 THR B CA 1
ATOM 3150 C C . THR B 1 66 ? -34.820 -21.928 -32.612 1.00 18.28 66 THR B C 1
ATOM 3151 O O . THR B 1 66 ? -34.501 -22.154 -33.778 1.00 17.88 66 THR B O 1
ATOM 3155 N N . HIS B 1 67 ? -34.099 -21.181 -31.762 1.00 17.29 67 HIS B N 1
ATOM 3156 C CA . HIS B 1 67 ? -32.714 -20.765 -32.038 1.00 15.99 67 HIS B CA 1
ATOM 3157 C C . HIS B 1 67 ? -31.726 -21.508 -31.130 1.00 15.91 67 HIS B C 1
ATOM 3158 O O . HIS B 1 67 ? -30.641 -21.004 -30.832 1.00 15.81 67 HIS B O 1
ATOM 3165 N N . SER B 1 68 ? -32.113 -22.739 -30.757 1.00 13.39 68 SER B N 1
ATOM 3166 C CA . SER B 1 68 ? -31.305 -23.622 -29.924 1.00 14.37 68 SER B CA 1
ATOM 3167 C C . SER B 1 68 ? -30.876 -24.807 -30.764 1.00 15.93 68 SER B C 1
ATOM 3168 O O . SER B 1 68 ? -31.398 -25.044 -31.870 1.00 15.37 68 SER B O 1
ATOM 3171 N N . TYR B 1 69 ? -29.889 -25.534 -30.247 1.00 14.02 69 TYR B N 1
ATOM 3172 C CA . TYR B 1 69 ? -29.227 -26.629 -30.962 1.00 13.98 69 TYR B CA 1
ATOM 3173 C C . TYR B 1 69 ? -29.176 -27.877 -30.093 1.00 14.60 69 TYR B C 1
ATOM 3174 O O . TYR B 1 69 ? -28.937 -27.792 -28.863 1.00 13.00 69 TYR B O 1
ATOM 3183 N N . TYR B 1 70 ? -29.341 -29.026 -30.747 1.00 13.98 70 TYR B N 1
ATOM 3184 C CA . TYR B 1 70 ? -29.069 -30.316 -30.150 1.00 13.90 70 TYR B CA 1
ATOM 3185 C C . TYR B 1 70 ? -27.563 -30.530 -29.966 1.00 13.09 70 TYR B C 1
ATOM 3186 O O . TYR B 1 70 ? -26.750 -29.964 -30.700 1.00 14.52 70 TYR B O 1
ATOM 3195 N N . GLU B 1 71 ? -27.197 -31.393 -29.016 1.00 13.11 71 GLU B N 1
ATOM 3196 C CA . GLU B 1 71 ? -25.784 -31.700 -28.803 1.00 13.60 71 GLU B CA 1
ATOM 3197 C C . GLU B 1 71 ? -25.145 -32.516 -29.929 1.00 14.31 71 GLU B C 1
ATOM 3198 O O . GLU B 1 71 ? -23.998 -32.267 -30.282 1.00 15.42 71 GLU B O 1
ATOM 3204 N N . ASN B 1 72 ? -25.864 -33.516 -30.447 1.00 14.69 72 ASN B N 1
ATOM 3205 C CA . ASN B 1 72 ? -25.266 -34.468 -31.342 1.00 15.40 72 ASN B CA 1
ATOM 3206 C C . ASN B 1 72 ? -26.297 -35.107 -32.261 1.00 16.45 72 ASN B C 1
ATOM 3207 O O . ASN B 1 72 ? -27.492 -34.775 -32.207 1.00 15.72 72 ASN B O 1
ATOM 3212 N N . GLN B 1 73 ? -25.815 -36.026 -33.081 1.00 16.77 73 GLN B N 1
ATOM 3213 C CA . GLN B 1 73 ? -26.606 -36.650 -34.132 1.00 17.56 73 GLN B CA 1
ATOM 3214 C C . GLN B 1 73 ? -27.848 -37.362 -33.629 1.00 18.89 73 GLN B C 1
ATOM 3215 O O . GLN B 1 73 ? -28.741 -37.638 -34.424 1.00 22.63 73 GLN B O 1
ATOM 3221 N N . ASP B 1 74 ? -27.888 -37.701 -32.340 1.00 20.65 74 ASP B N 1
ATOM 3222 C CA . ASP B 1 74 ? -29.070 -38.393 -31.757 1.00 19.81 74 ASP B CA 1
ATOM 3223 C C . ASP B 1 74 ? -30.245 -37.453 -31.568 1.00 18.23 74 ASP B C 1
ATOM 3224 O O . ASP B 1 74 ? -31.382 -37.919 -31.388 1.00 23.82 74 ASP B O 1
ATOM 3229 N N . ARG B 1 75 ? -29.983 -36.133 -31.556 1.00 15.48 75 ARG B N 1
ATOM 3230 C CA . ARG B 1 75 ? -31.041 -35.120 -31.401 1.00 19.68 75 ARG B CA 1
ATOM 3231 C C . ARG B 1 75 ? -31.926 -35.448 -30.198 1.00 16.98 75 ARG B C 1
ATOM 3232 O O . ARG B 1 75 ? -33.159 -35.399 -30.252 1.00 18.79 75 ARG B O 1
ATOM 3240 N N . SER B 1 76 ? -31.285 -35.755 -29.084 1.00 18.34 76 SER B N 1
ATOM 3241 C CA . SER B 1 76 ? -32.020 -36.191 -27.888 1.00 21.12 76 SER B CA 1
ATOM 3242 C C . SER B 1 76 ? -31.841 -35.307 -26.665 1.00 21.17 76 SER B C 1
ATOM 3243 O O . SER B 1 76 ? -32.605 -35.433 -25.695 1.00 27.90 76 SER B O 1
ATOM 3246 N N . GLN B 1 77 ? -30.835 -34.431 -26.698 1.00 20.84 77 GLN B N 1
ATOM 3247 C CA A GLN B 1 77 ? -30.524 -33.478 -25.606 0.50 18.72 77 GLN B CA 1
ATOM 3248 C CA B GLN B 1 77 ? -30.695 -33.442 -25.656 0.50 19.20 77 GLN B CA 1
ATOM 3249 C C . GLN B 1 77 ? -30.215 -32.108 -26.228 1.00 16.96 77 GLN B C 1
ATOM 3250 O O . GLN B 1 77 ? -29.574 -32.026 -27.293 1.00 18.63 77 GLN B O 1
ATOM 3261 N N . VAL B 1 78 ? -30.612 -31.047 -25.526 1.00 14.65 78 VAL B N 1
ATOM 3262 C CA A VAL B 1 78 ? -30.157 -29.717 -25.882 0.50 14.04 78 VAL B CA 1
ATOM 3263 C CA B VAL B 1 78 ? -30.134 -29.733 -25.910 0.50 15.40 78 VAL B CA 1
ATOM 3264 C C . VAL B 1 78 ? -28.633 -29.695 -25.735 1.00 13.61 78 VAL B C 1
ATOM 3265 O O . VAL B 1 78 ? -28.066 -30.336 -24.830 1.00 16.43 78 VAL B O 1
ATOM 3272 N N . SER B 1 79 ? -27.987 -28.965 -26.621 1.00 13.31 79 SER B N 1
ATOM 3273 C CA . SER B 1 79 ? -26.541 -28.841 -26.593 1.00 12.81 79 SER B CA 1
ATOM 3274 C C . SER B 1 79 ? -26.009 -28.251 -25.290 1.00 11.11 79 SER B C 1
ATOM 3275 O O . SER B 1 79 ? -26.600 -27.361 -24.685 1.00 13.51 79 SER B O 1
ATOM 3278 N N . PHE B 1 80 ? -24.816 -28.705 -24.930 1.00 13.26 80 PHE B N 1
ATOM 3279 C CA . PHE B 1 80 ? -24.015 -28.040 -23.915 1.00 11.42 80 PHE B CA 1
ATOM 3280 C C . PHE B 1 80 ? -23.676 -26.649 -24.449 1.00 11.52 80 PHE B C 1
ATOM 3281 O O . PHE B 1 80 ? -23.684 -26.410 -25.660 1.00 12.44 80 PHE B O 1
ATOM 3289 N N . ILE B 1 81 ? -23.322 -25.757 -23.552 1.00 12.22 81 ILE B N 1
ATOM 3290 C CA . ILE B 1 81 ? -23.061 -24.383 -23.961 1.00 12.89 81 ILE B CA 1
ATOM 3291 C C . ILE B 1 81 ? -21.909 -24.275 -25.006 1.00 11.74 81 ILE B C 1
ATOM 3292 O O . ILE B 1 81 ? -21.959 -23.413 -25.869 1.00 10.35 81 ILE B O 1
ATOM 3297 N N . TRP B 1 82 ? -20.883 -25.118 -24.903 1.00 12.20 82 TRP B N 1
ATOM 3298 C CA . TRP B 1 82 ? -19.630 -24.916 -25.650 1.00 11.07 82 TRP B CA 1
ATOM 3299 C C . TRP B 1 82 ? -19.840 -24.711 -27.160 1.00 11.68 82 TRP B C 1
ATOM 3300 O O . TRP B 1 82 ? -19.358 -23.754 -27.741 1.00 11.23 82 TRP B O 1
ATOM 3311 N N . GLY B 1 83 ? -20.554 -25.629 -27.809 1.00 12.38 83 GLY B N 1
ATOM 3312 C CA . GLY B 1 83 ? -20.767 -25.523 -29.249 1.00 12.41 83 GLY B CA 1
ATOM 3313 C C . GLY B 1 83 ? -21.460 -24.236 -29.661 1.00 11.31 83 GLY B C 1
ATOM 3314 O O . GLY B 1 83 ? -21.213 -23.709 -30.741 1.00 13.59 83 GLY B O 1
ATOM 3315 N N . ASN B 1 84 ? -22.341 -23.750 -28.787 1.00 11.17 84 ASN B N 1
ATOM 3316 C CA . ASN B 1 84 ? -22.999 -22.451 -28.992 1.00 11.60 84 ASN B CA 1
ATOM 3317 C C . ASN B 1 84 ? -22.030 -21.276 -28.922 1.00 11.11 84 ASN B C 1
ATOM 3318 O O . ASN B 1 84 ? -22.254 -20.228 -29.563 1.00 12.70 84 ASN B O 1
ATOM 3323 N N . ILE B 1 85 ? -20.956 -21.427 -28.163 1.00 11.12 85 ILE B N 1
ATOM 3324 C CA . ILE B 1 85 ? -19.974 -20.321 -28.020 1.00 10.21 85 ILE B CA 1
ATOM 3325 C C . ILE B 1 85 ? -19.264 -20.116 -29.367 1.00 9.61 85 ILE B C 1
ATOM 3326 O O . ILE B 1 85 ? -19.013 -18.974 -29.782 1.00 12.11 85 ILE B O 1
ATOM 3331 N N . PHE B 1 86 ? -18.986 -21.206 -30.102 1.00 9.50 86 PHE B N 1
ATOM 3332 C CA . PHE B 1 86 ? -18.416 -21.013 -31.414 1.00 10.14 86 PHE B CA 1
ATOM 3333 C C . PHE B 1 86 ? -19.372 -20.305 -32.383 1.00 11.93 86 PHE B C 1
ATOM 3334 O O . PHE B 1 86 ? -18.919 -19.570 -33.255 1.00 11.76 86 PHE B O 1
ATOM 3342 N N . LEU B 1 87 ? -20.674 -20.563 -32.265 1.00 11.81 87 LEU B N 1
ATOM 3343 C CA . LEU B 1 87 ? -21.637 -19.835 -33.071 1.00 12.46 87 LEU B CA 1
ATOM 3344 C C . LEU B 1 87 ? -21.622 -18.366 -32.688 1.00 11.48 87 LEU B C 1
ATOM 3345 O O . LEU B 1 87 ? -21.594 -17.500 -33.560 1.00 13.41 87 LEU B O 1
ATOM 3350 N N . LEU B 1 88 ? -21.602 -18.076 -31.388 1.00 11.05 88 LEU B N 1
ATOM 3351 C CA . LEU B 1 88 ? -21.507 -16.694 -30.934 1.00 10.83 88 LEU B CA 1
ATOM 3352 C C . LEU B 1 88 ? -20.293 -16.014 -31.574 1.00 11.01 88 LEU B C 1
ATOM 3353 O O . LEU B 1 88 ? -20.358 -14.871 -32.047 1.00 11.43 88 LEU B O 1
ATOM 3358 N N . TYR B 1 89 ? -19.158 -16.680 -31.532 1.00 11.99 89 TYR B N 1
ATOM 3359 C CA . TYR B 1 89 ? -17.918 -16.142 -32.132 1.00 11.40 89 TYR B CA 1
ATOM 3360 C C . TYR B 1 89 ? -18.053 -15.889 -33.633 1.00 11.85 89 TYR B C 1
ATOM 3361 O O . TYR B 1 89 ? -17.593 -14.872 -34.158 1.00 11.84 89 TYR B O 1
ATOM 3370 N N . THR B 1 90 ? -18.723 -16.816 -34.307 1.00 11.94 90 THR B N 1
ATOM 3371 C CA . THR B 1 90 ? -18.957 -16.724 -35.744 1.00 12.07 90 THR B CA 1
ATOM 3372 C C . THR B 1 90 ? -19.802 -15.523 -36.111 1.00 12.61 90 THR B C 1
ATOM 3373 O O . THR B 1 90 ? -19.424 -14.724 -36.970 1.00 14.03 90 THR B O 1
ATOM 3377 N N . TYR B 1 91 ? -20.961 -15.403 -35.477 1.00 12.37 91 TYR B N 1
ATOM 3378 C CA . TYR B 1 91 ? -21.853 -14.303 -35.788 1.00 12.99 91 TYR B CA 1
ATOM 3379 C C . TYR B 1 91 ? -21.217 -12.958 -35.460 1.00 14.10 91 TYR B C 1
ATOM 3380 O O . TYR B 1 91 ? -21.363 -11.979 -36.206 1.00 15.13 91 TYR B O 1
ATOM 3389 N N . THR B 1 92 ? -20.493 -12.899 -34.345 1.00 13.46 92 THR B N 1
ATOM 3390 C CA . THR B 1 92 ? -19.787 -11.693 -33.966 1.00 14.95 92 THR B CA 1
ATOM 3391 C C . THR B 1 92 ? -18.781 -11.287 -35.034 1.00 14.71 92 THR B C 1
ATOM 3392 O O . THR B 1 92 ? -18.752 -10.141 -35.460 1.00 15.10 92 THR B O 1
ATOM 3396 N N . GLU B 1 93 ? -17.963 -12.224 -35.478 1.00 14.28 93 GLU B N 1
ATOM 3397 C CA . GLU B 1 93 ? -16.988 -11.919 -36.534 1.00 15.53 93 GLU B CA 1
ATOM 3398 C C . GLU B 1 93 ? -17.711 -11.532 -37.828 1.00 15.58 93 GLU B C 1
ATOM 3399 O O . GLU B 1 93 ? -17.249 -10.668 -38.581 1.00 17.72 93 GLU B O 1
ATOM 3405 N N . GLY B 1 94 ? -18.863 -12.141 -38.067 1.00 15.44 94 GLY B N 1
ATOM 3406 C CA . GLY B 1 94 ? -19.692 -11.785 -39.236 1.00 16.09 94 GLY B CA 1
ATOM 3407 C C . GLY B 1 94 ? -20.034 -10.302 -39.328 1.00 14.99 94 GLY B C 1
ATOM 3408 O O . GLY B 1 94 ? -20.131 -9.756 -40.423 1.00 17.66 94 GLY B O 1
ATOM 3409 N N . ILE B 1 95 ? -20.229 -9.652 -38.175 1.00 15.31 95 ILE B N 1
ATOM 3410 C CA . ILE B 1 95 ? -20.554 -8.216 -38.134 1.00 18.65 95 ILE B CA 1
ATOM 3411 C C . ILE B 1 95 ? -19.481 -7.411 -38.891 1.00 19.86 95 ILE B C 1
ATOM 3412 O O . ILE B 1 95 ? -19.795 -6.383 -39.494 1.00 22.85 95 ILE B O 1
ATOM 3417 N N . SER B 1 96 ? -18.219 -7.865 -38.840 1.00 20.30 96 SER B N 1
ATOM 3418 C CA . SER B 1 96 ? -17.119 -7.167 -39.509 1.00 21.75 96 SER B CA 1
ATOM 3419 C C . SER B 1 96 ? -17.225 -7.269 -41.020 1.00 23.53 96 SER B C 1
ATOM 3420 O O . SER B 1 96 ? -16.730 -6.401 -41.735 1.00 28.01 96 SER B O 1
ATOM 3423 N N . LEU B 1 97 ? -17.859 -8.336 -41.502 1.00 22.23 97 LEU B N 1
ATOM 3424 C CA . LEU B 1 97 ? -18.104 -8.526 -42.942 1.00 22.32 97 LEU B CA 1
ATOM 3425 C C . LEU B 1 97 ? -19.368 -7.805 -43.408 1.00 22.97 97 LEU B C 1
ATOM 3426 O O . LEU B 1 97 ? -19.371 -7.164 -44.465 1.00 27.42 97 LEU B O 1
ATOM 3431 N N . SER B 1 98 ? -20.432 -7.925 -42.619 1.00 23.04 98 SER B N 1
ATOM 3432 C CA . SER B 1 98 ? -21.708 -7.282 -42.919 1.00 22.68 98 SER B CA 1
ATOM 3433 C C . SER B 1 98 ? -22.566 -7.134 -41.671 1.00 23.45 98 SER B C 1
ATOM 3434 O O . SER B 1 98 ? -23.060 -8.126 -41.128 1.00 20.69 98 SER B O 1
ATOM 3437 N N . LYS B 1 99 ? -22.752 -5.904 -41.213 1.00 25.07 99 LYS B N 1
ATOM 3438 C CA . LYS B 1 99 ? -23.568 -5.679 -40.016 1.00 25.04 99 LYS B CA 1
ATOM 3439 C C . LYS B 1 99 ? -25.012 -6.128 -40.282 1.00 21.57 99 LYS B C 1
ATOM 3440 O O . LYS B 1 99 ? -25.627 -6.786 -39.453 1.00 23.64 99 LYS B O 1
ATOM 3446 N N . SER B 1 100 ? -25.537 -5.791 -41.454 1.00 27.57 100 SER B N 1
ATOM 3447 C CA . SER B 1 100 ? -26.917 -6.118 -41.771 1.00 30.48 100 SER B CA 1
ATOM 3448 C C . SER B 1 100 ? -27.158 -7.624 -41.914 1.00 28.07 100 SER B C 1
ATOM 3449 O O . SER B 1 100 ? -28.229 -8.115 -41.543 1.00 27.64 100 SER B O 1
ATOM 3452 N N . GLU B 1 101 ? -26.183 -8.357 -42.449 1.00 25.36 101 GLU B N 1
ATOM 3453 C CA . GLU B 1 101 ? -26.342 -9.803 -42.601 1.00 22.87 101 GLU B CA 1
ATOM 3454 C C . GLU B 1 101 ? -26.298 -10.554 -41.287 1.00 21.51 101 GLU B C 1
ATOM 3455 O O . GLU B 1 101 ? -26.906 -11.606 -41.194 1.00 25.17 101 GLU B O 1
ATOM 3461 N N . TRP B 1 102 ? -25.574 -10.037 -40.293 1.00 20.22 102 TRP B N 1
ATOM 3462 C CA . TRP B 1 102 ? -25.260 -10.820 -39.098 1.00 18.23 102 TRP B CA 1
ATOM 3463 C C . TRP B 1 102 ? -25.816 -10.306 -37.775 1.00 18.37 102 TRP B C 1
ATOM 3464 O O . TRP B 1 102 ? -25.773 -11.027 -36.784 1.00 18.44 102 TRP B O 1
ATOM 3475 N N . SER B 1 103 ? -26.344 -9.083 -37.742 1.00 19.02 103 SER B N 1
ATOM 3476 C CA . SER B 1 103 ? -26.786 -8.498 -36.475 1.00 19.08 103 SER B CA 1
ATOM 3477 C C . SER B 1 103 ? -27.926 -9.244 -35.827 1.00 17.23 103 SER B C 1
ATOM 3478 O O . SER B 1 103 ? -27.898 -9.513 -34.611 1.00 16.51 103 SER B O 1
ATOM 3481 N N . ASP B 1 104 ? -28.918 -9.625 -36.618 1.00 20.78 104 ASP B N 1
ATOM 3482 C CA . ASP B 1 104 ? -30.048 -10.390 -36.096 1.00 21.93 104 ASP B CA 1
ATOM 3483 C C . ASP B 1 104 ? -29.631 -11.778 -35.637 1.00 18.39 104 ASP B C 1
ATOM 3484 O O . ASP B 1 104 ? -30.091 -12.240 -34.611 1.00 19.94 104 ASP B O 1
ATOM 3489 N N . ALA B 1 105 ? -28.750 -12.433 -36.391 1.00 18.13 105 ALA B N 1
ATOM 3490 C CA . ALA B 1 105 ? -28.270 -13.768 -36.014 1.00 17.22 105 ALA B CA 1
ATOM 3491 C C . ALA B 1 105 ? -27.554 -13.705 -34.673 1.00 14.75 105 ALA B C 1
ATOM 3492 O O . ALA B 1 105 ? -27.746 -14.571 -33.805 1.00 14.63 105 ALA B O 1
ATOM 3494 N N . LEU B 1 106 ? -26.719 -12.674 -34.512 1.00 14.80 106 LEU B N 1
ATOM 3495 C CA . LEU B 1 106 ? -25.999 -12.482 -33.251 1.00 13.81 106 LEU B CA 1
ATOM 3496 C C . LEU B 1 106 ? -26.986 -12.244 -32.098 1.00 12.94 106 LEU B C 1
ATOM 3497 O O . LEU B 1 106 ? -26.845 -12.831 -31.029 1.00 12.98 106 LEU B O 1
ATOM 3502 N N . MET B 1 107 ? -27.988 -11.393 -32.304 1.00 14.05 107 MET B N 1
ATOM 3503 C CA . MET B 1 107 ? -28.973 -11.149 -31.260 1.00 14.17 107 MET B CA 1
ATOM 3504 C C . MET B 1 107 ? -29.749 -12.423 -30.922 1.00 14.48 107 MET B C 1
ATOM 3505 O O . MET B 1 107 ? -30.002 -12.691 -29.742 1.00 14.40 107 MET B O 1
ATOM 3510 N N . ASN B 1 108 ? -30.163 -13.185 -31.943 1.00 13.65 108 ASN B N 1
ATOM 3511 C CA . ASN B 1 108 ? -30.868 -14.448 -31.673 1.00 15.27 108 ASN B CA 1
ATOM 3512 C C . ASN B 1 108 ? -30.020 -15.451 -30.885 1.00 13.86 108 ASN B C 1
ATOM 3513 O O . ASN B 1 108 ? -30.504 -16.182 -30.003 1.00 15.25 108 ASN B O 1
ATOM 3518 N N . CYS B 1 109 ? -28.731 -15.467 -31.180 1.00 12.21 109 CYS B N 1
ATOM 3519 C CA . CYS B 1 109 ? -27.789 -16.301 -30.450 1.00 12.46 109 CYS B CA 1
ATOM 3520 C C . CYS B 1 109 ? -27.667 -15.833 -28.986 1.00 12.23 109 CYS B C 1
ATOM 3521 O O . CYS B 1 109 ? -27.732 -16.638 -28.057 1.00 12.07 109 CYS B O 1
ATOM 3524 N N . PHE B 1 110 ? -27.535 -14.530 -28.784 1.00 12.04 110 PHE B N 1
ATOM 3525 C CA . PHE B 1 110 ? -27.466 -13.958 -27.439 1.00 12.29 110 PHE B CA 1
ATOM 3526 C C . PHE B 1 110 ? -28.716 -14.324 -26.612 1.00 12.54 110 PHE B C 1
ATOM 3527 O O . PHE B 1 110 ? -28.619 -14.709 -25.443 1.00 13.11 110 PHE B O 1
ATOM 3535 N N . LEU B 1 111 ? -29.875 -14.216 -27.240 1.00 13.00 111 LEU B N 1
ATOM 3536 C CA . LEU B 1 111 ? -31.118 -14.576 -26.586 1.00 12.36 111 LEU B CA 1
ATOM 3537 C C . LEU B 1 111 ? -31.179 -16.079 -26.295 1.00 12.32 111 LEU B C 1
ATOM 3538 O O . LEU B 1 111 ? -31.755 -16.499 -25.296 1.00 15.14 111 LEU B O 1
ATOM 3543 N N . ASN B 1 112 ? -30.556 -16.899 -27.140 1.00 12.20 112 ASN B N 1
ATOM 3544 C CA . ASN B 1 112 ? -30.439 -18.314 -26.814 1.00 12.19 112 ASN B CA 1
ATOM 3545 C C . ASN B 1 112 ? -29.504 -18.533 -25.625 1.00 12.13 112 ASN B C 1
ATOM 3546 O O . ASN B 1 112 ? -29.781 -19.390 -24.768 1.00 12.64 112 ASN B O 1
ATOM 3551 N N . PHE B 1 113 ? -28.407 -17.771 -25.566 1.00 11.66 113 PHE B N 1
ATOM 3552 C CA . PHE B 1 113 ? -27.534 -17.812 -24.399 1.00 10.77 113 PHE B CA 1
ATOM 3553 C C . PHE B 1 113 ? -28.293 -17.478 -23.107 1.00 11.64 113 PHE B C 1
ATOM 3554 O O . PHE B 1 113 ? -27.977 -18.040 -22.041 1.00 11.52 113 PHE B O 1
ATOM 3562 N N . ASP B 1 114 ? -29.305 -16.616 -23.185 1.00 12.14 114 ASP B N 1
ATOM 3563 C CA . ASP B 1 114 ? -30.120 -16.302 -21.994 1.00 13.42 114 ASP B CA 1
ATOM 3564 C C . ASP B 1 114 ? -30.760 -17.585 -21.400 1.00 13.48 114 ASP B C 1
ATOM 3565 O O . ASP B 1 114 ? -30.990 -17.659 -20.192 1.00 15.81 114 ASP B O 1
ATOM 3570 N N . ASN B 1 115 ? -31.007 -18.605 -22.243 1.00 11.95 115 ASN B N 1
ATOM 3571 C CA . ASN B 1 115 ? -31.514 -19.889 -21.763 1.00 12.13 115 ASN B CA 1
ATOM 3572 C C . ASN B 1 115 ? -30.543 -20.607 -20.834 1.00 13.02 115 ASN B C 1
ATOM 3573 O O . ASN B 1 115 ? -30.969 -21.411 -20.018 1.00 13.96 115 ASN B O 1
ATOM 3578 N N . TYR B 1 116 ? -29.255 -20.318 -20.979 1.00 11.58 116 TYR B N 1
ATOM 3579 C CA . TYR B 1 116 ? -28.207 -20.922 -20.158 1.00 11.87 116 TYR B CA 1
ATOM 3580 C C . TYR B 1 116 ? -27.794 -20.062 -18.957 1.00 10.70 116 TYR B C 1
ATOM 3581 O O . TYR B 1 116 ? -26.963 -20.480 -18.152 1.00 12.26 116 TYR B O 1
ATOM 3590 N N . TRP B 1 117 ? -28.319 -18.835 -18.887 1.00 11.72 117 TRP B N 1
ATOM 3591 C CA . TRP B 1 117 ? -27.956 -17.899 -17.822 1.00 10.97 117 TRP B CA 1
ATOM 3592 C C . TRP B 1 117 ? -28.740 -18.184 -16.528 1.00 11.36 117 TRP B C 1
ATOM 3593 O O . TRP B 1 117 ? -29.978 -18.282 -16.548 1.00 12.99 117 TRP B O 1
ATOM 3604 N N . HIS B 1 118 ? -28.005 -18.298 -15.418 1.00 11.98 118 HIS B N 1
ATOM 3605 C CA . HIS B 1 118 ? -28.628 -18.409 -14.115 1.00 14.06 118 HIS B CA 1
ATOM 3606 C C . HIS B 1 118 ? -28.435 -17.078 -13.393 1.00 12.12 118 HIS B C 1
ATOM 3607 O O . HIS B 1 118 ? -27.306 -16.677 -13.185 1.00 12.87 118 HIS B O 1
ATOM 3614 N N . PRO B 1 119 ? -29.532 -16.396 -13.023 1.00 11.55 119 PRO B N 1
ATOM 3615 C CA . PRO B 1 119 ? -29.370 -15.101 -12.376 1.00 13.58 119 PRO B CA 1
ATOM 3616 C C . PRO B 1 119 ? -28.909 -15.126 -10.922 1.00 11.32 119 PRO B C 1
ATOM 3617 O O . PRO B 1 119 ? -28.500 -14.099 -10.416 1.00 14.33 119 PRO B O 1
ATOM 3621 N N . ASN B 1 120 ? -28.971 -16.290 -10.265 1.00 12.97 120 ASN B N 1
ATOM 3622 C CA . ASN B 1 120 ? -28.561 -16.385 -8.870 1.00 17.83 120 ASN B CA 1
ATOM 3623 C C . ASN B 1 120 ? -28.647 -17.808 -8.374 1.00 15.86 120 ASN B C 1
ATOM 3624 O O . ASN B 1 120 ? -29.729 -18.329 -8.059 1.00 16.87 120 ASN B O 1
ATOM 3629 N N . TYR B 1 121 ? -27.489 -18.432 -8.304 1.00 14.00 121 TYR B N 1
ATOM 3630 C CA . TYR B 1 121 ? -27.397 -19.735 -7.663 1.00 15.71 121 TYR B CA 1
ATOM 3631 C C . TYR B 1 121 ? -26.376 -19.572 -6.570 1.00 13.27 121 TYR B C 1
ATOM 3632 O O . TYR B 1 121 ? -25.236 -19.202 -6.830 1.00 15.40 121 TYR B O 1
ATOM 3641 N N . LYS B 1 122 ? -26.803 -19.841 -5.339 1.00 14.34 122 LYS B N 1
ATOM 3642 C CA . LYS B 1 122 ? -25.929 -19.709 -4.156 1.00 18.40 122 LYS B CA 1
ATOM 3643 C C . LYS B 1 122 ? -25.183 -18.359 -4.109 1.00 17.84 122 LYS B C 1
ATOM 3644 O O . LYS B 1 122 ? -24.034 -18.292 -3.703 1.00 18.40 122 LYS B O 1
ATOM 3650 N N . GLY B 1 123 ? -25.878 -17.282 -4.496 1.00 18.03 123 GLY B N 1
ATOM 3651 C CA . GLY B 1 123 ? -25.398 -15.936 -4.317 1.00 19.35 123 GLY B CA 1
ATOM 3652 C C . GLY B 1 123 ? -24.741 -15.258 -5.499 1.00 16.28 123 GLY B C 1
ATOM 3653 O O . GLY B 1 123 ? -24.346 -14.105 -5.382 1.00 18.48 123 GLY B O 1
ATOM 3654 N N . ILE B 1 124 ? -24.622 -15.964 -6.635 1.00 13.78 124 ILE B N 1
ATOM 3655 C CA . ILE B 1 124 ? -23.930 -15.402 -7.793 1.00 11.69 124 ILE B CA 1
ATOM 3656 C C . ILE B 1 124 ? -24.564 -15.902 -9.107 1.00 12.75 124 ILE B C 1
ATOM 3657 O O . ILE B 1 124 ? -24.951 -17.080 -9.241 1.00 14.92 124 ILE B O 1
ATOM 3662 N N . ALA B 1 125 ? -24.656 -14.977 -10.054 1.00 13.08 125 ALA B N 1
ATOM 3663 C CA . ALA B 1 125 ? -25.148 -15.223 -11.421 1.00 12.79 125 ALA B CA 1
ATOM 3664 C C . ALA B 1 125 ? -24.014 -15.787 -12.298 1.00 13.73 125 ALA B C 1
ATOM 3665 O O . ALA B 1 125 ? -22.838 -15.449 -12.086 1.00 13.72 125 ALA B O 1
ATOM 3667 N N . GLY B 1 126 ? -24.361 -16.629 -13.295 1.00 12.20 126 GLY B N 1
ATOM 3668 C CA . GLY B 1 126 ? -23.387 -17.088 -14.238 1.00 12.01 126 GLY B CA 1
ATOM 3669 C C . GLY B 1 126 ? -24.048 -18.064 -15.191 1.00 11.49 126 GLY B C 1
ATOM 3670 O O . GLY B 1 126 ? -25.151 -18.584 -14.926 1.00 11.18 126 GLY B O 1
ATOM 3671 N N . TYR B 1 127 ? -23.391 -18.310 -16.310 1.00 11.03 127 TYR B N 1
ATOM 3672 C CA . TYR B 1 127 ? -23.897 -19.288 -17.251 1.00 9.50 127 TYR B CA 1
ATOM 3673 C C . TYR B 1 127 ? -23.677 -20.704 -16.735 1.00 10.03 127 TYR B C 1
ATOM 3674 O O . TYR B 1 127 ? -22.638 -20.996 -16.127 1.00 11.87 127 TYR B O 1
ATOM 3683 N N . ALA B 1 128 ? -24.610 -21.563 -17.109 1.00 11.39 128 ALA B N 1
ATOM 3684 C CA . ALA B 1 128 ? -24.566 -22.990 -16.864 1.00 12.35 128 ALA B CA 1
ATOM 3685 C C . ALA B 1 128 ? -24.234 -23.758 -18.135 1.00 11.50 128 ALA B C 1
ATOM 3686 O O . ALA B 1 128 ? -24.361 -23.238 -19.253 1.00 12.81 128 ALA B O 1
ATOM 3688 N N . THR B 1 129 ? -23.865 -25.024 -17.951 1.00 11.57 129 THR B N 1
ATOM 3689 C CA . THR B 1 129 ? -23.439 -25.850 -19.074 1.00 12.92 129 THR B CA 1
ATOM 3690 C C . THR B 1 129 ? -24.630 -26.274 -19.956 1.00 10.16 129 THR B C 1
ATOM 3691 O O . THR B 1 129 ? -24.466 -26.530 -21.143 1.00 12.69 129 THR B O 1
ATOM 3695 N N . LEU B 1 130 ? -25.808 -26.357 -19.339 1.00 12.26 130 LEU B N 1
ATOM 3696 C CA . LEU B 1 130 ? -27.063 -26.671 -19.986 1.00 14.14 130 LEU B CA 1
ATOM 3697 C C . LEU B 1 130 ? -28.127 -25.611 -19.657 1.00 13.41 130 LEU B C 1
ATOM 3698 O O . LEU B 1 130 ? -27.965 -24.826 -18.726 1.00 13.14 130 LEU B O 1
ATOM 3703 N N . PRO B 1 131 ? -29.213 -25.558 -20.451 1.00 12.44 131 PRO B N 1
ATOM 3704 C CA . PRO B 1 131 ? -30.250 -24.604 -20.130 1.00 15.18 131 PRO B CA 1
ATOM 3705 C C . PRO B 1 131 ? -30.718 -24.735 -18.677 1.00 14.52 131 PRO B C 1
ATOM 3706 O O . PRO B 1 131 ? -30.853 -25.843 -18.148 1.00 16.09 131 PRO B O 1
ATOM 3710 N N . THR B 1 132 ? -30.952 -23.575 -18.066 1.00 12.40 132 THR B N 1
ATOM 3711 C CA . THR B 1 132 ? -31.320 -23.482 -16.673 1.00 14.86 132 THR B CA 1
ATOM 3712 C C . THR B 1 132 ? -32.255 -22.299 -16.469 1.00 16.77 132 THR B C 1
ATOM 3713 O O . THR B 1 132 ? -32.612 -21.574 -17.417 1.00 18.37 132 THR B O 1
ATOM 3717 N N . SER B 1 133 ? -32.689 -22.131 -15.229 1.00 18.08 133 SER B N 1
ATOM 3718 C CA . SER B 1 133 ? -33.535 -21.017 -14.873 1.00 14.71 133 SER B CA 1
ATOM 3719 C C . SER B 1 133 ? -33.420 -20.784 -13.376 1.00 14.74 133 SER B C 1
ATOM 3720 O O . SER B 1 133 ? -32.831 -21.605 -12.654 1.00 15.45 133 SER B O 1
ATOM 3723 N N . ALA B 1 134 ? -33.943 -19.650 -12.924 1.00 16.47 134 ALA B N 1
ATOM 3724 C CA . ALA B 1 134 ? -33.736 -19.192 -11.537 1.00 15.72 134 ALA B CA 1
ATOM 3725 C C . ALA B 1 134 ? -34.141 -20.193 -10.474 1.00 17.84 134 ALA B C 1
ATOM 3726 O O . ALA B 1 134 ? -33.619 -20.133 -9.353 1.00 16.72 134 ALA B O 1
ATOM 3728 N N . GLU B 1 135 ? -35.088 -21.075 -10.797 1.00 17.53 135 GLU B N 1
ATOM 3729 C CA A GLU B 1 135 ? -35.608 -22.043 -9.816 0.50 17.86 135 GLU B CA 1
ATOM 3730 C CA B GLU B 1 135 ? -35.627 -22.043 -9.844 0.50 18.33 135 GLU B CA 1
ATOM 3731 C C . GLU B 1 135 ? -34.944 -23.421 -9.895 1.00 15.57 135 GLU B C 1
ATOM 3732 O O . GLU B 1 135 ? -35.327 -24.340 -9.172 1.00 16.92 135 GLU B O 1
ATOM 3743 N N . LYS B 1 136 ? -33.914 -23.563 -10.746 1.00 15.06 136 LYS B N 1
ATOM 3744 C CA . LYS B 1 136 ? -33.255 -24.842 -10.961 1.00 16.38 136 LYS B CA 1
ATOM 3745 C C . LYS B 1 136 ? -31.834 -24.756 -10.422 1.00 16.74 136 LYS B C 1
ATOM 3746 O O . LYS B 1 136 ? -31.244 -23.687 -10.370 1.00 16.33 136 LYS B O 1
ATOM 3748 N N . VAL B 1 137 ? -31.285 -25.903 -10.051 1.00 16.28 137 VAL B N 1
ATOM 3749 C CA . VAL B 1 137 ? -29.868 -26.010 -9.672 1.00 16.15 137 VAL B CA 1
ATOM 3750 C C . VAL B 1 137 ? -29.028 -26.212 -10.945 1.00 19.60 137 VAL B C 1
ATOM 3751 O O . VAL B 1 137 ? -29.211 -27.242 -11.676 1.00 18.95 137 VAL B O 1
ATOM 3755 N N . PRO B 1 138 ? -28.099 -25.273 -11.215 1.00 17.74 138 PRO B N 1
ATOM 3756 C CA . PRO B 1 138 ? -27.250 -25.359 -12.419 1.00 15.31 138 PRO B CA 1
ATOM 3757 C C . PRO B 1 138 ? -25.928 -26.086 -12.172 1.00 16.24 138 PRO B C 1
ATOM 3758 O O . PRO B 1 138 ? -25.484 -26.181 -11.027 1.00 18.67 138 PRO B O 1
ATOM 3762 N N . ASP B 1 139 ? -25.324 -26.570 -13.263 1.00 14.69 139 ASP B N 1
ATOM 3763 C CA . ASP B 1 139 ? -23.991 -27.145 -13.264 1.00 13.65 139 ASP B CA 1
ATOM 3764 C C . ASP B 1 139 ? -23.128 -26.125 -13.981 1.00 14.03 139 ASP B C 1
ATOM 3765 O O . ASP B 1 139 ? -23.225 -25.969 -15.206 1.00 13.84 139 ASP B O 1
ATOM 3770 N N . ARG B 1 140 ? -22.317 -25.400 -13.218 1.00 12.26 140 ARG B N 1
ATOM 3771 C CA . ARG B 1 140 ? -21.578 -24.245 -13.769 1.00 10.37 140 ARG B CA 1
ATOM 3772 C C . ARG B 1 140 ? -20.088 -24.473 -13.721 1.00 11.31 140 ARG B C 1
ATOM 3773 O O . ARG B 1 140 ? -19.533 -25.128 -12.801 1.00 12.89 140 ARG B O 1
ATOM 3781 N N . PHE B 1 141 ? -19.441 -23.918 -14.733 1.00 12.20 141 PHE B N 1
ATOM 3782 C CA . PHE B 1 141 ? -18.018 -24.105 -14.991 1.00 11.88 141 PHE B CA 1
ATOM 3783 C C . PHE B 1 141 ? -17.341 -22.766 -15.164 1.00 10.03 141 PHE B C 1
ATOM 3784 O O . PHE B 1 141 ? -17.827 -21.917 -15.928 1.00 11.10 141 PHE B O 1
ATOM 3792 N N . TYR B 1 142 ? -16.189 -22.585 -14.525 1.00 9.31 142 TYR B N 1
ATOM 3793 C CA . TYR B 1 142 ? -15.545 -21.272 -14.577 1.00 11.60 142 TYR B CA 1
ATOM 3794 C C . TYR B 1 142 ? -14.936 -21.007 -15.949 1.00 11.64 142 TYR B C 1
ATOM 3795 O O . TYR B 1 142 ? -14.928 -19.863 -16.430 1.00 11.85 142 TYR B O 1
ATOM 3804 N N . ASP B 1 143 ? -14.475 -22.054 -16.607 1.00 11.39 143 ASP B N 1
ATOM 3805 C CA . ASP B 1 143 ? -13.963 -21.903 -17.980 1.00 10.65 143 ASP B CA 1
ATOM 3806 C C . ASP B 1 143 ? -15.058 -21.525 -18.981 1.00 9.98 143 ASP B C 1
ATOM 3807 O O . ASP B 1 143 ? -14.860 -20.612 -19.786 1.00 11.44 143 ASP B O 1
ATOM 3812 N N . GLU B 1 144 ? -16.195 -22.225 -18.947 1.00 10.72 144 GLU B N 1
ATOM 3813 C CA . GLU B 1 144 ? -17.264 -21.938 -19.905 1.00 10.19 144 GLU B CA 1
ATOM 3814 C C . GLU B 1 144 ? -17.649 -20.473 -19.826 1.00 9.71 144 GLU B C 1
ATOM 3815 O O . GLU B 1 144 ? -17.940 -19.829 -20.845 1.00 10.79 144 GLU B O 1
ATOM 3821 N N . ASN B 1 145 ? -17.691 -19.954 -18.606 1.00 9.41 145 ASN B N 1
ATOM 3822 C CA . ASN B 1 145 ? -17.999 -18.545 -18.424 1.00 9.43 145 ASN B CA 1
ATOM 3823 C C . ASN B 1 145 ? -17.004 -17.585 -19.053 1.00 9.73 145 ASN B C 1
ATOM 3824 O O . ASN B 1 145 ? -17.398 -16.549 -19.592 1.00 10.37 145 ASN B O 1
ATOM 3829 N N . GLY B 1 146 ? -15.713 -17.925 -18.958 1.00 9.20 146 GLY B N 1
ATOM 3830 C CA . GLY B 1 146 ? -14.672 -17.178 -19.611 1.00 10.08 146 GLY B CA 1
ATOM 3831 C C . GLY B 1 146 ? -14.723 -17.248 -21.123 1.00 8.74 146 GLY B C 1
ATOM 3832 O O . GLY B 1 146 ? -14.550 -16.236 -21.819 1.00 10.10 146 GLY B O 1
ATOM 3833 N N . TRP B 1 147 ? -14.878 -18.449 -21.647 1.00 8.20 147 TRP B N 1
ATOM 3834 C CA . TRP B 1 147 ? -15.042 -18.591 -23.093 1.00 8.21 147 TRP B CA 1
ATOM 3835 C C . TRP B 1 147 ? -16.190 -17.678 -23.601 1.00 9.68 147 TRP B C 1
ATOM 3836 O O . TRP B 1 147 ? -16.084 -17.040 -24.653 1.00 10.79 147 TRP B O 1
ATOM 3847 N N . THR B 1 148 ? -17.295 -17.642 -22.839 1.00 9.81 148 THR B N 1
ATOM 3848 C CA . THR B 1 148 ? -18.459 -16.863 -23.251 1.00 8.51 148 THR B CA 1
ATOM 3849 C C . THR B 1 148 ? -18.162 -15.363 -23.138 1.00 9.22 148 THR B C 1
ATOM 3850 O O . THR B 1 148 ? -18.470 -14.610 -24.063 1.00 10.51 148 THR B O 1
ATOM 3854 N N . ALA B 1 149 ? -17.530 -14.961 -22.011 1.00 9.87 149 ALA B N 1
ATOM 3855 C CA . ALA B 1 149 ? -17.185 -13.569 -21.763 1.00 11.14 149 ALA B CA 1
ATOM 3856 C C . ALA B 1 149 ? -16.359 -13.000 -22.902 1.00 10.93 149 ALA B C 1
ATOM 3857 O O . ALA B 1 149 ? -16.605 -11.897 -23.347 1.00 10.25 149 ALA B O 1
ATOM 3859 N N . ILE B 1 150 ? -15.424 -13.775 -23.420 1.00 11.04 150 ILE B N 1
ATOM 3860 C CA . ILE B 1 150 ? -14.616 -13.347 -24.561 1.00 12.67 150 ILE B CA 1
ATOM 3861 C C . ILE B 1 150 ? -15.499 -13.016 -25.759 1.00 10.54 150 ILE B C 1
ATOM 3862 O O . ILE B 1 150 ? -15.380 -11.952 -26.350 1.00 11.93 150 ILE B O 1
ATOM 3867 N N . GLY B 1 151 ? -16.428 -13.917 -26.082 1.00 10.56 151 GLY B N 1
ATOM 3868 C CA . GLY B 1 151 ? -17.376 -13.716 -27.202 1.00 11.81 151 GLY B CA 1
ATOM 3869 C C . GLY B 1 151 ? -18.253 -12.494 -26.997 1.00 12.64 151 GLY B C 1
ATOM 3870 O O . GLY B 1 151 ? -18.467 -11.716 -27.921 1.00 12.28 151 GLY B O 1
ATOM 3871 N N . LEU B 1 152 ? -18.734 -12.318 -25.761 1.00 10.85 152 LEU B N 1
ATOM 3872 C CA . LEU B 1 152 ? -19.619 -11.190 -25.468 1.00 10.93 152 LEU B CA 1
ATOM 3873 C C . LEU B 1 152 ? -18.890 -9.850 -25.503 1.00 11.64 152 LEU B C 1
ATOM 3874 O O . LEU B 1 152 ? -19.455 -8.837 -25.933 1.00 13.37 152 LEU B O 1
ATOM 3879 N N . CYS B 1 153 ? -17.622 -9.834 -25.083 1.00 11.89 153 CYS B N 1
ATOM 3880 C CA . CYS B 1 153 ? -16.820 -8.626 -25.223 1.00 13.11 153 CYS B CA 1
ATOM 3881 C C . CYS B 1 153 ? -16.699 -8.286 -26.705 1.00 11.74 153 CYS B C 1
ATOM 3882 O O . CYS B 1 153 ? -16.831 -7.133 -27.109 1.00 14.50 153 CYS B O 1
ATOM 3885 N N . ASP B 1 154 ? -16.383 -9.294 -27.523 1.00 13.31 154 ASP B N 1
ATOM 3886 C CA . ASP B 1 154 ? -16.217 -9.050 -28.960 1.00 13.58 154 ASP B CA 1
ATOM 3887 C C . ASP B 1 154 ? -17.552 -8.633 -29.613 1.00 14.04 154 ASP B C 1
ATOM 3888 O O . ASP B 1 154 ? -17.573 -7.790 -30.510 1.00 15.67 154 ASP B O 1
ATOM 3893 N N . ALA B 1 155 ? -18.660 -9.192 -29.122 1.00 13.54 155 ALA B N 1
ATOM 3894 C CA . ALA B 1 155 ? -19.999 -8.818 -29.617 1.00 14.23 155 ALA B CA 1
ATOM 3895 C C . ALA B 1 155 ? -20.289 -7.347 -29.263 1.00 14.41 155 ALA B C 1
ATOM 3896 O O . ALA B 1 155 ? -20.820 -6.583 -30.103 1.00 15.82 155 ALA B O 1
ATOM 3898 N N . TYR B 1 156 ? -19.921 -6.944 -28.041 1.00 14.13 156 TYR B N 1
ATOM 3899 C CA . TYR B 1 156 ? -20.018 -5.514 -27.671 1.00 16.58 156 TYR B CA 1
ATOM 3900 C C . TYR B 1 156 ? -19.139 -4.627 -28.578 1.00 15.24 156 TYR B C 1
ATOM 3901 O O . TYR B 1 156 ? -19.575 -3.570 -29.063 1.00 18.28 156 TYR B O 1
ATOM 3910 N N . LEU B 1 157 ? -17.886 -5.021 -28.799 1.00 15.20 157 LEU B N 1
ATOM 3911 C CA . LEU B 1 157 ? -17.026 -4.227 -29.665 1.00 16.78 157 LEU B CA 1
ATOM 3912 C C . LEU B 1 157 ? -17.607 -4.055 -31.076 1.00 17.47 157 LEU B C 1
ATOM 3913 O O . LEU B 1 157 ? -17.455 -2.998 -31.697 1.00 20.06 157 LEU B O 1
ATOM 3918 N N . ALA B 1 158 ? -18.290 -5.083 -31.567 1.00 16.36 158 ALA B N 1
ATOM 3919 C CA . ALA B 1 158 ? -18.844 -5.077 -32.926 1.00 16.19 158 ALA B CA 1
ATOM 3920 C C . ALA B 1 158 ? -20.139 -4.262 -33.074 1.00 16.33 158 ALA B C 1
ATOM 3921 O O . ALA B 1 158 ? -20.440 -3.756 -34.160 1.00 18.88 158 ALA B O 1
ATOM 3923 N N . THR B 1 159 ? -20.908 -4.161 -31.991 1.00 15.32 159 THR B N 1
ATOM 3924 C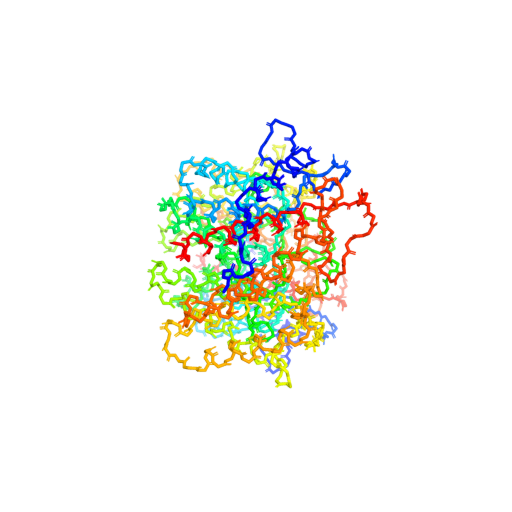 CA . THR B 1 159 ? -22.270 -3.637 -32.054 1.00 16.62 159 THR B CA 1
ATOM 3925 C C . THR B 1 159 ? -22.573 -2.476 -31.100 1.00 18.12 159 THR B C 1
ATOM 3926 O O . THR B 1 159 ? -23.558 -1.770 -31.295 1.00 19.84 159 THR B O 1
ATOM 3930 N N . GLN B 1 160 ? -21.747 -2.313 -30.059 1.00 18.02 160 GLN B N 1
ATOM 3931 C CA . GLN B 1 160 ? -21.970 -1.360 -28.964 1.00 20.20 160 GLN B CA 1
ATOM 3932 C C . GLN B 1 160 ? -23.262 -1.626 -28.185 1.00 18.85 160 GLN B C 1
ATOM 3933 O O . GLN B 1 160 ? -23.794 -0.723 -27.532 1.00 21.31 160 GLN B O 1
ATOM 3939 N N . ASN B 1 161 ? -23.746 -2.869 -28.224 1.00 17.52 161 ASN B N 1
ATOM 3940 C CA . ASN B 1 161 ? -24.973 -3.215 -27.508 1.00 17.20 161 ASN B CA 1
ATOM 3941 C C . ASN B 1 161 ? -24.625 -3.469 -26.032 1.00 16.70 161 ASN B C 1
ATOM 3942 O O . ASN B 1 161 ? -23.893 -4.389 -25.708 1.00 16.80 161 ASN B O 1
ATOM 3947 N N . ASN B 1 162 ? -25.170 -2.636 -25.153 1.00 16.55 162 ASN B N 1
ATOM 3948 C CA . ASN B 1 162 ? -24.836 -2.698 -23.723 1.00 16.56 162 ASN B CA 1
ATOM 3949 C C . ASN B 1 162 ? -25.253 -3.994 -23.056 1.00 15.53 162 ASN B C 1
ATOM 3950 O O . ASN B 1 162 ? -24.602 -4.428 -22.103 1.00 16.36 162 ASN B O 1
ATOM 3955 N N . SER B 1 163 ? -26.326 -4.617 -23.547 1.00 15.31 163 SER B N 1
ATOM 3956 C CA A SER B 1 163 ? -26.788 -5.890 -22.972 0.50 16.49 163 SER B CA 1
ATOM 3957 C CA B SER B 1 163 ? -26.779 -5.883 -22.956 0.50 16.02 163 SER B CA 1
ATOM 3958 C C . SER B 1 163 ? -25.718 -6.963 -23.111 1.00 14.23 163 SER B C 1
ATOM 3959 O O . SER B 1 163 ? -25.562 -7.801 -22.222 1.00 14.43 163 SER B O 1
ATOM 3964 N N . TYR B 1 164 ? -24.983 -6.940 -24.229 1.00 13.80 164 TYR B N 1
ATOM 3965 C CA . TYR B 1 164 ? -23.918 -7.929 -24.438 1.00 12.64 164 TYR B CA 1
ATOM 3966 C C . TYR B 1 164 ? -22.800 -7.711 -23.419 1.00 12.18 164 TYR B C 1
ATOM 3967 O O . TYR B 1 164 ? -22.285 -8.663 -22.841 1.00 14.04 164 TYR B O 1
ATOM 3976 N N . LEU B 1 165 ? -22.439 -6.437 -23.188 1.00 12.55 165 LEU B N 1
ATOM 3977 C CA . LEU B 1 165 ? -21.384 -6.147 -22.224 1.00 13.57 165 LEU B CA 1
ATOM 3978 C C . LEU B 1 165 ? -21.807 -6.455 -20.797 1.00 12.54 165 LEU B C 1
ATOM 3979 O O . LEU B 1 165 ? -20.985 -6.875 -19.993 1.00 13.22 165 LEU B O 1
ATOM 3984 N N . GLU B 1 166 ? -23.076 -6.240 -20.474 1.00 13.50 166 GLU B N 1
ATOM 3985 C CA . GLU B 1 166 ? -23.602 -6.582 -19.151 1.00 14.27 166 GLU B CA 1
ATOM 3986 C C . GLU B 1 166 ? -23.357 -8.065 -18.831 1.00 12.63 166 GLU B C 1
ATOM 3987 O O . GLU B 1 166 ? -22.863 -8.427 -17.748 1.00 14.40 166 GLU B O 1
ATOM 3993 N N . LYS B 1 167 ? -23.656 -8.917 -19.797 1.00 13.31 167 LYS B N 1
ATOM 3994 C CA . LYS B 1 167 ? -23.454 -10.352 -19.606 1.00 11.05 167 LYS B CA 1
ATOM 3995 C C . LYS B 1 167 ? -21.971 -10.705 -19.690 1.00 11.04 167 LYS B C 1
ATOM 3996 O O . LYS B 1 167 ? -21.556 -11.640 -19.035 1.00 14.26 167 LYS B O 1
ATOM 4002 N N . ALA B 1 168 ? -21.178 -9.998 -20.504 1.00 11.74 168 ALA B N 1
ATOM 4003 C CA . ALA B 1 168 ? -19.735 -10.252 -20.490 1.00 11.08 168 ALA B CA 1
ATOM 4004 C C . ALA B 1 168 ? -19.188 -10.019 -19.078 1.00 12.04 168 ALA B C 1
ATOM 4005 O O . ALA B 1 168 ? -18.417 -10.781 -18.583 1.00 12.52 168 ALA B O 1
ATOM 4007 N N . LYS B 1 169 ? -19.569 -8.894 -18.470 1.00 12.45 169 LYS B N 1
ATOM 4008 C CA . LYS B 1 169 ? -19.089 -8.542 -17.125 1.00 12.71 169 LYS B CA 1
ATOM 4009 C C . LYS B 1 169 ? -19.554 -9.564 -16.087 1.00 13.15 169 LYS B C 1
ATOM 4010 O O . LYS B 1 169 ? -18.796 -9.948 -15.182 1.00 14.25 169 LYS B O 1
ATOM 4016 N N . GLY B 1 170 ? -20.799 -10.014 -16.232 1.00 12.13 170 GLY B N 1
ATOM 4017 C CA . GLY B 1 170 ? -21.357 -10.973 -15.310 1.00 12.40 170 GLY B CA 1
ATOM 4018 C C . GLY B 1 170 ? -20.713 -12.325 -15.457 1.00 12.00 170 GLY B C 1
ATOM 4019 O O . GLY B 1 170 ? -20.414 -12.950 -14.472 1.00 13.11 170 GLY B O 1
ATOM 4020 N N . ALA B 1 171 ? -20.497 -12.773 -16.690 1.00 11.35 171 ALA B N 1
ATOM 4021 C CA . ALA B 1 171 ? -19.827 -14.042 -16.910 1.00 10.31 171 ALA B CA 1
ATOM 4022 C C . ALA B 1 171 ? -18.409 -14.022 -16.347 1.00 11.36 171 ALA B C 1
ATOM 4023 O O . ALA B 1 171 ? -17.962 -14.979 -15.706 1.00 12.38 171 ALA B O 1
ATOM 4025 N N . LEU B 1 172 ? -17.686 -12.926 -16.600 1.00 10.00 172 LEU B N 1
ATOM 4026 C CA . LEU B 1 172 ? -16.315 -12.812 -16.115 1.00 10.97 172 LEU B CA 1
ATOM 4027 C C . LEU B 1 172 ? -16.314 -12.743 -14.570 1.00 12.60 172 LEU B C 1
ATOM 4028 O O . LEU B 1 172 ? -15.465 -13.348 -13.914 1.00 11.70 172 LEU B O 1
ATOM 4033 N N . ALA B 1 173 ? -17.262 -12.019 -13.980 1.00 12.73 173 ALA B N 1
ATOM 4034 C CA . ALA B 1 173 ? -17.364 -12.007 -12.501 1.00 12.75 173 ALA B CA 1
ATOM 4035 C C . ALA B 1 173 ? -17.535 -13.431 -11.963 1.00 12.84 173 ALA B C 1
ATOM 4036 O O . ALA B 1 173 ? -17.009 -13.798 -10.900 1.00 13.20 173 ALA B O 1
ATOM 4038 N N . PHE B 1 174 ? -18.315 -14.239 -12.679 1.00 12.53 174 PHE B N 1
ATOM 4039 C CA . PHE B 1 174 ? -18.457 -15.622 -12.279 1.00 11.76 174 PHE B CA 1
ATOM 4040 C C . PHE B 1 174 ? -17.112 -16.352 -12.349 1.00 10.22 174 PHE B C 1
ATOM 4041 O O . PHE B 1 174 ? -16.699 -16.996 -11.389 1.00 10.60 174 PHE B O 1
ATOM 4049 N N . SER B 1 175 ? -16.420 -16.249 -13.465 1.00 11.83 175 SER B N 1
ATOM 4050 C CA . SER B 1 175 ? -15.080 -16.858 -13.564 1.00 10.93 175 SER B CA 1
ATOM 4051 C C . SER B 1 175 ? -14.141 -16.381 -12.446 1.00 10.60 175 SER B C 1
ATOM 4052 O O . SER B 1 175 ? -13.430 -17.190 -11.839 1.00 11.76 175 SER B O 1
ATOM 4055 N N . LEU B 1 176 ? -14.163 -15.080 -12.149 1.00 11.25 176 LEU B N 1
ATOM 4056 C CA . LEU B 1 176 ? -13.275 -14.551 -11.117 1.00 10.54 176 LEU B CA 1
ATOM 4057 C C . LEU B 1 176 ? -13.666 -15.001 -9.707 1.00 11.89 176 LEU B C 1
ATOM 4058 O O . LEU B 1 176 ? -12.814 -15.029 -8.823 1.00 13.65 176 LEU B O 1
ATOM 4063 N N . SER B 1 177 ? -14.915 -15.435 -9.525 1.00 11.23 177 SER B N 1
ATOM 4064 C CA . SER B 1 177 ? -15.373 -15.966 -8.229 1.00 12.56 177 SER B CA 1
ATOM 4065 C C . SER B 1 177 ? -14.821 -17.368 -8.018 1.00 13.31 177 SER B C 1
ATOM 4066 O O . SER B 1 177 ? -14.798 -17.860 -6.876 1.00 14.32 177 SER B O 1
ATOM 4069 N N . GLY B 1 178 ? -14.248 -17.973 -9.065 1.00 12.94 178 GLY B N 1
ATOM 4070 C CA . GLY B 1 178 ? -13.571 -19.268 -8.883 1.00 11.17 178 GLY B CA 1
ATOM 4071 C C . GLY B 1 178 ? -12.096 -19.175 -8.473 1.00 11.99 178 GLY B C 1
ATOM 4072 O O . GLY B 1 178 ? -11.425 -20.186 -8.322 1.00 12.56 178 GLY B O 1
ATOM 4073 N N . GLU B 1 179 ? -11.597 -17.953 -8.332 1.00 10.71 179 GLU B N 1
ATOM 4074 C CA . GLU B 1 179 ? -10.245 -17.683 -7.864 1.00 11.78 179 GLU B CA 1
ATOM 4075 C C . GLU B 1 179 ? -10.225 -17.573 -6.359 1.00 12.33 179 GLU B C 1
ATOM 4076 O O . GLU B 1 179 ? -11.018 -16.847 -5.753 1.00 15.53 179 GLU B O 1
ATOM 4082 N N . ASP B 1 180 ? -9.272 -18.264 -5.761 1.00 10.89 180 ASP B N 1
ATOM 4083 C CA . ASP B 1 180 ? -8.987 -18.071 -4.310 1.00 13.98 180 ASP B CA 1
ATOM 4084 C C . ASP B 1 180 ? -7.551 -18.520 -4.046 1.00 14.20 180 ASP B C 1
ATOM 4085 O O . ASP B 1 180 ? -6.845 -18.879 -4.985 1.00 13.89 180 ASP B O 1
ATOM 4090 N N . ASN B 1 181 ? -7.117 -18.452 -2.796 1.00 12.90 181 ASN B N 1
ATOM 4091 C CA . ASN B 1 181 ? -5.750 -18.789 -2.438 1.00 14.29 181 ASN B CA 1
ATOM 4092 C C . ASN B 1 181 ? -5.446 -20.282 -2.169 1.00 11.72 181 ASN B C 1
ATOM 4093 O O . ASN B 1 181 ? -4.346 -20.625 -1.748 1.00 15.45 181 ASN B O 1
ATOM 4098 N N . VAL B 1 182 ? -6.412 -21.165 -2.445 1.00 11.77 182 VAL B N 1
ATOM 4099 C CA . VAL B 1 182 ? -6.151 -22.602 -2.449 1.00 13.80 182 VAL B CA 1
ATOM 4100 C C . VAL B 1 182 ? -5.114 -22.813 -3.573 1.00 14.15 182 VAL B C 1
ATOM 4101 O O . VAL B 1 182 ? -5.238 -22.235 -4.661 1.00 13.65 182 VAL B O 1
ATOM 4105 N N . LEU B 1 183 ? -4.064 -23.591 -3.288 1.00 15.23 183 LEU B N 1
ATOM 4106 C CA . LEU B 1 183 ? -2.892 -23.723 -4.180 1.00 14.85 183 LEU B CA 1
ATOM 4107 C C . LEU B 1 183 ? -2.135 -22.425 -4.457 1.00 15.10 183 LEU B C 1
ATOM 4108 O O . LEU B 1 183 ? -1.299 -22.371 -5.376 1.00 18.46 183 LEU B O 1
ATOM 4113 N N . GLY B 1 184 ? -2.430 -21.381 -3.691 1.00 14.35 184 GLY B N 1
ATOM 4114 C CA . GLY B 1 184 ? -1.760 -20.118 -3.871 1.00 14.04 184 GLY B CA 1
ATOM 4115 C C . GLY B 1 184 ? -2.339 -19.189 -4.915 1.00 14.26 184 GLY B C 1
ATOM 4116 O O . GLY B 1 184 ? -1.807 -18.111 -5.145 1.00 14.86 184 GLY B O 1
ATOM 4117 N N . GLY B 1 185 ? -3.463 -19.573 -5.509 1.00 13.55 185 GLY B N 1
ATOM 4118 C CA . GLY B 1 185 ? -4.037 -18.792 -6.604 1.00 12.27 185 GLY B CA 1
ATOM 4119 C C . GLY B 1 185 ? -4.716 -19.732 -7.576 1.00 15.42 185 GLY B C 1
ATOM 4120 O O . GLY B 1 185 ? -4.904 -20.897 -7.291 1.00 12.85 185 GLY B O 1
ATOM 4121 N N . GLY B 1 186 ? -5.050 -19.219 -8.739 1.00 13.88 186 GLY B N 1
ATOM 4122 C CA . GLY B 1 186 ? -5.679 -20.016 -9.772 1.00 11.60 186 GLY B CA 1
ATOM 4123 C C . GLY B 1 186 ? -7.170 -20.199 -9.541 1.00 11.71 186 GLY B C 1
ATOM 4124 O O . GLY B 1 186 ? -7.718 -19.793 -8.515 1.00 12.74 186 GLY B O 1
ATOM 4125 N N . ILE B 1 187 ? -7.795 -20.831 -10.533 1.00 11.29 187 ILE B N 1
ATOM 4126 C CA . ILE B 1 187 ? -9.250 -20.917 -10.653 1.00 11.81 187 ILE B CA 1
ATOM 4127 C C . ILE B 1 187 ? -9.646 -22.387 -10.828 1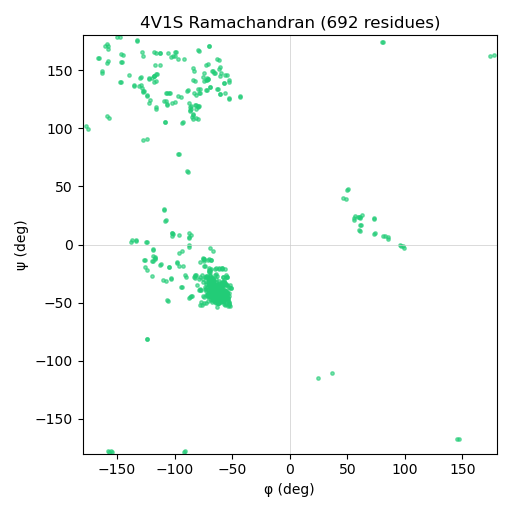.00 11.32 187 ILE B C 1
ATOM 4128 O O . ILE B 1 187 ? -9.095 -23.104 -11.662 1.00 12.54 187 ILE B O 1
ATOM 4133 N N . TYR B 1 188 ? -10.633 -22.815 -10.040 1.00 10.86 188 TYR B N 1
ATOM 4134 C CA . TYR B 1 188 ? -11.165 -24.165 -10.094 1.00 12.13 188 TYR B CA 1
ATOM 4135 C C . TYR B 1 188 ? -11.759 -24.456 -11.460 1.00 11.35 188 TYR B C 1
ATOM 4136 O O . TYR B 1 188 ? -12.225 -23.554 -12.145 1.00 12.62 188 TYR B O 1
ATOM 4145 N N . PHE B 1 189 ? -11.741 -25.742 -11.863 1.00 10.11 189 PHE B N 1
ATOM 4146 C CA . PHE B 1 189 ? -12.435 -26.086 -13.061 1.00 13.90 189 PHE B CA 1
ATOM 4147 C C . PHE B 1 189 ? -13.916 -25.713 -13.010 1.00 11.17 189 PHE B C 1
ATOM 4148 O O . PHE B 1 189 ? -14.484 -25.134 -13.948 1.00 16.60 189 PHE B O 1
ATOM 4156 N N . GLN B 1 190 ? -14.548 -26.117 -11.914 1.00 11.78 190 GLN B N 1
ATOM 4157 C CA . GLN B 1 190 ? -15.984 -26.046 -11.808 1.00 12.68 190 GLN B CA 1
ATOM 4158 C C . GLN B 1 190 ? -16.503 -25.719 -10.400 1.00 10.79 190 GLN B C 1
ATOM 4159 O O . GLN B 1 190 ? -15.816 -25.880 -9.395 1.00 13.11 190 GLN B O 1
ATOM 4165 N N . GLU B 1 191 ? -17.781 -25.308 -10.380 1.00 11.36 191 GLU B N 1
ATOM 4166 C CA . GLU B 1 191 ? -18.441 -24.853 -9.170 1.00 13.37 191 GLU B CA 1
ATOM 4167 C C . GLU B 1 191 ? -18.841 -26.007 -8.266 1.00 13.68 191 GLU B C 1
ATOM 4168 O O . GLU B 1 191 ? -18.746 -25.902 -7.034 1.00 17.37 191 GLU B O 1
ATOM 4174 N N . THR B 1 192 ? -19.307 -27.093 -8.871 1.00 14.71 192 THR B N 1
ATOM 4175 C CA . THR B 1 192 ? -19.842 -28.250 -8.146 1.00 16.86 192 THR B CA 1
ATOM 4176 C C . THR B 1 192 ? -19.074 -29.519 -8.571 1.00 16.93 192 THR B C 1
ATOM 4177 O O . THR B 1 192 ? -19.442 -30.188 -9.530 1.00 21.30 192 THR B O 1
ATOM 4181 N N . PHE B 1 193 ? -17.993 -29.849 -7.868 1.00 18.78 193 PHE B N 1
ATOM 4182 C CA . PHE B 1 193 ? -17.237 -31.046 -8.226 1.00 20.13 193 PHE B CA 1
ATOM 4183 C C . PHE B 1 193 ? -18.024 -32.286 -7.820 1.00 21.36 193 PHE B C 1
ATOM 4184 O O . PHE B 1 193 ? -18.558 -32.357 -6.718 1.00 24.45 193 PHE B O 1
ATOM 4192 N N . VAL B 1 194 ? -18.110 -33.251 -8.736 1.00 24.53 194 VAL B N 1
ATOM 4193 C CA . VAL B 1 194 ? -18.731 -34.532 -8.424 1.00 27.95 194 VAL B CA 1
ATOM 4194 C C . VAL B 1 194 ? -17.728 -35.640 -8.717 1.00 31.17 194 VAL B C 1
ATOM 4195 O O . VAL B 1 194 ? -17.050 -36.118 -7.804 1.00 37.52 194 VAL B O 1
ATOM 4199 N N . SER B 1 195 ? -17.603 -36.026 -9.981 1.00 31.21 195 SER B N 1
ATOM 4200 C CA . SER B 1 195 ? -16.748 -37.156 -10.343 1.00 36.77 195 SER B CA 1
ATOM 4201 C C . SER B 1 195 ? -15.280 -36.752 -10.489 1.00 33.14 195 SER B C 1
ATOM 4202 O O . SER B 1 195 ? -14.402 -37.565 -10.260 1.00 38.60 195 SER B O 1
ATOM 4205 N N . LEU B 1 196 ? -15.008 -35.503 -10.845 1.00 27.20 196 LEU B N 1
ATOM 4206 C CA . LEU B 1 196 ? -13.624 -35.056 -11.023 1.00 24.94 196 LEU B CA 1
ATOM 4207 C C . LEU B 1 196 ? -12.995 -34.649 -9.706 1.00 25.16 196 LEU B C 1
ATOM 4208 O O . LEU B 1 196 ? -13.655 -34.010 -8.883 1.00 26.76 196 LEU B O 1
ATOM 4213 N N . PRO B 1 197 ? -11.705 -34.975 -9.521 1.00 23.11 197 PRO B N 1
ATOM 4214 C CA . PRO B 1 197 ? -11.049 -34.494 -8.317 1.00 22.66 197 PRO B CA 1
ATOM 4215 C C . PRO B 1 197 ? -10.947 -32.972 -8.339 1.00 18.09 197 PRO B C 1
ATOM 4216 O O . PRO B 1 197 ? -10.824 -32.372 -9.415 1.00 21.61 197 PRO B O 1
ATOM 4220 N N . VAL B 1 198 ? -11.017 -32.352 -7.164 1.00 18.89 198 VAL B N 1
ATOM 4221 C CA . VAL B 1 198 ? -10.951 -30.885 -7.066 1.00 18.19 198 VAL B CA 1
ATOM 4222 C C . VAL B 1 198 ? -9.596 -30.410 -7.629 1.00 18.80 198 VAL B C 1
ATOM 4223 O O . VAL B 1 198 ? -8.539 -30.920 -7.279 1.00 18.62 198 VAL B O 1
ATOM 4227 N N . GLN B 1 199 ? -9.650 -29.442 -8.524 1.00 17.04 199 GLN B N 1
ATOM 4228 C CA . GLN B 1 199 ? -8.480 -29.066 -9.298 1.00 18.72 199 GLN B CA 1
ATOM 4229 C C . GLN B 1 199 ? -8.637 -27.673 -9.837 1.00 17.99 199 GLN B C 1
ATOM 4230 O O . GLN B 1 199 ? -9.764 -27.189 -9.987 1.00 15.39 199 GLN B O 1
ATOM 4236 N N . LYS B 1 200 ? -7.482 -27.040 -10.113 1.00 12.92 200 LYS B N 1
ATOM 4237 C CA . LYS B 1 200 ? -7.392 -25.733 -10.752 1.00 13.09 200 LYS B CA 1
ATOM 4238 C C . LYS B 1 200 ? -6.678 -25.909 -12.100 1.00 12.81 200 LYS B C 1
ATOM 4239 O O . LYS B 1 200 ? -5.735 -26.675 -12.224 1.00 15.29 200 LYS B O 1
ATOM 4245 N N . ASN B 1 201 ? -7.156 -25.190 -13.087 1.00 11.04 201 ASN B N 1
ATOM 4246 C CA . ASN B 1 201 ? -6.930 -25.549 -14.492 1.00 14.25 201 ASN B CA 1
ATOM 4247 C C . ASN B 1 201 ? -6.444 -24.373 -15.338 1.00 14.31 201 ASN B C 1
ATOM 4248 O O . ASN B 1 201 ? -6.889 -23.219 -15.189 1.00 11.76 201 ASN B O 1
ATOM 4253 N N . THR B 1 202 ? -5.462 -24.666 -16.169 1.00 9.19 202 THR B N 1
ATOM 4254 C CA . THR B 1 202 ? -4.896 -23.693 -17.035 1.00 10.85 202 THR B CA 1
ATOM 4255 C C . THR B 1 202 ? -5.966 -22.992 -17.863 1.00 9.01 202 THR B C 1
ATOM 4256 O O . THR B 1 202 ? -5.924 -21.782 -17.991 1.00 10.81 202 THR B O 1
ATOM 4260 N N . ILE B 1 203 ? -6.912 -23.759 -18.419 1.00 10.90 203 ILE B N 1
ATOM 4261 C CA . ILE B 1 203 ? -7.894 -23.152 -19.307 1.00 11.33 203 ILE B CA 1
ATOM 4262 C C . ILE B 1 203 ? -8.697 -22.090 -18.550 1.00 9.69 203 ILE B C 1
ATOM 4263 O O . ILE B 1 203 ? -9.012 -21.043 -19.122 1.00 10.59 203 ILE B O 1
ATOM 4268 N N . CYS B 1 204 ? -9.008 -22.355 -17.270 1.00 10.27 204 CYS B N 1
ATOM 4269 C CA . CYS B 1 204 ? -9.656 -21.345 -16.450 1.00 10.82 204 CYS B CA 1
ATOM 4270 C C . CYS B 1 204 ? -8.834 -20.113 -16.264 1.00 10.88 204 CYS B C 1
ATOM 4271 O O . CYS B 1 204 ? -9.363 -19.024 -16.423 1.00 10.74 204 CYS B O 1
ATOM 4274 N N . SER B 1 205 ? -7.539 -20.261 -15.957 1.00 10.67 205 SER B N 1
ATOM 4275 C CA . SER B 1 205 ? -6.664 -19.103 -15.933 1.00 10.97 205 SER B CA 1
ATOM 4276 C C . SER B 1 205 ? -6.744 -18.331 -17.252 1.00 9.21 205 SER B C 1
ATOM 4277 O O . SER B 1 205 ? -6.891 -17.084 -17.253 1.00 10.92 205 SER B O 1
ATOM 4280 N N . ALA B 1 206 ? -6.535 -19.053 -18.343 1.00 9.75 206 ALA B N 1
ATOM 4281 C CA . ALA B 1 206 ? -6.298 -18.458 -19.642 1.00 9.42 206 ALA B CA 1
ATOM 4282 C C . ALA B 1 206 ? -7.524 -17.695 -20.197 1.00 9.41 206 ALA B C 1
ATOM 4283 O O . ALA B 1 206 ? -7.395 -16.545 -20.683 1.00 11.02 206 ALA B O 1
ATOM 4285 N N . VAL B 1 207 ? -8.698 -18.317 -20.174 1.00 10.49 207 VAL B N 1
ATOM 4286 C CA . VAL B 1 207 ? -9.881 -17.600 -20.642 1.00 10.70 207 VAL B CA 1
ATOM 4287 C C . VAL B 1 207 ? -10.263 -16.442 -19.708 1.00 10.97 207 VAL B C 1
ATOM 4288 O O . VAL B 1 207 ? -10.790 -15.431 -20.164 1.00 10.94 207 VAL B O 1
ATOM 4292 N N . THR B 1 208 ? -9.963 -16.575 -18.404 1.00 10.81 208 THR B N 1
ATOM 4293 C CA . THR B 1 208 ? -10.239 -15.479 -17.493 1.00 10.48 208 THR B CA 1
ATOM 4294 C C . THR B 1 208 ? -9.274 -14.321 -17.749 1.00 9.81 208 THR B C 1
ATOM 4295 O O . THR B 1 208 ? -9.694 -13.166 -17.784 1.00 10.89 208 THR B O 1
ATOM 4299 N N . MET B 1 209 ? -7.986 -14.630 -17.968 1.00 10.24 209 MET B N 1
ATOM 4300 C CA . MET B 1 209 ? -7.016 -13.615 -18.342 1.00 10.51 209 MET B CA 1
ATOM 4301 C C . MET B 1 209 ? -7.413 -12.861 -19.607 1.00 11.15 209 MET B C 1
ATOM 4302 O O . MET B 1 209 ? -7.396 -11.622 -19.642 1.00 12.72 209 MET B O 1
ATOM 4307 N N . LEU B 1 210 ? -7.801 -13.592 -20.642 1.00 11.12 210 LEU B N 1
ATOM 4308 C CA . LEU B 1 210 ? -8.114 -12.949 -21.905 1.00 12.51 210 LEU B CA 1
ATOM 4309 C C . LEU B 1 210 ? -9.371 -12.075 -21.722 1.00 10.71 210 LEU B C 1
ATOM 4310 O O . LEU B 1 210 ? -9.421 -10.955 -22.223 1.00 10.61 210 LEU B O 1
ATOM 4315 N N . SER B 1 211 ? -10.388 -12.593 -21.019 1.00 11.11 211 SER B N 1
ATOM 4316 C CA . SER B 1 211 ? -11.614 -11.835 -20.718 1.00 10.35 211 SER B CA 1
ATOM 4317 C C . SER B 1 211 ? -11.267 -10.542 -19.951 1.00 10.60 211 SER B C 1
ATOM 4318 O O . SER B 1 211 ? -11.771 -9.464 -20.268 1.00 11.46 211 SER B O 1
ATOM 4321 N N . CYS B 1 212 ? -10.434 -10.680 -18.916 1.00 11.84 212 CYS B N 1
ATOM 4322 C CA . CYS B 1 212 ? -9.984 -9.537 -18.141 1.00 12.20 212 CYS B CA 1
ATOM 4323 C C . CYS B 1 212 ? -9.309 -8.497 -19.024 1.00 12.46 212 CYS B C 1
ATOM 4324 O O . CYS B 1 212 ? -9.587 -7.300 -18.906 1.00 12.31 212 CYS B O 1
ATOM 4327 N N . MET B 1 213 ? -8.432 -8.933 -19.925 1.00 11.47 213 MET B N 1
ATOM 4328 C CA . MET B 1 213 ? -7.735 -7.979 -20.806 1.00 13.65 213 MET B CA 1
ATOM 4329 C C . MET B 1 213 ? -8.687 -7.300 -21.793 1.00 12.90 213 MET B C 1
ATOM 4330 O O . MET B 1 213 ? -8.541 -6.107 -22.077 1.00 14.31 213 MET B O 1
ATOM 4335 N N . LYS B 1 214 ? -9.653 -8.055 -22.321 1.00 12.96 214 LYS B N 1
ATOM 4336 C CA . LYS B 1 214 ? -10.639 -7.470 -23.218 1.00 13.16 214 LYS B CA 1
ATOM 4337 C C . LYS B 1 214 ? -11.488 -6.445 -22.469 1.00 13.01 214 LYS B C 1
ATOM 4338 O O . LYS B 1 214 ? -11.731 -5.357 -22.992 1.00 14.59 214 LYS B O 1
ATOM 4344 N N . LEU B 1 215 ? -11.936 -6.780 -21.263 1.00 11.82 215 LEU B N 1
ATOM 4345 C CA . LEU B 1 215 ? -12.719 -5.830 -20.456 1.00 13.78 215 LEU B CA 1
ATOM 4346 C C . LEU B 1 215 ? -11.882 -4.646 -19.972 1.00 13.48 215 LEU B C 1
ATOM 4347 O O . LEU B 1 215 ? -12.415 -3.529 -19.854 1.00 14.99 215 LEU B O 1
ATOM 4352 N N . TYR B 1 216 ? -10.586 -4.863 -19.714 1.00 14.50 216 TYR B N 1
ATOM 4353 C CA . TYR B 1 216 ? -9.691 -3.750 -19.393 1.00 15.43 216 TYR B CA 1
ATOM 4354 C C . TYR B 1 216 ? -9.646 -2.761 -20.546 1.00 14.52 216 TYR B C 1
ATOM 4355 O O . TYR B 1 216 ? -9.775 -1.537 -20.345 1.00 16.71 216 TYR B O 1
ATOM 4364 N N . GLU B 1 217 ? -9.495 -3.265 -21.763 1.00 16.03 217 GLU B N 1
ATOM 4365 C CA . GLU B 1 217 ? -9.420 -2.386 -22.909 1.00 17.39 217 GLU B CA 1
ATOM 4366 C C . GLU B 1 217 ? -10.705 -1.581 -23.066 1.00 19.90 217 GLU B C 1
ATOM 4367 O O . GLU B 1 217 ? -10.662 -0.387 -23.367 1.00 21.33 217 GLU B O 1
ATOM 4373 N N . ILE B 1 218 ? -11.845 -2.218 -22.828 1.00 18.03 218 ILE B N 1
ATOM 4374 C CA . ILE B 1 218 ? -13.121 -1.541 -22.974 1.00 17.89 218 ILE B CA 1
ATOM 4375 C C . ILE B 1 218 ? -13.383 -0.531 -21.852 1.00 17.27 218 ILE B C 1
ATOM 4376 O O . ILE B 1 218 ? -13.746 0.630 -22.101 1.00 21.09 218 ILE B O 1
ATOM 4381 N N . THR B 1 219 ? -13.212 -0.978 -20.610 1.00 16.85 219 THR B N 1
ATOM 4382 C CA . THR B 1 219 ? -13.636 -0.195 -19.450 1.00 17.48 219 THR B CA 1
ATOM 4383 C C . THR B 1 219 ? -12.552 0.710 -18.863 1.00 18.41 219 THR B C 1
ATOM 4384 O O . THR B 1 219 ? -12.865 1.627 -18.093 1.00 18.99 219 THR B O 1
ATOM 4388 N N . GLN B 1 220 ? -11.298 0.401 -19.210 1.00 17.40 220 GLN B N 1
ATOM 4389 C CA . GLN B 1 220 ? -10.080 0.977 -18.649 1.00 18.22 220 GLN B CA 1
ATOM 4390 C C . GLN B 1 220 ? -9.980 0.837 -17.129 1.00 18.32 220 GLN B C 1
ATOM 4391 O O . GLN B 1 220 ? -9.234 1.565 -16.480 1.00 24.32 220 GLN B O 1
ATOM 4397 N N . ASP B 1 221 ? -10.718 -0.125 -16.574 1.00 18.43 221 ASP B N 1
ATOM 4398 C CA . ASP B 1 221 ? -10.714 -0.345 -15.125 1.00 19.43 221 ASP B CA 1
ATOM 4399 C C . ASP B 1 221 ? -9.506 -1.235 -14.789 1.00 18.97 221 ASP B C 1
ATOM 4400 O O . ASP B 1 221 ? -9.463 -2.431 -15.160 1.00 17.64 221 ASP B O 1
ATOM 4405 N N . ARG B 1 222 ? -8.542 -0.654 -14.084 1.00 21.25 222 ARG B N 1
ATOM 4406 C CA . ARG B 1 222 ? -7.280 -1.334 -13.759 1.00 20.33 222 ARG B CA 1
ATOM 4407 C C . ARG B 1 222 ? -7.469 -2.639 -12.957 1.00 20.32 222 ARG B C 1
ATOM 4408 O O . ARG B 1 222 ? -6.590 -3.496 -12.979 1.00 20.82 222 ARG B O 1
ATOM 4410 N N . GLN B 1 223 ? -8.607 -2.814 -12.281 1.00 19.12 223 GLN B N 1
ATOM 4411 C CA . GLN B 1 223 ? -8.846 -4.061 -11.539 1.00 20.15 223 GLN B CA 1
ATOM 4412 C C . GLN B 1 223 ? -8.786 -5.296 -12.453 1.00 18.34 223 GLN B C 1
ATOM 4413 O O . GLN B 1 223 ? -8.338 -6.352 -12.038 1.00 18.23 223 GLN B O 1
ATOM 4419 N N . TYR B 1 224 ? -9.201 -5.128 -13.710 1.00 17.05 224 TYR B N 1
ATOM 4420 C CA . TYR B 1 224 ? -9.138 -6.199 -14.680 1.00 13.93 224 TYR B CA 1
ATOM 4421 C C . TYR B 1 224 ? -7.705 -6.522 -15.101 1.00 13.44 224 TYR B C 1
ATOM 4422 O O . TYR B 1 224 ? -7.330 -7.703 -15.216 1.00 12.75 224 TYR B O 1
ATOM 4431 N N . LEU B 1 225 ? -6.909 -5.493 -15.352 1.00 15.65 225 LEU B N 1
ATOM 4432 C CA . LEU B 1 225 ? -5.490 -5.680 -15.634 1.00 15.27 225 LEU B CA 1
ATOM 4433 C C . LEU B 1 225 ? -4.803 -6.353 -14.448 1.00 15.83 225 LEU B C 1
ATOM 4434 O O . LEU B 1 225 ? -4.022 -7.273 -14.626 1.00 16.80 225 LEU B O 1
ATOM 4439 N N . ASP B 1 226 ? -5.059 -5.863 -13.239 1.00 16.64 226 ASP B N 1
ATOM 4440 C CA . ASP B 1 226 ? -4.405 -6.418 -12.063 1.00 17.48 226 ASP B CA 1
ATOM 4441 C C . ASP B 1 226 ? -4.784 -7.886 -11.871 1.00 15.02 226 ASP B C 1
ATOM 4442 O O . ASP B 1 226 ? -3.958 -8.685 -11.453 1.00 15.42 226 ASP B O 1
ATOM 4447 N N . ALA B 1 227 ? -6.031 -8.238 -12.183 1.00 14.78 227 ALA B N 1
ATOM 4448 C CA . ALA B 1 227 ? -6.454 -9.632 -12.083 1.00 14.60 227 ALA B CA 1
ATOM 4449 C C . ALA B 1 227 ? -5.701 -10.492 -13.089 1.00 12.89 227 ALA B C 1
ATOM 4450 O O . ALA B 1 227 ? -5.251 -11.569 -12.748 1.00 14.06 227 ALA B O 1
ATOM 4452 N N . ALA B 1 228 ? -5.584 -10.031 -14.328 1.00 14.14 228 ALA B N 1
ATOM 4453 C CA . ALA B 1 228 ? -4.852 -10.780 -15.357 1.00 12.64 228 ALA B CA 1
ATOM 4454 C C . ALA B 1 228 ? -3.424 -11.041 -14.907 1.00 13.24 228 ALA B C 1
ATOM 4455 O O . ALA B 1 228 ? -2.913 -12.153 -15.057 1.00 13.34 228 ALA B O 1
ATOM 4457 N N . ILE B 1 229 ? -2.788 -10.016 -14.352 1.00 13.85 229 ILE B N 1
ATOM 4458 C CA . ILE B 1 229 ? -1.393 -10.133 -13.919 1.00 13.97 229 ILE B CA 1
ATOM 4459 C C . ILE B 1 229 ? -1.270 -11.136 -12.774 1.00 13.15 229 ILE B C 1
ATOM 4460 O O . ILE B 1 229 ? -0.380 -11.991 -12.777 1.00 14.99 229 ILE B O 1
ATOM 4465 N N . ARG B 1 230 ? -2.168 -11.031 -11.796 1.00 13.78 230 ARG B N 1
ATOM 4466 C CA . ARG B 1 230 ? -2.148 -11.930 -10.659 1.00 14.21 230 ARG B CA 1
ATOM 4467 C C . ARG B 1 230 ? -2.347 -13.386 -11.065 1.00 13.27 230 ARG B C 1
ATOM 4468 O O . ARG B 1 230 ? -1.601 -14.285 -10.648 1.00 16.15 230 ARG B O 1
ATOM 4476 N N . ILE B 1 231 ? -3.385 -13.626 -11.875 1.00 12.47 231 ILE B N 1
ATOM 4477 C CA . ILE B 1 231 ? -3.665 -14.982 -12.365 1.00 11.73 231 ILE B CA 1
ATOM 4478 C C . ILE B 1 231 ? -2.508 -15.486 -13.247 1.00 12.49 231 ILE B C 1
ATOM 4479 O O . ILE B 1 231 ? -2.085 -16.627 -13.132 1.00 11.88 231 ILE B O 1
ATOM 4484 N N . ASN B 1 232 ? -1.977 -14.633 -14.113 1.00 12.36 232 ASN B N 1
ATOM 4485 C CA . ASN B 1 232 ? -0.841 -15.026 -14.935 1.00 13.33 232 ASN B CA 1
ATOM 4486 C C . ASN B 1 232 ? 0.366 -15.428 -14.109 1.00 14.61 232 ASN B C 1
ATOM 4487 O O . ASN B 1 232 ? 0.979 -16.462 -14.361 1.00 13.09 232 ASN B O 1
ATOM 4492 N N . ASP B 1 233 ? 0.714 -14.596 -13.118 1.00 14.28 233 ASP B N 1
ATOM 4493 C CA . ASP B 1 233 ? 1.863 -14.917 -12.245 1.00 15.44 233 ASP B CA 1
ATOM 4494 C C . ASP B 1 233 ? 1.704 -16.323 -11.647 1.00 14.59 233 ASP B C 1
ATOM 4495 O O . ASP B 1 233 ? 2.650 -17.118 -11.652 1.00 15.88 233 ASP B O 1
ATOM 4500 N N . TRP B 1 234 ? 0.500 -16.631 -11.146 1.00 13.24 234 TRP B N 1
ATOM 4501 C CA . TRP B 1 234 ? 0.251 -17.969 -10.584 1.00 11.85 234 TRP B CA 1
ATOM 4502 C C . TRP B 1 234 ? 0.397 -19.067 -11.645 1.00 13.24 234 TRP B C 1
ATOM 4503 O O . TRP B 1 234 ? 0.998 -20.108 -11.407 1.00 12.24 234 TRP B O 1
ATOM 4514 N N . THR B 1 235 ? -0.190 -18.820 -12.810 1.00 12.94 235 THR B N 1
ATOM 4515 C CA . THR B 1 235 ? -0.220 -19.803 -13.864 1.00 12.77 235 THR B CA 1
ATOM 4516 C C . THR B 1 235 ? 1.206 -20.125 -14.379 1.00 13.26 235 THR B C 1
ATOM 4517 O O . THR B 1 235 ? 1.573 -21.294 -14.533 1.00 14.40 235 THR B O 1
ATOM 4521 N N . VAL B 1 236 ? 2.003 -19.103 -14.606 1.00 12.87 236 VAL B N 1
ATOM 4522 C CA . VAL B 1 236 ? 3.408 -19.275 -14.984 1.00 13.01 236 VAL B CA 1
ATOM 4523 C C . VAL B 1 236 ? 4.219 -20.065 -13.903 1.00 13.67 236 VAL B C 1
ATOM 4524 O O . VAL B 1 236 ? 5.063 -20.921 -14.226 1.00 16.23 236 VAL B O 1
ATOM 4528 N N . GLU B 1 237 ? 3.961 -19.778 -12.636 1.00 13.85 237 GLU B N 1
ATOM 4529 C CA . GLU B 1 237 ? 4.710 -20.396 -11.545 1.00 16.03 237 GLU B CA 1
ATOM 4530 C C . GLU B 1 237 ? 4.364 -21.880 -11.424 1.00 14.27 237 GLU B C 1
ATOM 4531 O O . GLU B 1 237 ? 5.224 -22.686 -11.078 1.00 20.01 237 GLU B O 1
ATOM 4537 N N . ASN B 1 238 ? 3.093 -22.219 -11.715 1.00 10.79 238 ASN B N 1
ATOM 4538 C CA . ASN B 1 238 ? 2.561 -23.551 -11.461 1.00 12.04 238 ASN B CA 1
ATOM 4539 C C . ASN B 1 238 ? 2.303 -24.468 -12.636 1.00 14.61 238 ASN B C 1
ATOM 4540 O O . ASN B 1 238 ? 2.363 -25.700 -12.470 1.00 14.49 238 ASN B O 1
ATOM 4545 N N . LEU B 1 239 ? 1.956 -23.906 -13.783 1.00 13.05 239 LEU B N 1
ATOM 4546 C CA . LEU B 1 239 ? 1.500 -24.710 -14.902 1.00 12.29 239 LEU B CA 1
ATOM 4547 C C . LEU B 1 239 ? 2.265 -24.549 -16.213 1.00 13.47 239 LEU B C 1
ATOM 4548 O O . LEU B 1 239 ? 1.921 -25.187 -17.216 1.00 14.65 239 LEU B O 1
ATOM 4553 N N . LEU B 1 240 ? 3.301 -23.724 -16.206 1.00 14.98 240 LEU B N 1
ATOM 4554 C CA . LEU B 1 240 ? 4.142 -23.546 -17.406 1.00 13.91 240 LEU B CA 1
ATOM 4555 C C . LEU B 1 240 ? 5.355 -24.417 -17.307 1.00 13.00 240 LEU B C 1
ATOM 4556 O O . LEU B 1 240 ? 6.077 -24.378 -16.279 1.00 17.33 240 LEU B O 1
ATOM 4561 N N . ASP B 1 241 ? 5.584 -25.207 -18.357 1.00 13.43 241 ASP B N 1
ATOM 4562 C CA . ASP B 1 241 ? 6.753 -26.053 -18.489 1.00 14.57 241 ASP B CA 1
ATOM 4563 C C . ASP B 1 241 ? 7.866 -25.206 -19.058 1.00 16.17 241 ASP B C 1
ATOM 4564 O O . ASP B 1 241 ? 7.845 -24.853 -20.227 1.00 16.73 241 ASP B O 1
ATOM 4569 N N . LYS B 1 242 ? 8.841 -24.886 -18.217 1.00 18.80 242 LYS B N 1
ATOM 4570 C CA . LYS B 1 242 ? 9.956 -24.068 -18.661 1.00 18.95 242 LYS B CA 1
ATOM 4571 C C . LYS B 1 242 ? 10.816 -24.735 -19.750 1.00 19.82 242 LYS B C 1
ATOM 4572 O O . LYS B 1 242 ? 11.537 -24.034 -20.454 1.00 24.94 242 LYS B O 1
ATOM 4574 N N . SER B 1 243 ? 10.751 -26.065 -19.892 1.00 17.69 243 SER B N 1
ATOM 4575 C CA . SER B 1 243 ? 11.582 -26.758 -20.883 1.00 19.55 243 SER B CA 1
ATOM 4576 C C . SER B 1 243 ? 11.130 -26.528 -22.331 1.00 20.86 243 SER B C 1
ATOM 4577 O O . SER B 1 243 ? 11.959 -26.612 -23.252 1.00 23.99 243 SER B O 1
ATOM 4580 N N . ASP B 1 244 ? 9.836 -26.247 -22.535 1.00 18.48 244 ASP B N 1
ATOM 4581 C CA . ASP B 1 244 ? 9.335 -26.022 -23.893 1.00 19.13 244 ASP B CA 1
ATOM 4582 C C . ASP B 1 244 ? 8.363 -24.864 -24.014 1.00 15.61 244 ASP B C 1
ATOM 4583 O O . ASP B 1 244 ? 7.835 -24.621 -25.089 1.00 16.12 244 ASP B O 1
ATOM 4588 N N . ASN B 1 245 ? 8.105 -24.164 -22.899 1.00 15.03 245 ASN B N 1
ATOM 4589 C CA . ASN B 1 245 ? 7.153 -23.056 -22.858 1.00 14.87 245 ASN B CA 1
ATOM 4590 C C . ASN B 1 245 ? 5.721 -23.428 -23.212 1.00 13.22 245 ASN B C 1
ATOM 4591 O O . ASN B 1 245 ? 4.941 -22.572 -23.585 1.00 14.27 245 ASN B O 1
ATOM 4596 N N . LEU B 1 246 ? 5.384 -24.708 -23.051 1.00 12.61 246 LEU B N 1
ATOM 4597 C CA . LEU B 1 246 ? 3.996 -25.150 -23.181 1.00 12.67 246 LEU B CA 1
ATOM 4598 C C . LEU B 1 246 ? 3.360 -25.286 -21.798 1.00 13.30 246 LEU B C 1
ATOM 4599 O O . LEU B 1 246 ? 4.056 -25.252 -20.778 1.00 13.76 246 LEU B O 1
ATOM 4604 N N . LEU B 1 247 ? 2.034 -25.390 -21.790 1.00 12.07 247 LEU B N 1
ATOM 4605 C CA . LEU B 1 247 ? 1.252 -25.390 -20.577 1.00 13.69 247 LEU B CA 1
ATOM 4606 C C . LEU B 1 247 ? 0.756 -26.779 -20.217 1.00 11.39 247 LEU B C 1
ATOM 4607 O O . LEU B 1 247 ? 0.175 -27.460 -21.041 1.00 13.61 247 LEU B O 1
ATOM 4612 N N . TRP B 1 248 ? 0.978 -27.169 -18.965 1.00 12.87 248 TRP B N 1
ATOM 4613 C CA . TRP B 1 248 ? 0.378 -28.352 -18.394 1.00 14.68 248 TRP B CA 1
ATOM 4614 C C . TRP B 1 248 ? -1.142 -28.042 -18.227 1.00 12.03 248 TRP B C 1
ATOM 4615 O O . TRP B 1 248 ? -1.605 -26.916 -18.408 1.00 13.51 248 TRP B O 1
ATOM 4626 N N . ASP B 1 249 ? -1.909 -29.055 -17.895 1.00 12.23 249 ASP B N 1
ATOM 4627 C CA . ASP B 1 249 ? -3.382 -28.968 -17.903 1.00 11.90 249 ASP B CA 1
ATOM 4628 C C . ASP B 1 249 ? -3.997 -28.443 -16.589 1.00 13.48 249 ASP B C 1
ATOM 4629 O O . ASP B 1 249 ? -4.912 -27.589 -16.610 1.00 12.61 249 ASP B O 1
ATOM 4634 N N . ALA B 1 250 ? -3.530 -28.965 -15.452 1.00 13.10 250 ALA B N 1
ATOM 4635 C CA . ALA B 1 250 ? -4.206 -28.716 -14.187 1.00 12.86 250 ALA B CA 1
ATOM 4636 C C . ALA B 1 250 ? -3.335 -29.106 -13.020 1.00 14.61 250 ALA B C 1
ATOM 4637 O O . ALA B 1 250 ? -2.398 -29.867 -13.175 1.00 15.64 250 ALA B O 1
ATOM 4639 N N . LYS B 1 251 ? -3.675 -28.549 -11.861 1.00 16.38 251 LYS B N 1
ATOM 4640 C CA . LYS B 1 251 ? -3.023 -28.866 -10.611 1.00 14.19 251 LYS B CA 1
ATOM 4641 C C . LYS B 1 251 ? -4.118 -29.340 -9.620 1.00 15.15 251 LYS B C 1
ATOM 4642 O O . LYS B 1 251 ? -5.124 -28.669 -9.440 1.00 16.86 251 LYS B O 1
ATOM 4648 N N . MET B 1 252 ? -3.888 -30.512 -9.017 1.00 14.69 252 MET B N 1
ATOM 4649 C CA . MET B 1 252 ? -4.815 -31.146 -8.091 1.00 16.75 252 MET B CA 1
ATOM 4650 C C . MET B 1 252 ? -4.742 -30.486 -6.737 1.00 14.58 252 MET B C 1
ATOM 4651 O O . MET B 1 252 ? -3.656 -30.244 -6.192 1.00 18.58 252 MET B O 1
ATOM 4656 N N . VAL B 1 253 ? -5.901 -30.192 -6.177 1.00 15.94 253 VAL B N 1
ATOM 4657 C CA . VAL B 1 253 ? -5.921 -29.520 -4.875 1.00 17.88 253 VAL B CA 1
ATOM 4658 C C . VAL B 1 253 ? -5.448 -30.407 -3.711 1.00 20.26 253 VAL B C 1
ATOM 4659 O O . VAL B 1 253 ? -4.800 -29.925 -2.781 1.00 22.50 253 VAL B O 1
ATOM 4663 N N . ALA B 1 254 ? -5.761 -31.694 -3.784 1.00 22.10 254 ALA B N 1
ATOM 4664 C CA . ALA B 1 254 ? -5.469 -32.625 -2.690 1.00 24.98 254 ALA B CA 1
ATOM 4665 C C . ALA B 1 254 ? -3.981 -32.688 -2.384 1.00 25.12 254 ALA B C 1
ATOM 4666 O O . ALA B 1 254 ? -3.576 -32.634 -1.226 1.00 29.17 254 ALA B O 1
ATOM 4668 N N . ASP B 1 255 ? -3.166 -32.832 -3.421 1.00 29.03 255 ASP B N 1
ATOM 4669 C CA . ASP B 1 255 ? -1.728 -33.058 -3.227 1.00 29.68 255 ASP B CA 1
ATOM 4670 C C . ASP B 1 255 ? -0.805 -32.195 -4.091 1.00 27.11 255 ASP B C 1
ATOM 4671 O O . ASP B 1 255 ? 0.412 -32.361 -4.051 1.00 29.45 255 ASP B O 1
ATOM 4676 N N . GLY B 1 256 ? -1.391 -31.300 -4.878 1.00 23.79 256 GLY B N 1
ATOM 4677 C CA . GLY B 1 256 ? -0.628 -30.375 -5.699 1.00 24.02 256 GLY B CA 1
ATOM 4678 C C . GLY B 1 256 ? -0.006 -31.027 -6.906 1.00 21.57 256 GLY B C 1
ATOM 4679 O O . GLY B 1 256 ? 0.816 -30.420 -7.571 1.00 21.20 256 GLY B O 1
ATOM 4680 N N . SER B 1 257 ? -0.378 -32.273 -7.196 1.00 19.32 257 SER B N 1
ATOM 4681 C CA . SER B 1 257 ? 0.143 -32.937 -8.386 1.00 20.58 257 SER B CA 1
ATOM 4682 C C . SER B 1 257 ? -0.373 -32.280 -9.649 1.00 18.51 257 SER B C 1
ATOM 4683 O O . SER B 1 257 ? -1.481 -31.754 -9.695 1.00 20.16 257 SER B O 1
ATOM 4686 N N . VAL B 1 258 ? 0.451 -32.344 -10.680 1.00 17.83 258 VAL B N 1
ATOM 4687 C CA . VAL B 1 258 ? 0.149 -31.699 -11.939 1.00 16.93 258 VAL B CA 1
ATOM 4688 C C . VAL B 1 258 ? -0.238 -32.745 -12.986 1.00 17.35 258 VAL B C 1
ATOM 4689 O O . VAL B 1 258 ? 0.441 -33.767 -13.138 1.00 18.45 258 VAL B O 1
ATOM 4693 N N . ASN B 1 259 ? -1.376 -32.490 -13.663 1.00 15.21 259 ASN B N 1
ATOM 4694 C CA . ASN B 1 259 ? -1.749 -33.213 -14.874 1.00 15.28 259 ASN B CA 1
ATOM 4695 C C . ASN B 1 259 ? -0.952 -32.575 -15.991 1.00 17.09 259 ASN B C 1
ATOM 4696 O O . ASN B 1 259 ? -1.220 -31.446 -16.373 1.00 15.73 259 ASN B O 1
ATOM 4701 N N . THR B 1 260 ? 0.052 -33.296 -16.482 1.00 16.11 260 THR B N 1
ATOM 4702 C CA . THR B 1 260 ? 1.007 -32.745 -17.446 1.00 15.70 260 THR B CA 1
ATOM 4703 C C . THR B 1 260 ? 0.578 -32.869 -18.898 1.00 15.82 260 THR B C 1
ATOM 4704 O O . THR B 1 260 ? 1.347 -32.524 -19.780 1.00 15.31 260 THR B O 1
ATOM 4708 N N . GLN B 1 261 ? -0.647 -33.341 -19.137 1.00 15.90 261 GLN B N 1
ATOM 4709 C CA . GLN B 1 261 ? -1.210 -33.329 -20.487 1.00 16.25 261 GLN B CA 1
ATOM 4710 C C . GLN B 1 261 ? -1.134 -31.946 -21.098 1.00 13.02 261 GLN B C 1
ATOM 4711 O O . GLN B 1 261 ? -1.629 -30.980 -20.529 1.00 14.00 261 GLN B O 1
ATOM 4717 N N . LYS B 1 262 ? -0.535 -31.895 -22.289 1.00 14.83 262 LYS B N 1
ATOM 4718 C CA . LYS B 1 262 ? -0.408 -30.649 -23.033 1.00 13.70 262 LYS B CA 1
ATOM 4719 C C . LYS B 1 262 ? -1.428 -30.587 -24.154 1.00 14.28 262 LYS B C 1
ATOM 4720 O O . LYS B 1 262 ? -1.439 -31.445 -25.043 1.00 16.54 262 LYS B O 1
ATOM 4726 N N . TRP B 1 263 ? -2.255 -29.547 -24.104 1.00 11.38 263 TRP B N 1
ATOM 4727 C CA . TRP B 1 263 ? -3.305 -29.286 -25.092 1.00 10.22 263 TRP B CA 1
ATOM 4728 C C . TRP B 1 263 ? -3.051 -27.931 -25.745 1.00 10.92 263 TRP B C 1
ATOM 4729 O O . TRP B 1 263 ? -2.685 -26.963 -25.080 1.00 14.27 263 TRP B O 1
ATOM 4740 N N . SER B 1 264 ? -3.351 -27.860 -27.040 1.00 10.55 264 SER B N 1
ATOM 4741 C CA . SER B 1 264 ? -3.071 -26.696 -27.840 1.00 9.45 264 SER B CA 1
ATOM 4742 C C . SER B 1 264 ? -3.749 -25.443 -27.304 1.00 9.52 264 SER B C 1
ATOM 4743 O O . SER B 1 264 ? -3.154 -24.385 -27.296 1.00 12.00 264 SER B O 1
ATOM 4746 N N . TYR B 1 265 ? -5.014 -25.568 -26.876 1.00 10.32 265 TYR B N 1
ATOM 4747 C CA . TYR B 1 265 ? -5.742 -24.416 -26.436 1.00 11.06 265 TYR B CA 1
ATOM 4748 C C . TYR B 1 265 ? -5.268 -23.804 -25.133 1.00 11.42 265 TYR B C 1
ATOM 4749 O O . TYR B 1 265 ? -5.500 -22.629 -24.881 1.00 12.78 265 TYR B O 1
ATOM 4758 N N . ASN B 1 266 ? -4.587 -24.569 -24.316 1.00 11.96 266 ASN B N 1
ATOM 4759 C CA . ASN B 1 266 ? -4.001 -24.004 -23.110 1.00 11.29 266 ASN B CA 1
ATOM 4760 C C . ASN B 1 266 ? -2.826 -23.097 -23.434 1.00 12.25 266 ASN B C 1
ATOM 4761 O O . ASN B 1 266 ? -2.680 -22.009 -22.859 1.00 13.65 266 ASN B O 1
ATOM 4766 N N . ALA B 1 267 ? -2.032 -23.499 -24.411 1.00 12.19 267 ALA B N 1
ATOM 4767 C CA . ALA B 1 267 ? -1.037 -22.582 -25.029 1.00 10.38 267 ALA B CA 1
ATOM 4768 C C . ALA B 1 267 ? -1.688 -21.383 -25.723 1.00 11.71 267 ALA B C 1
ATOM 4769 O O . ALA B 1 267 ? -1.314 -20.231 -25.451 1.00 11.54 267 ALA B O 1
ATOM 4771 N N . GLY B 1 268 ? -2.677 -21.667 -26.583 1.00 11.14 268 GLY B N 1
ATOM 4772 C CA . GLY B 1 268 ? -3.275 -20.662 -27.427 1.00 12.20 268 GLY B CA 1
ATOM 4773 C C . GLY B 1 268 ? -3.944 -19.548 -26.632 1.00 10.56 268 GLY B C 1
ATOM 4774 O O . GLY B 1 268 ? -3.708 -18.375 -26.890 1.00 11.49 268 GLY B O 1
ATOM 4775 N N . PHE B 1 269 ? -4.785 -19.888 -25.647 1.00 9.44 269 PHE B N 1
ATOM 4776 C CA . PHE B 1 269 ? -5.445 -18.823 -24.885 1.00 9.82 269 PHE B CA 1
ATOM 4777 C C . PHE B 1 269 ? -4.451 -18.045 -24.029 1.00 11.35 269 PHE B C 1
ATOM 4778 O O . PHE B 1 269 ? -4.677 -16.860 -23.803 1.00 11.30 269 PHE B O 1
ATOM 4786 N N . MET B 1 270 ? -3.351 -18.687 -23.603 1.00 10.43 270 MET B N 1
ATOM 4787 C CA . MET B 1 270 ? -2.286 -17.948 -22.899 1.00 10.59 270 MET B CA 1
ATOM 4788 C C . MET B 1 270 ? -1.551 -16.997 -23.840 1.00 10.07 270 MET B C 1
ATOM 4789 O O . MET B 1 270 ? -1.348 -15.843 -23.491 1.00 12.05 270 MET B O 1
ATOM 4794 N N . ILE B 1 271 ? -1.246 -17.439 -25.068 1.00 9.67 271 ILE B N 1
ATOM 4795 C CA . ILE B 1 271 ? -0.673 -16.541 -26.082 1.00 10.63 271 ILE B CA 1
ATOM 4796 C C . ILE B 1 271 ? -1.545 -15.319 -26.301 1.00 11.97 271 ILE B C 1
ATOM 4797 O O . ILE B 1 271 ? -1.063 -14.166 -26.285 1.00 12.59 271 ILE B O 1
ATOM 4802 N N . ARG B 1 272 ? -2.845 -15.532 -26.548 1.00 12.54 272 ARG B N 1
ATOM 4803 C CA . ARG B 1 272 ? -3.722 -14.410 -26.833 1.00 12.59 272 ARG B CA 1
ATOM 4804 C C . ARG B 1 272 ? -3.741 -13.402 -25.674 1.00 11.34 272 ARG B C 1
ATOM 4805 O O . ARG B 1 272 ? -3.736 -12.170 -25.875 1.00 12.20 272 ARG B O 1
ATOM 4813 N N . SER B 1 273 ? -3.765 -13.925 -24.464 1.00 11.80 273 SER B N 1
ATOM 4814 C CA . SER B 1 273 ? -3.732 -13.124 -23.253 1.00 12.29 273 SER B CA 1
ATOM 4815 C C . SER B 1 273 ? -2.440 -12.327 -23.134 1.00 12.45 273 SER B C 1
ATOM 4816 O O . SER B 1 273 ? -2.460 -11.116 -22.884 1.00 13.47 273 SER B O 1
ATOM 4819 N N . TRP B 1 274 ? -1.321 -13.008 -23.344 1.00 12.73 274 TRP B N 1
ATOM 4820 C CA . TRP B 1 274 ? -0.025 -12.359 -23.215 1.00 12.55 274 TRP B CA 1
ATOM 4821 C C . TRP B 1 274 ? 0.148 -11.225 -24.224 1.00 13.65 274 TRP B C 1
ATOM 4822 O O . TRP B 1 274 ? 0.734 -10.186 -23.892 1.00 15.15 274 TRP B O 1
ATOM 4833 N N . LEU B 1 275 ? -0.372 -11.403 -25.441 1.00 14.05 275 LEU B N 1
ATOM 4834 C CA . LEU B 1 275 ? -0.293 -10.337 -26.425 1.00 14.15 275 LEU B CA 1
ATOM 4835 C C . LEU B 1 275 ? -1.067 -9.095 -25.968 1.00 16.12 275 LEU B C 1
ATOM 4836 O O . LEU B 1 275 ? -0.600 -7.982 -26.158 1.00 18.14 275 LEU B O 1
ATOM 4841 N N . LYS B 1 276 ? -2.243 -9.272 -25.364 1.00 15.16 276 LYS B N 1
ATOM 4842 C CA . LYS B 1 276 ? -2.958 -8.128 -24.809 1.00 15.50 276 LYS B CA 1
ATOM 4843 C C . LYS B 1 276 ? -2.238 -7.521 -23.626 1.00 16.22 276 LYS B C 1
ATOM 4844 O O . LYS B 1 276 ? -2.232 -6.285 -23.465 1.00 17.56 276 LYS B O 1
ATOM 4850 N N . MET B 1 277 ? -1.633 -8.349 -22.788 1.00 16.87 277 MET B N 1
ATOM 4851 C CA . MET B 1 277 ? -0.883 -7.822 -21.631 1.00 17.63 277 MET B CA 1
ATOM 4852 C C . MET B 1 277 ? 0.324 -7.024 -22.101 1.00 18.53 277 MET B C 1
ATOM 4853 O O . MET B 1 277 ? 0.666 -6.006 -21.502 1.00 18.82 277 MET B O 1
ATOM 4858 N N . TYR B 1 278 ? 0.931 -7.460 -23.193 1.00 16.59 278 TYR B N 1
ATOM 4859 C CA . TYR B 1 278 ? 2.015 -6.710 -23.802 1.00 19.08 278 TYR B CA 1
ATOM 4860 C C . TYR B 1 278 ? 1.558 -5.329 -24.242 1.00 21.76 278 TYR B C 1
ATOM 4861 O O . TYR B 1 278 ? 2.221 -4.332 -23.954 1.00 23.86 278 TYR B O 1
ATOM 4870 N N . GLN B 1 279 ? 0.439 -5.265 -24.955 1.00 20.75 279 GLN B N 1
ATOM 4871 C CA . GLN B 1 279 ? -0.068 -3.958 -25.411 1.00 24.05 279 GLN B CA 1
ATOM 4872 C C . GLN B 1 279 ? -0.401 -3.046 -24.228 1.00 25.08 279 GLN B C 1
ATOM 4873 O O . GLN B 1 279 ? -0.165 -1.833 -24.298 1.00 26.39 279 GLN B O 1
ATOM 4879 N N . ALA B 1 280 ? -0.944 -3.617 -23.151 1.00 24.73 280 ALA B N 1
ATOM 4880 C CA . ALA B 1 280 ? -1.367 -2.842 -21.993 1.00 24.28 280 ALA B CA 1
ATOM 4881 C C . ALA B 1 280 ? -0.202 -2.309 -21.153 1.00 24.91 280 ALA B C 1
ATOM 4882 O O . ALA B 1 280 ? -0.261 -1.188 -20.646 1.00 31.12 280 ALA B O 1
ATOM 4884 N N . THR B 1 281 ? 0.846 -3.115 -21.007 1.00 25.93 281 THR B N 1
ATOM 4885 C CA . THR B 1 281 ? 1.948 -2.802 -20.095 1.00 27.74 281 THR B CA 1
ATOM 4886 C C . THR B 1 281 ? 3.204 -2.336 -20.805 1.00 27.70 281 THR B C 1
ATOM 4887 O O . THR B 1 281 ? 4.080 -1.711 -20.178 1.00 31.75 281 THR B O 1
ATOM 4891 N N . LYS B 1 282 ? 3.293 -2.649 -22.096 1.00 25.44 282 LYS B N 1
ATOM 4892 C CA . LYS B 1 282 ? 4.491 -2.417 -22.891 1.00 24.68 282 LYS B CA 1
ATOM 4893 C C . LYS B 1 282 ? 5.690 -3.218 -22.364 1.00 28.51 282 LYS B C 1
ATOM 4894 O O . LYS B 1 282 ? 6.824 -2.934 -22.732 1.00 32.77 282 LYS B O 1
ATOM 4896 N N . ASP B 1 283 ? 5.446 -4.232 -21.528 1.00 25.59 283 ASP B N 1
ATOM 4897 C CA . ASP B 1 283 ? 6.546 -5.025 -20.974 1.00 25.72 283 ASP B CA 1
ATOM 4898 C C . ASP B 1 283 ? 6.862 -6.149 -21.965 1.00 26.84 283 ASP B C 1
ATOM 4899 O O . ASP B 1 283 ? 6.056 -7.030 -22.192 1.00 22.98 283 ASP B O 1
ATOM 4904 N N . GLU B 1 284 ? 8.075 -6.099 -22.513 1.00 26.22 284 GLU B N 1
ATOM 4905 C CA . GLU B 1 284 ? 8.486 -7.019 -23.572 1.00 23.88 284 GLU B CA 1
ATOM 4906 C C . GLU B 1 284 ? 8.471 -8.475 -23.134 1.00 20.24 284 GLU B C 1
ATOM 4907 O O . GLU B 1 284 ? 8.404 -9.357 -23.970 1.00 23.86 284 GLU B O 1
ATOM 4913 N N . LYS B 1 285 ? 8.515 -8.738 -21.831 1.00 21.41 285 LYS B N 1
ATOM 4914 C CA . LYS B 1 285 ? 8.439 -10.131 -21.348 1.00 25.12 285 LYS B CA 1
ATOM 4915 C C . LYS B 1 285 ? 7.194 -10.845 -21.841 1.00 20.49 285 LYS B C 1
ATOM 4916 O O . LYS B 1 285 ? 7.241 -12.031 -22.105 1.00 17.54 285 LYS B O 1
ATOM 4922 N N . TYR B 1 286 ? 6.083 -10.132 -21.964 1.00 17.10 286 TYR B N 1
ATOM 4923 C CA . TYR B 1 286 ? 4.838 -10.751 -22.422 1.00 17.58 286 TYR B CA 1
ATOM 4924 C C . TYR B 1 286 ? 4.923 -11.136 -23.896 1.00 18.24 286 TYR B C 1
ATOM 4925 O O . TYR B 1 286 ? 4.449 -12.204 -24.302 1.00 18.18 286 TYR B O 1
ATOM 4934 N N . LEU B 1 287 ? 5.513 -10.276 -24.710 1.00 20.90 287 LEU B N 1
ATOM 4935 C CA . LEU B 1 287 ? 5.683 -10.588 -26.132 1.00 18.76 287 LEU B CA 1
ATOM 4936 C C . LEU B 1 287 ? 6.656 -11.739 -26.319 1.00 20.28 287 LEU B C 1
ATOM 4937 O O . LEU B 1 287 ? 6.405 -12.648 -27.114 1.00 17.87 287 LEU B O 1
ATOM 4942 N N . SER B 1 288 ? 7.765 -11.724 -25.586 1.00 18.08 288 SER B N 1
ATOM 4943 C CA A SER B 1 288 ? 8.744 -12.807 -25.695 0.50 19.43 288 SER B CA 1
ATOM 4944 C CA B SER B 1 288 ? 8.736 -12.812 -25.689 0.50 18.49 288 SER B CA 1
ATOM 4945 C C . SER B 1 288 ? 8.119 -14.146 -25.291 1.00 16.89 288 SER B C 1
ATOM 4946 O O . SER B 1 288 ? 8.344 -15.158 -25.944 1.00 19.21 288 SER B O 1
ATOM 4951 N N . GLN B 1 289 ? 7.333 -14.146 -24.209 1.00 16.42 289 GLN B N 1
ATOM 4952 C CA . GLN B 1 289 ? 6.676 -15.362 -23.753 1.00 15.42 289 GLN B CA 1
ATOM 4953 C C . GLN B 1 289 ? 5.689 -15.861 -24.814 1.00 13.90 289 GLN B C 1
ATOM 4954 O O . GLN B 1 289 ? 5.650 -17.057 -25.123 1.00 14.52 289 GLN B O 1
ATOM 4960 N N . ALA B 1 290 ? 4.880 -14.950 -25.352 1.00 13.75 290 ALA B N 1
ATOM 4961 C CA . ALA B 1 290 ? 3.913 -15.304 -26.388 1.00 14.51 290 ALA B CA 1
ATOM 4962 C C . ALA B 1 290 ? 4.625 -15.943 -27.590 1.00 14.62 290 ALA B C 1
ATOM 4963 O O . ALA B 1 290 ? 4.208 -16.991 -28.105 1.00 14.91 290 ALA B O 1
ATOM 4965 N N . LYS B 1 291 ? 5.721 -15.334 -28.033 1.00 15.51 291 LYS B N 1
ATOM 4966 C CA . LYS B 1 291 ? 6.457 -15.858 -29.181 1.00 16.58 291 LYS B CA 1
ATOM 4967 C C . LYS B 1 291 ? 7.072 -17.234 -28.898 1.00 15.79 291 LYS B C 1
ATOM 4968 O O . LYS B 1 291 ? 7.054 -18.114 -29.762 1.00 16.91 291 LYS B O 1
ATOM 4974 N N . ALA B 1 292 ? 7.631 -17.415 -27.697 1.00 15.21 292 ALA B N 1
ATOM 4975 C CA . ALA B 1 292 ? 8.225 -18.702 -27.335 1.00 15.47 292 ALA B CA 1
ATOM 4976 C C . ALA B 1 292 ? 7.177 -19.814 -27.290 1.00 13.82 292 ALA B C 1
ATOM 4977 O O . ALA B 1 292 ? 7.384 -20.913 -27.818 1.00 15.58 292 ALA B O 1
ATOM 4979 N N . THR B 1 293 ? 6.063 -19.534 -26.629 1.00 14.06 293 THR B N 1
ATOM 4980 C CA . THR B 1 293 ? 5.017 -20.521 -26.519 1.00 14.10 293 THR B CA 1
ATOM 4981 C C . THR B 1 293 ? 4.407 -20.822 -27.897 1.00 12.79 293 THR B C 1
ATOM 4982 O O . THR B 1 293 ? 4.123 -21.985 -28.214 1.00 13.14 293 THR B O 1
ATOM 4986 N N . LEU B 1 294 ? 4.215 -19.792 -28.719 1.00 13.97 294 LEU B N 1
ATOM 4987 C CA . LEU B 1 294 ? 3.638 -20.003 -30.057 1.00 13.37 294 LEU B CA 1
ATOM 4988 C C . LEU B 1 294 ? 4.573 -20.864 -30.928 1.00 14.17 294 LEU B C 1
ATOM 4989 O O . LEU B 1 294 ? 4.122 -21.786 -31.611 1.00 13.96 294 LEU B O 1
ATOM 4994 N N . ALA B 1 295 ? 5.868 -20.597 -30.879 1.00 12.75 295 ALA B N 1
ATOM 4995 C CA . ALA B 1 295 ? 6.805 -21.415 -31.641 1.00 14.45 295 ALA B CA 1
ATOM 4996 C C . ALA B 1 295 ? 6.768 -22.880 -31.200 1.00 14.31 295 ALA B C 1
ATOM 4997 O O . ALA B 1 295 ? 6.757 -23.792 -32.033 1.00 14.63 295 ALA B O 1
ATOM 4999 N N . SER B 1 296 ? 6.755 -23.118 -29.893 1.00 13.01 296 SER B N 1
ATOM 5000 C CA . SER B 1 296 ? 6.701 -24.481 -29.388 1.00 13.92 296 SER B CA 1
ATOM 5001 C C . SER B 1 296 ? 5.369 -25.161 -29.733 1.00 12.11 296 SER B C 1
ATOM 5002 O O . SER B 1 296 ? 5.304 -26.386 -29.938 1.00 13.81 296 SER B O 1
ATOM 5005 N N . SER B 1 297 ? 4.310 -24.369 -29.797 1.00 13.46 297 SER B N 1
ATOM 5006 C CA . SER B 1 297 ? 3.009 -24.877 -30.181 1.00 13.18 297 SER B CA 1
ATOM 5007 C C . SER B 1 297 ? 2.984 -25.286 -31.647 1.00 12.80 297 SER B C 1
ATOM 5008 O O . SER B 1 297 ? 2.423 -26.331 -31.996 1.00 13.99 297 SER B O 1
ATOM 5011 N N . GLU B 1 298 ? 3.564 -24.455 -32.506 1.00 12.36 298 GLU B N 1
ATOM 5012 C CA . GLU B 1 298 ? 3.683 -24.814 -33.926 1.00 14.24 298 GLU B CA 1
ATOM 5013 C C . GLU B 1 298 ? 4.493 -26.102 -34.064 1.00 14.15 298 GLU B C 1
ATOM 5014 O O . GLU B 1 298 ? 4.114 -27.026 -34.797 1.00 13.87 298 GLU B O 1
ATOM 5020 N N . ALA B 1 299 ? 5.636 -26.159 -33.372 1.00 14.33 299 ALA B N 1
ATOM 5021 C CA . ALA B 1 299 ? 6.491 -27.330 -33.477 1.00 13.26 299 ALA B CA 1
ATOM 5022 C C . ALA B 1 299 ? 5.762 -28.577 -33.042 1.00 13.04 299 ALA B C 1
ATOM 5023 O O . ALA B 1 299 ? 5.927 -29.642 -33.669 1.00 14.19 299 ALA B O 1
ATOM 5025 N N . LYS B 1 300 ? 4.969 -28.471 -31.967 1.00 14.23 300 LYS B N 1
ATOM 5026 C CA . LYS B 1 300 ? 4.280 -29.651 -31.445 1.00 13.49 300 LYS B CA 1
ATOM 5027 C C . LYS B 1 300 ? 3.079 -30.107 -32.296 1.00 12.52 300 LYS B C 1
ATOM 5028 O O . LYS B 1 300 ? 2.919 -31.296 -32.559 1.00 14.92 300 LYS B O 1
ATOM 5034 N N . TRP B 1 301 ? 2.247 -29.153 -32.700 1.00 13.52 301 TRP B N 1
ATOM 5035 C CA . TRP B 1 301 ? 0.931 -29.448 -33.239 1.00 13.79 301 TRP B CA 1
ATOM 5036 C C . TRP B 1 301 ? 0.704 -29.154 -34.702 1.00 13.56 301 TRP B C 1
ATOM 5037 O O . TRP B 1 301 ? -0.277 -29.656 -35.255 1.00 14.78 301 TRP B O 1
ATOM 5048 N N . TYR B 1 302 ? 1.562 -28.341 -35.327 1.00 14.08 302 TYR B N 1
ATOM 5049 C CA . TYR B 1 302 ? 1.280 -27.866 -36.690 1.00 13.00 302 TYR B CA 1
ATOM 5050 C C . TYR B 1 302 ? 2.200 -28.500 -37.718 1.00 13.39 302 TYR B C 1
ATOM 5051 O O . TYR B 1 302 ? 3.428 -28.411 -37.603 1.00 14.62 302 TYR B O 1
ATOM 5060 N N . ASN B 1 303 ? 1.593 -29.139 -38.716 1.00 13.65 303 ASN B N 1
ATOM 5061 C CA . ASN B 1 303 ? 2.331 -29.589 -39.889 1.00 15.50 303 ASN B CA 1
ATOM 5062 C C . ASN B 1 303 ? 2.206 -28.468 -40.913 1.00 15.44 303 ASN B C 1
ATOM 5063 O O . ASN B 1 303 ? 1.158 -28.293 -41.534 1.00 16.28 303 ASN B O 1
ATOM 5068 N N . SER B 1 304 ? 3.282 -27.709 -41.094 1.00 14.46 304 SER B N 1
ATOM 5069 C CA . SER B 1 304 ? 3.220 -26.544 -41.953 1.00 17.11 304 SER B CA 1
ATOM 5070 C C . SER B 1 304 ? 3.206 -26.916 -43.429 1.00 17.56 304 SER B C 1
ATOM 5071 O O . SER B 1 304 ? 2.931 -26.072 -44.277 1.00 20.22 304 SER B O 1
ATOM 5074 N N . ILE B 1 305 ? 3.511 -28.177 -43.724 1.00 16.25 305 ILE B N 1
ATOM 5075 C CA . ILE B 1 305 ? 3.586 -28.613 -45.102 1.00 16.41 305 ILE B CA 1
ATOM 5076 C C . ILE B 1 305 ? 2.160 -28.786 -45.635 1.00 17.73 305 ILE B C 1
ATOM 5077 O O . ILE B 1 305 ? 1.801 -28.212 -46.669 1.00 20.89 305 ILE B O 1
ATOM 5082 N N . ASN B 1 306 ? 1.334 -29.544 -44.920 1.00 18.19 306 ASN B N 1
ATOM 5083 C CA . ASN B 1 306 ? -0.053 -29.747 -45.370 1.00 18.38 306 ASN B CA 1
ATOM 5084 C C . ASN B 1 306 ? -1.094 -28.860 -44.702 1.00 18.12 306 ASN B C 1
ATOM 5085 O O . ASN B 1 306 ? -2.221 -28.743 -45.201 1.00 17.33 306 ASN B O 1
ATOM 5090 N N . GLY B 1 307 ? -0.714 -28.241 -43.582 1.00 17.75 307 GLY B N 1
ATOM 5091 C CA . GLY B 1 307 ? -1.605 -27.372 -42.833 1.00 15.88 307 GLY B CA 1
ATOM 5092 C C . GLY B 1 307 ? -2.336 -28.019 -41.656 1.00 15.50 307 GLY B C 1
ATOM 5093 O O . GLY B 1 307 ? -3.143 -27.374 -41.019 1.00 16.71 307 GLY B O 1
ATOM 5094 N N . ALA B 1 308 ? -2.114 -29.302 -41.407 1.00 13.92 308 ALA B N 1
ATOM 5095 C CA . ALA B 1 308 ? -2.856 -30.048 -40.385 1.00 13.66 308 ALA B CA 1
ATOM 5096 C C . ALA B 1 308 ? -2.455 -29.632 -38.983 1.00 13.85 308 ALA B C 1
ATOM 5097 O O . ALA B 1 308 ? -1.267 -29.359 -38.704 1.00 15.59 308 ALA B O 1
ATOM 5099 N N . LEU B 1 309 ? -3.454 -29.613 -38.105 1.00 13.88 309 LEU B N 1
ATOM 5100 C CA . LEU B 1 309 ? -3.252 -29.336 -36.686 1.00 13.13 309 LEU B CA 1
ATOM 5101 C C . LEU B 1 309 ? -3.636 -30.573 -35.881 1.00 14.76 309 LEU B C 1
ATOM 5102 O O . LEU B 1 309 ? -4.784 -31.026 -35.908 1.00 15.27 309 LEU B O 1
ATOM 5107 N N . ASN B 1 310 ? -2.660 -31.116 -35.164 1.00 13.99 310 ASN B N 1
ATOM 5108 C CA . ASN B 1 310 ? -2.783 -32.425 -34.553 1.00 14.70 310 ASN B CA 1
ATOM 5109 C C . ASN B 1 310 ? -3.371 -32.359 -33.141 1.00 14.61 310 ASN B C 1
ATOM 5110 O O . ASN B 1 310 ? -2.742 -32.750 -32.168 1.00 15.34 310 ASN B O 1
ATOM 5115 N N . ASP B 1 311 ? -4.613 -31.901 -33.067 1.00 13.48 311 ASP B N 1
ATOM 5116 C CA . ASP B 1 311 ? -5.352 -31.847 -31.807 1.00 12.75 311 ASP B CA 1
ATOM 5117 C C . ASP B 1 311 ? -6.838 -31.748 -32.165 1.00 12.30 311 ASP B C 1
ATOM 5118 O O . ASP B 1 311 ? -7.194 -31.552 -33.340 1.00 12.36 311 ASP B O 1
ATOM 5123 N N . PRO B 1 312 ? -7.711 -31.869 -31.154 1.00 12.51 312 PRO B N 1
ATOM 5124 C CA . PRO B 1 312 ? -9.116 -31.602 -31.409 1.00 11.57 312 PRO B CA 1
ATOM 5125 C C . PRO B 1 312 ? -9.294 -30.192 -31.968 1.00 10.84 312 PRO B C 1
ATOM 5126 O O . PRO B 1 312 ? -8.616 -29.260 -31.543 1.00 13.02 312 PRO B O 1
ATOM 5130 N N . GLY B 1 313 ? -10.172 -30.062 -32.950 1.00 11.59 313 GLY B N 1
ATOM 5131 C CA . GLY B 1 313 ? -10.407 -28.751 -33.555 1.00 13.47 313 GLY B CA 1
ATOM 5132 C C . GLY B 1 313 ? -10.844 -27.700 -32.573 1.00 12.94 313 GLY B C 1
ATOM 5133 O O . GLY B 1 313 ? -10.418 -26.560 -32.662 1.00 11.68 313 GLY B O 1
ATOM 5134 N N . TYR B 1 314 ? -11.704 -28.094 -31.645 1.00 12.13 314 TYR B N 1
ATOM 5135 C CA . TYR B 1 314 ? -12.218 -27.190 -30.630 1.00 12.26 314 TYR B CA 1
ATOM 5136 C C . TYR B 1 314 ? -11.148 -26.767 -29.613 1.00 11.90 314 TYR B C 1
ATOM 5137 O O . TYR B 1 314 ? -11.449 -25.922 -28.790 1.00 12.09 314 TYR B O 1
ATOM 5146 N N . PHE B 1 315 ? -9.915 -27.304 -29.728 1.00 11.39 315 PHE B N 1
ATOM 5147 C CA . PHE B 1 315 ? -8.718 -26.819 -29.058 1.00 11.45 315 PHE B CA 1
ATOM 5148 C C . PHE B 1 315 ? -7.769 -26.092 -30.025 1.00 11.50 315 PHE B C 1
ATOM 5149 O O . PHE B 1 315 ? -7.332 -24.945 -29.769 1.00 11.19 315 PHE B O 1
ATOM 5157 N N . ALA B 1 316 ? -7.506 -26.708 -31.167 1.00 11.94 316 ALA B N 1
ATOM 5158 C CA . ALA B 1 316 ? -6.434 -26.242 -32.078 1.00 11.36 316 ALA B CA 1
ATOM 5159 C C . ALA B 1 316 ? -6.743 -24.925 -32.769 1.00 11.89 316 ALA B C 1
ATOM 5160 O O . ALA B 1 316 ? -5.829 -24.213 -33.167 1.00 12.43 316 ALA B O 1
ATOM 5162 N N . PHE B 1 317 ? -8.034 -24.582 -32.888 1.00 11.04 317 PHE B N 1
ATOM 5163 C CA . PHE B 1 317 ? -8.429 -23.307 -33.489 1.00 12.50 317 PHE B CA 1
ATOM 5164 C C . PHE B 1 317 ? -7.740 -22.140 -32.751 1.00 10.97 317 PHE B C 1
ATOM 5165 O O . PHE B 1 317 ? -7.541 -21.072 -33.363 1.00 11.83 317 PHE B O 1
ATOM 5173 N N . SER B 1 318 ? -7.410 -22.321 -31.441 1.00 10.68 318 SER B N 1
ATOM 5174 C CA . SER B 1 318 ? -6.769 -21.241 -30.642 1.00 11.62 318 SER B CA 1
ATOM 5175 C C . SER B 1 318 ? -5.391 -20.886 -31.153 1.00 11.71 318 SER B C 1
ATOM 5176 O O . SER B 1 318 ? -4.953 -19.750 -31.016 1.00 12.55 318 SER B O 1
ATOM 5179 N N . ILE B 1 319 ? -4.720 -21.834 -31.811 1.00 10.90 319 ILE B N 1
ATOM 5180 C CA A ILE B 1 319 ? -3.414 -21.533 -32.430 0.50 12.58 319 ILE B CA 1
ATOM 5181 C CA B ILE B 1 319 ? -3.414 -21.550 -32.450 0.50 12.70 319 ILE B CA 1
ATOM 5182 C C . ILE B 1 319 ? -3.639 -20.629 -33.646 1.00 11.74 319 ILE B C 1
ATOM 5183 O O . ILE B 1 319 ? -2.874 -19.683 -33.894 1.00 12.22 319 ILE B O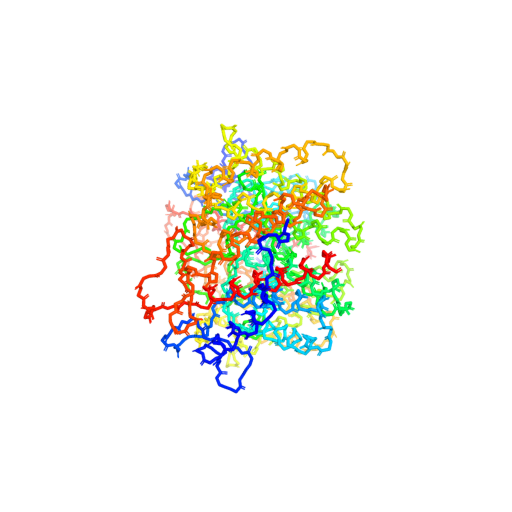 1
ATOM 5192 N N . ILE B 1 320 ? -4.705 -20.903 -34.400 1.00 11.54 320 ILE B N 1
ATOM 5193 C CA . ILE B 1 320 ? -5.034 -20.070 -35.548 1.00 11.20 320 ILE B CA 1
ATOM 5194 C C . ILE B 1 320 ? -5.388 -18.655 -35.098 1.00 11.66 320 ILE B C 1
ATOM 5195 O O . ILE B 1 320 ? -4.918 -17.670 -35.676 1.00 12.61 320 ILE B O 1
ATOM 5200 N N . ASP B 1 321 ? -6.200 -18.539 -34.046 1.00 12.13 321 ASP B N 1
ATOM 5201 C CA . ASP B 1 321 ? -6.526 -17.208 -33.517 1.00 11.79 321 ASP B CA 1
ATOM 5202 C C . ASP B 1 321 ? -5.262 -16.504 -33.025 1.00 10.56 321 ASP B C 1
ATOM 5203 O O . ASP B 1 321 ? -5.160 -15.263 -33.135 1.00 12.43 321 ASP B O 1
ATOM 5208 N N . SER B 1 322 ? -4.299 -17.265 -32.504 1.00 12.20 322 SER B N 1
ATOM 5209 C CA . SER B 1 322 ? -3.000 -16.701 -32.082 1.00 11.88 322 SER B CA 1
ATOM 5210 C C . SER B 1 322 ? -2.233 -16.119 -33.272 1.00 13.55 322 SER B C 1
ATOM 5211 O O . SER B 1 322 ? -1.661 -15.016 -33.185 1.00 14.45 322 SER B O 1
ATOM 5214 N N . TRP B 1 323 ? -2.232 -16.838 -34.388 1.00 13.21 323 TRP B N 1
ATOM 5215 C CA . TRP B 1 323 ? -1.647 -16.299 -35.615 1.00 13.67 323 TRP B CA 1
ATOM 5216 C C . TRP B 1 323 ? -2.299 -14.992 -36.062 1.00 14.40 323 TRP B C 1
ATOM 5217 O O . TRP B 1 323 ? -1.600 -14.046 -36.444 1.00 15.48 323 TRP B O 1
ATOM 5228 N N . PHE B 1 324 ? -3.633 -14.938 -36.039 1.00 12.37 324 PHE B N 1
ATOM 5229 C CA . PHE B 1 324 ? -4.310 -13.709 -36.407 1.00 13.71 324 PHE B CA 1
ATOM 5230 C C . PHE B 1 324 ? -3.909 -12.580 -35.464 1.00 14.02 324 PHE B C 1
ATOM 5231 O O . PHE B 1 324 ? -3.665 -11.443 -35.914 1.00 15.27 324 PHE B O 1
ATOM 5239 N N . ASP B 1 325 ? -3.825 -12.867 -34.163 1.00 15.08 325 ASP B N 1
ATOM 5240 C CA . ASP B 1 325 ? -3.398 -11.853 -33.194 1.00 15.18 325 ASP B CA 1
ATOM 5241 C C . ASP B 1 325 ? -1.971 -11.407 -33.455 1.00 15.72 325 ASP B C 1
ATOM 5242 O O . ASP B 1 325 ? -1.648 -10.224 -33.291 1.00 17.12 325 ASP B O 1
ATOM 5247 N N . MET B 1 326 ? -1.101 -12.336 -33.834 1.00 15.10 326 MET B N 1
ATOM 5248 C CA A MET B 1 326 ? 0.283 -11.972 -34.184 0.50 16.65 326 MET B CA 1
ATOM 5249 C CA B MET B 1 326 ? 0.279 -11.969 -34.180 0.50 16.64 326 MET B CA 1
ATOM 5250 C C . MET B 1 326 ? 0.336 -11.029 -35.382 1.00 18.30 326 MET B C 1
ATOM 5251 O O . MET B 1 326 ? 1.097 -10.079 -35.383 1.00 19.71 326 MET B O 1
ATOM 5260 N N . TYR B 1 327 ? -0.487 -11.282 -36.391 1.00 17.03 327 TYR B N 1
ATOM 5261 C CA . TYR B 1 327 ? -0.554 -10.396 -37.535 1.00 20.09 327 TYR B CA 1
ATOM 5262 C C . TYR B 1 327 ? -1.006 -9.014 -37.067 1.00 18.92 327 TYR B C 1
ATOM 5263 O O . TYR B 1 327 ? -0.442 -8.007 -37.476 1.00 20.98 327 TYR B O 1
ATOM 5272 N N . ASP B 1 328 ? -2.019 -8.967 -36.196 1.00 17.07 328 ASP B N 1
ATOM 5273 C CA . ASP B 1 328 ? -2.487 -7.677 -35.655 1.00 19.15 328 ASP B CA 1
ATOM 5274 C C . ASP B 1 328 ? -1.347 -6.946 -34.933 1.00 19.36 328 ASP B C 1
ATOM 5275 O O . ASP B 1 328 ? -1.278 -5.704 -34.927 1.00 22.63 328 ASP B O 1
ATOM 5280 N N . THR B 1 329 ? -0.467 -7.727 -34.305 1.00 19.63 329 THR B N 1
ATOM 5281 C CA . THR B 1 329 ? 0.653 -7.206 -33.523 1.00 21.14 329 THR B CA 1
ATOM 5282 C C . THR B 1 329 ? 1.802 -6.652 -34.373 1.00 22.53 329 THR B C 1
ATOM 5283 O O . THR B 1 329 ? 2.269 -5.527 -34.127 1.00 25.79 329 THR B O 1
ATOM 5287 N N . ASP B 1 330 ? 2.258 -7.426 -35.348 1.00 23.00 330 ASP B N 1
ATOM 5288 C CA . ASP B 1 330 ? 3.470 -7.076 -36.091 1.00 23.22 330 ASP B CA 1
ATOM 5289 C C . ASP B 1 330 ? 3.298 -6.858 -37.592 1.00 22.84 330 ASP B C 1
ATOM 5290 O O . ASP B 1 330 ? 4.261 -6.461 -38.282 1.00 24.60 330 ASP B O 1
ATOM 5295 N N . LYS B 1 331 ? 2.086 -7.108 -38.081 1.00 25.35 331 LYS B N 1
ATOM 5296 C CA . LYS B 1 331 ? 1.720 -6.947 -39.490 1.00 27.60 331 LYS B CA 1
ATOM 5297 C C . LYS B 1 331 ? 2.533 -7.787 -40.454 1.00 26.78 331 LYS B C 1
ATOM 5298 O O . LYS B 1 331 ? 2.611 -7.475 -41.637 1.00 30.95 331 LYS B O 1
ATOM 5304 N N . ASN B 1 332 ? 3.101 -8.878 -39.948 1.00 25.38 332 ASN B N 1
ATOM 5305 C CA . ASN B 1 332 ? 3.845 -9.790 -40.794 1.00 21.21 332 ASN B CA 1
ATOM 5306 C C . ASN B 1 332 ? 2.858 -10.793 -41.411 1.00 24.85 332 ASN B C 1
ATOM 5307 O O . ASN B 1 332 ? 2.232 -11.543 -40.706 1.00 21.76 332 ASN B O 1
ATOM 5312 N N . THR B 1 333 ? 2.751 -10.789 -42.738 1.00 22.62 333 THR B N 1
ATOM 5313 C CA . THR B 1 333 ? 1.781 -11.617 -43.413 1.00 22.49 333 THR B CA 1
ATOM 5314 C C . THR B 1 333 ? 2.104 -13.114 -43.315 1.00 20.86 333 THR B C 1
ATOM 5315 O O . THR B 1 333 ? 1.247 -13.936 -43.627 1.00 21.17 333 THR B O 1
ATOM 5319 N N . VAL B 1 334 ? 3.316 -13.478 -42.894 1.00 21.74 334 VAL B N 1
ATOM 5320 C CA . VAL B 1 334 ? 3.638 -14.900 -42.641 1.00 23.45 334 VAL B CA 1
ATOM 5321 C C . VAL B 1 334 ? 2.611 -15.546 -41.703 1.00 21.38 334 VAL B C 1
ATOM 5322 O O . VAL B 1 334 ? 2.252 -16.712 -41.862 1.00 20.31 334 VAL B O 1
ATOM 5326 N N . TRP B 1 335 ? 2.142 -14.782 -40.724 1.00 20.84 335 TRP B N 1
ATOM 5327 C CA . TRP B 1 335 ? 1.154 -15.306 -39.777 1.00 18.28 335 TRP B CA 1
ATOM 5328 C C . TRP B 1 335 ? -0.148 -15.634 -40.493 1.00 17.72 335 TRP B C 1
ATOM 5329 O O . TRP B 1 335 ? -0.798 -16.622 -40.180 1.00 16.93 335 TRP B O 1
ATOM 5340 N N . LEU B 1 336 ? -0.530 -14.811 -41.464 1.00 18.48 336 LEU B N 1
ATOM 5341 C CA . LEU B 1 336 ? -1.762 -15.054 -42.221 1.00 17.17 336 LEU B CA 1
ATOM 5342 C C . LEU B 1 336 ? -1.571 -16.214 -43.178 1.00 18.61 336 LEU B C 1
ATOM 5343 O O . LEU B 1 336 ? -2.483 -17.008 -43.368 1.00 19.52 336 LEU B O 1
ATOM 5348 N N . THR B 1 337 ? -0.378 -16.334 -43.762 1.00 17.92 337 THR B N 1
ATOM 5349 C CA . THR B 1 337 ? -0.067 -17.505 -44.567 1.00 20.69 337 THR B CA 1
ATOM 5350 C C . THR B 1 337 ? -0.316 -18.808 -43.816 1.00 20.42 337 THR B C 1
ATOM 5351 O O . THR B 1 337 ? -0.927 -19.731 -44.352 1.00 17.92 337 THR B O 1
ATOM 5355 N N . LYS B 1 338 ? 0.155 -18.871 -42.568 1.00 18.14 338 LYS B N 1
ATOM 5356 C CA . LYS B 1 338 ? -0.056 -20.040 -41.725 1.00 16.59 338 LYS B CA 1
ATOM 5357 C C . LYS B 1 338 ? -1.557 -20.253 -41.469 1.00 14.31 338 LYS B C 1
ATOM 5358 O O . LYS B 1 338 ? -2.094 -21.359 -41.654 1.00 16.51 338 LYS B O 1
ATOM 5364 N N . ALA B 1 339 ? -2.258 -19.189 -41.076 1.00 14.74 339 ALA B N 1
ATOM 5365 C CA . ALA B 1 339 ? -3.684 -19.306 -40.777 1.00 16.75 339 ALA B CA 1
ATOM 5366 C C . ALA B 1 339 ? -4.498 -19.791 -41.996 1.00 16.19 339 ALA B C 1
ATOM 5367 O O . ALA B 1 339 ? -5.304 -20.713 -41.892 1.00 15.01 339 ALA B O 1
ATOM 5369 N N . PHE B 1 340 ? -4.284 -19.176 -43.156 1.00 16.99 340 PHE B N 1
ATOM 5370 C CA . PHE B 1 340 ? -5.040 -19.572 -44.335 1.00 17.04 340 PHE B CA 1
ATOM 5371 C C . PHE B 1 340 ? -4.696 -21.003 -44.741 1.00 16.32 340 PHE B C 1
ATOM 5372 O O . PHE B 1 340 ? -5.558 -21.735 -45.186 1.00 17.62 340 PHE B O 1
ATOM 5380 N N . HIS B 1 341 ? -3.431 -21.398 -44.607 1.00 16.70 341 HIS B N 1
ATOM 5381 C CA . HIS B 1 341 ? -3.029 -22.763 -44.975 1.00 17.70 341 HIS B CA 1
ATOM 5382 C C . HIS B 1 341 ? -3.743 -23.800 -44.108 1.00 15.97 341 HIS B C 1
ATOM 5383 O O . HIS B 1 341 ? -4.240 -24.800 -44.602 1.00 17.48 341 HIS B O 1
ATOM 5390 N N . ALA B 1 342 ? -3.820 -23.533 -42.799 1.00 14.13 342 ALA B N 1
ATOM 5391 C CA . ALA B 1 342 ? -4.501 -24.429 -41.872 1.00 13.86 342 ALA B CA 1
ATOM 5392 C C . ALA B 1 342 ? -6.012 -24.470 -42.157 1.00 15.16 342 ALA B C 1
ATOM 5393 O O . ALA B 1 342 ? -6.617 -25.533 -42.143 1.00 14.76 342 ALA B O 1
ATOM 5395 N N . ILE B 1 343 ? -6.606 -23.309 -42.438 1.00 14.11 343 ILE B N 1
ATOM 5396 C CA . ILE B 1 343 ? -8.045 -23.227 -42.732 1.00 13.82 343 ILE B CA 1
ATOM 5397 C C . ILE B 1 343 ? -8.368 -23.903 -44.077 1.00 14.07 343 ILE B C 1
ATOM 5398 O O . ILE B 1 343 ? -9.379 -24.610 -44.201 1.00 14.97 343 ILE B O 1
ATOM 5403 N N . ASN B 1 344 ? -7.485 -23.740 -45.055 1.00 15.61 344 ASN B N 1
ATOM 5404 C CA . ASN B 1 344 ? -7.639 -24.440 -46.332 1.00 16.97 344 ASN B CA 1
ATOM 5405 C C . ASN B 1 344 ? -7.638 -25.955 -46.129 1.00 15.13 344 ASN B C 1
ATOM 5406 O O . ASN B 1 344 ? -8.430 -26.660 -46.731 1.00 18.99 344 ASN B O 1
ATOM 5411 N N . PHE B 1 345 ? -6.783 -26.445 -45.236 1.00 15.65 345 PHE B N 1
ATOM 5412 C CA . PHE B 1 345 ? -6.747 -27.878 -44.919 1.00 15.43 345 PHE B CA 1
ATOM 5413 C C . PHE B 1 345 ? -8.067 -28.346 -44.302 1.00 14.58 345 PHE B C 1
ATOM 5414 O O . PHE B 1 345 ? -8.575 -29.406 -44.629 1.00 16.00 345 PHE B O 1
ATOM 5422 N N . ILE B 1 346 ? -8.610 -27.569 -43.383 1.00 15.49 346 ILE B N 1
ATOM 5423 C CA . ILE B 1 346 ? -9.908 -27.910 -42.817 1.00 14.43 346 ILE B CA 1
ATOM 5424 C C . ILE B 1 346 ? -10.954 -28.133 -43.925 1.00 15.82 346 ILE B C 1
ATOM 5425 O O . ILE B 1 346 ? -11.641 -29.151 -43.942 1.00 15.22 346 ILE B O 1
ATOM 5430 N N . HIS B 1 347 ? -11.055 -27.205 -44.857 1.00 16.53 347 HIS B N 1
ATOM 5431 C CA . HIS B 1 347 ? -12.061 -27.303 -45.921 1.00 18.15 347 HIS B CA 1
ATOM 5432 C C . HIS B 1 347 ? -11.756 -28.397 -46.932 1.00 18.32 347 HIS B C 1
ATOM 5433 O O . HIS B 1 347 ? -12.631 -29.189 -47.307 1.00 20.19 347 HIS B O 1
ATOM 5440 N N . ASN B 1 348 ? -10.493 -28.439 -47.357 1.00 17.61 348 ASN B N 1
ATOM 5441 C CA . ASN B 1 348 ? -10.096 -29.331 -48.445 1.00 22.37 348 ASN B CA 1
ATOM 5442 C C . ASN B 1 348 ? -9.849 -30.785 -48.040 1.00 22.04 348 ASN B C 1
ATOM 5443 O O . ASN B 1 348 ? -10.031 -31.692 -48.868 1.00 24.56 348 ASN B O 1
ATOM 5448 N N . LYS B 1 349 ? -9.485 -31.017 -46.774 1.00 17.96 349 LYS B N 1
ATOM 5449 C CA . LYS B 1 349 ? -9.155 -32.366 -46.302 1.00 16.09 349 LYS B CA 1
ATOM 5450 C C . LYS B 1 349 ? -10.022 -32.895 -45.165 1.00 17.21 349 LYS B C 1
ATOM 5451 O O . LYS B 1 349 ? -10.163 -34.113 -45.031 1.00 18.76 349 LYS B O 1
ATOM 5457 N N . LEU B 1 350 ? -10.585 -32.023 -44.333 1.00 15.96 350 LEU B N 1
ATOM 5458 C CA . LEU B 1 350 ? -11.398 -32.520 -43.206 1.00 18.61 350 LEU B CA 1
ATOM 5459 C C . LEU B 1 350 ? -12.898 -32.615 -43.484 1.00 18.17 350 LEU B C 1
ATOM 5460 O O . LEU B 1 350 ? -13.560 -33.530 -42.982 1.00 18.77 350 LEU B O 1
ATOM 5465 N N . ARG B 1 351 ? -13.430 -31.664 -44.248 1.00 18.66 351 ARG B N 1
ATOM 5466 C CA . ARG B 1 351 ? -14.851 -31.670 -44.612 1.00 17.38 351 ARG B CA 1
ATOM 5467 C C . ARG B 1 351 ? -15.182 -32.987 -45.296 1.00 17.27 351 ARG B C 1
ATOM 5468 O O . ARG B 1 351 ? -14.490 -33.413 -46.234 1.00 22.11 351 ARG B O 1
ATOM 5476 N N . ASP B 1 352 ? -16.254 -33.633 -44.842 1.00 21.26 352 ASP B N 1
ATOM 5477 C CA . ASP B 1 352 ? -16.644 -34.907 -45.431 1.00 22.19 352 ASP B CA 1
ATOM 5478 C C . ASP B 1 352 ? -17.643 -34.677 -46.575 1.00 22.30 352 ASP B C 1
ATOM 5479 O O . ASP B 1 352 ? -17.966 -33.539 -46.923 1.00 24.78 352 ASP B O 1
ATOM 5484 N N . GLY B 1 353 ? -18.106 -35.762 -47.175 1.00 23.08 353 GLY B N 1
ATOM 5485 C CA . GLY B 1 353 ? -18.983 -35.683 -48.342 1.00 27.94 353 GLY B CA 1
ATOM 5486 C C . GLY B 1 353 ? -20.384 -35.174 -48.044 1.00 28.13 353 GLY B C 1
ATOM 5487 O O . GLY B 1 353 ? -21.123 -34.846 -48.962 1.00 33.66 353 GLY B O 1
ATOM 5488 N N . ASN B 1 354 ? -20.741 -35.111 -46.757 1.00 26.62 354 ASN B N 1
ATOM 5489 C CA . ASN B 1 354 ? -22.004 -34.509 -46.294 1.00 24.20 354 ASN B CA 1
ATOM 5490 C C . ASN B 1 354 ? -21.835 -33.106 -45.701 1.00 22.76 354 ASN B C 1
ATOM 5491 O O . ASN B 1 354 ? -22.771 -32.553 -45.132 1.00 27.68 354 ASN B O 1
ATOM 5496 N N . GLY B 1 355 ? -20.648 -32.528 -45.855 1.00 20.41 355 GLY B N 1
ATOM 5497 C CA . GLY B 1 355 ? -20.379 -31.192 -45.312 1.00 19.81 355 GLY B CA 1
ATOM 5498 C C . GLY B 1 355 ? -20.222 -31.152 -43.790 1.00 16.93 355 GLY B C 1
ATOM 5499 O O . GLY B 1 355 ? -20.400 -30.113 -43.184 1.00 18.00 355 GLY B O 1
ATOM 5500 N N . ARG B 1 356 ? -19.891 -32.297 -43.198 1.00 18.29 356 ARG B N 1
ATOM 5501 C CA . ARG B 1 356 ? -19.606 -32.402 -41.770 1.00 18.00 356 ARG B CA 1
ATOM 5502 C C . ARG B 1 356 ? -18.108 -32.457 -41.482 1.00 17.45 356 ARG B C 1
ATOM 5503 O O . ARG B 1 356 ? -17.291 -32.714 -42.367 1.00 18.46 356 ARG B O 1
ATOM 5511 N N . TYR B 1 357 ? -17.784 -32.182 -40.220 1.00 16.08 357 TYR B N 1
ATOM 5512 C CA . TYR B 1 357 ? -16.418 -32.087 -39.748 1.00 15.04 357 TYR B CA 1
ATOM 5513 C C . TYR B 1 357 ? -16.105 -33.051 -38.603 1.00 16.79 357 TYR B C 1
ATOM 5514 O O . TYR B 1 357 ? -16.940 -33.285 -37.719 1.00 17.13 357 TYR B O 1
ATOM 5523 N N . PRO B 1 358 ? -14.890 -33.600 -38.608 1.00 16.94 358 PRO B N 1
ATOM 5524 C CA . PRO B 1 358 ? -14.471 -34.512 -37.564 1.00 18.74 358 PRO B CA 1
ATOM 5525 C C . PRO B 1 358 ? -14.037 -33.782 -36.281 1.00 17.43 358 PRO B C 1
ATOM 5526 O O . PRO B 1 358 ? -13.785 -32.573 -36.262 1.00 18.09 358 PRO B O 1
ATOM 5530 N N . GLU B 1 359 ? -13.901 -34.549 -35.228 1.00 15.78 359 GLU B N 1
ATOM 5531 C CA . GLU B 1 359 ? -13.460 -33.997 -33.962 1.00 14.96 359 GLU B CA 1
ATOM 5532 C C . GLU B 1 359 ? -12.026 -33.473 -34.021 1.00 14.74 359 GLU B C 1
ATOM 5533 O O . GLU B 1 359 ? -11.724 -32.401 -33.484 1.00 14.31 359 GLU B O 1
ATOM 5539 N N . HIS B 1 360 ? -11.158 -34.237 -34.663 1.00 14.39 360 HIS B N 1
ATOM 5540 C CA A HIS B 1 360 ? -9.711 -33.981 -34.655 0.50 15.48 360 HIS B CA 1
ATOM 5541 C CA B HIS B 1 360 ? -9.720 -33.949 -34.657 0.50 15.73 360 HIS B CA 1
ATOM 5542 C C . HIS B 1 360 ? -9.270 -33.406 -36.014 1.00 15.23 360 HIS B C 1
ATOM 5543 O O . HIS B 1 360 ? -9.825 -33.759 -37.062 1.00 18.48 360 HIS B O 1
ATOM 5556 N N . TRP B 1 361 ? -8.276 -32.513 -35.994 1.00 14.59 361 TRP B N 1
ATOM 5557 C CA . TRP B 1 361 ? -7.820 -31.827 -37.198 1.00 15.59 361 TRP B CA 1
ATOM 5558 C C . TRP B 1 361 ? -6.532 -32.374 -37.800 1.00 16.42 361 TRP B C 1
ATOM 5559 O O . TRP B 1 361 ? -5.993 -31.802 -38.750 1.00 18.03 361 TRP B O 1
ATOM 5570 N N . GLY B 1 362 ? -6.052 -33.489 -37.268 1.00 15.00 362 GLY B N 1
ATOM 5571 C CA . GLY B 1 362 ? -4.727 -33.983 -37.640 1.00 15.93 362 GLY B CA 1
ATOM 5572 C C . GLY B 1 362 ? -4.632 -34.777 -38.932 1.00 18.68 362 GLY B C 1
ATOM 5573 O O . GLY B 1 362 ? -3.587 -34.802 -39.544 1.00 20.41 362 GLY B O 1
ATOM 5574 N N . THR B 1 363 ? -5.721 -35.423 -39.351 1.00 17.57 363 THR B N 1
ATOM 5575 C CA . THR B 1 363 ? -5.653 -36.381 -40.454 1.00 20.05 363 THR B CA 1
ATOM 5576 C C . THR B 1 363 ? -6.808 -36.176 -41.434 1.00 18.56 363 THR B C 1
ATOM 5577 O O . THR B 1 363 ? -7.952 -35.968 -41.022 1.00 19.96 363 THR B O 1
ATOM 5581 N N . PRO B 1 364 ? -6.523 -36.220 -42.739 1.00 21.22 364 PRO B N 1
ATOM 5582 C CA . PRO B 1 364 ? -7.639 -36.092 -43.689 1.00 21.03 364 PRO B CA 1
ATOM 5583 C C . PRO B 1 364 ? -8.767 -37.097 -43.465 1.00 22.83 364 PRO B C 1
ATOM 5584 O O . PRO B 1 364 ? -8.536 -38.249 -43.075 1.00 22.58 364 PRO B O 1
ATOM 5588 N N . THR B 1 365 ? -9.982 -36.640 -43.729 1.00 22.08 365 THR B N 1
ATOM 5589 C CA . THR B 1 365 ? -11.161 -37.465 -43.632 1.00 24.40 365 THR B CA 1
ATOM 5590 C C . THR B 1 365 ? -11.267 -38.358 -44.859 1.00 26.67 365 THR B C 1
ATOM 5591 O O . THR B 1 365 ? -11.163 -37.877 -45.981 1.00 28.17 365 THR B O 1
ATOM 5595 N N . THR B 1 366 ? -11.470 -39.652 -44.632 1.00 27.69 366 THR B N 1
ATOM 5596 C CA . THR B 1 366 ? -11.538 -40.627 -45.721 1.00 27.25 366 THR B CA 1
ATOM 5597 C C . THR B 1 366 ? -12.871 -41.376 -45.843 1.00 30.72 366 THR B C 1
ATOM 5598 O O . THR B 1 366 ? -13.076 -42.083 -46.816 1.00 39.96 366 THR B O 1
ATOM 5602 N N . SER B 1 367 ? -13.743 -41.224 -44.856 1.00 31.26 367 SER B N 1
ATOM 5603 C CA . SER B 1 367 ? -15.100 -41.733 -44.953 1.00 31.40 367 SER B CA 1
ATOM 5604 C C . SER B 1 367 ? -16.045 -40.789 -44.214 1.00 29.07 367 SER B C 1
ATOM 5605 O O . SER B 1 367 ? -15.629 -40.013 -43.355 1.00 30.68 367 SER B O 1
ATOM 5608 N N . ASN B 1 368 ? -17.314 -40.830 -44.592 1.00 25.00 368 ASN B N 1
ATOM 5609 C CA . ASN B 1 368 ? -18.272 -39.892 -44.034 1.00 25.50 368 ASN B CA 1
ATOM 5610 C C . ASN B 1 368 ? -18.574 -40.206 -42.582 1.00 27.77 368 ASN B C 1
ATOM 5611 O O . ASN B 1 368 ? -18.625 -41.370 -42.171 1.00 29.16 368 ASN B O 1
ATOM 5616 N N . LEU B 1 369 ? -18.739 -39.148 -41.803 1.00 26.27 369 LEU B N 1
ATOM 5617 C CA . LEU B 1 369 ? -18.961 -39.272 -40.369 1.00 25.12 369 LEU B CA 1
ATOM 5618 C C . LEU B 1 369 ? -20.381 -39.745 -40.072 1.00 25.63 369 LEU B C 1
ATOM 5619 O O . LEU B 1 369 ? -21.322 -39.344 -40.745 1.00 30.92 369 LEU B O 1
ATOM 5624 N N . GLU B 1 370 ? -20.522 -40.616 -39.079 1.00 27.61 370 GLU B N 1
ATOM 5625 C CA . GLU B 1 370 ? -21.846 -41.047 -38.618 1.00 26.79 370 GLU B CA 1
ATOM 5626 C C . GLU B 1 370 ? -22.218 -40.347 -37.324 1.00 29.53 370 GLU B C 1
ATOM 5627 O O . GLU B 1 370 ? -23.401 -40.164 -37.025 1.00 32.96 370 GLU B O 1
ATOM 5629 N N . LYS B 1 371 ? -21.200 -39.996 -36.542 1.00 26.54 371 LYS B N 1
ATOM 5630 C CA . LYS B 1 371 ? -21.392 -39.319 -35.276 1.00 24.70 371 LYS B CA 1
ATOM 5631 C C . LYS B 1 371 ? -20.736 -37.939 -35.325 1.00 23.54 371 LYS B C 1
ATOM 5632 O O . LYS B 1 371 ? -19.714 -37.734 -35.976 1.00 26.09 371 LYS B O 1
ATOM 5638 N N . TYR B 1 372 ? -21.360 -36.989 -34.652 1.00 20.32 372 TYR B N 1
ATOM 5639 C CA . TYR B 1 372 ? -20.853 -35.628 -34.568 1.00 18.44 372 TYR B CA 1
ATOM 5640 C C . TYR B 1 372 ? -21.534 -34.903 -33.406 1.00 17.73 372 TYR B C 1
ATOM 5641 O O . TYR B 1 372 ? -22.688 -35.188 -33.088 1.00 17.44 372 TYR B O 1
ATOM 5650 N N . ASP B 1 373 ? -20.812 -33.985 -32.772 1.00 17.33 373 ASP B N 1
ATOM 5651 C CA . ASP B 1 373 ? -21.434 -33.033 -31.847 1.00 16.34 373 ASP B CA 1
ATOM 5652 C C . ASP B 1 373 ? -21.295 -31.607 -32.362 1.00 13.80 373 ASP B C 1
ATOM 5653 O O . ASP B 1 373 ? -20.537 -31.317 -33.318 1.00 14.88 373 ASP B O 1
ATOM 5658 N N . LEU B 1 374 ? -22.093 -30.740 -31.763 1.00 13.71 374 LEU B N 1
ATOM 5659 C CA . LEU B 1 374 ? -22.197 -29.356 -32.193 1.00 13.65 374 LEU B CA 1
ATOM 5660 C C . LEU B 1 374 ? -20.848 -28.641 -32.324 1.00 13.28 374 LEU B C 1
ATOM 5661 O O . LEU B 1 374 ? -20.685 -27.823 -33.218 1.00 16.54 374 LEU B O 1
ATOM 5666 N N . ARG B 1 375 ? -19.905 -28.919 -31.431 1.00 12.09 375 ARG B N 1
ATOM 5667 C CA . ARG B 1 375 ? -18.596 -28.257 -31.473 1.00 12.33 375 ARG B CA 1
ATOM 5668 C C . ARG B 1 375 ? -17.841 -28.472 -32.753 1.00 13.22 375 ARG B C 1
ATOM 5669 O O . ARG B 1 375 ? -17.079 -27.593 -33.177 1.00 14.54 375 ARG B O 1
ATOM 5677 N N . PHE B 1 376 ? -18.007 -29.644 -33.361 1.00 13.68 376 PHE B N 1
ATOM 5678 C CA . PHE B 1 376 ? -17.075 -30.031 -34.420 1.00 13.72 376 PHE B CA 1
ATOM 5679 C C . PHE B 1 376 ? -17.203 -29.119 -35.663 1.00 12.37 376 PHE B C 1
ATOM 5680 O O . PHE B 1 376 ? -16.207 -28.710 -36.263 1.00 13.97 376 PHE B O 1
ATOM 5688 N N . SER B 1 377 ? -18.431 -28.812 -36.073 1.00 14.20 377 SER B N 1
ATOM 5689 C CA . SER B 1 377 ? -18.626 -27.984 -37.235 1.00 13.16 377 SER B CA 1
ATOM 5690 C C . SER B 1 377 ? -18.699 -26.496 -36.870 1.00 12.64 377 SER B C 1
ATOM 5691 O O . SER B 1 377 ? -18.351 -25.663 -37.701 1.00 14.21 377 SER B O 1
ATOM 5694 N N . THR B 1 378 ? -19.144 -26.148 -35.650 1.00 11.99 378 THR B N 1
ATOM 5695 C CA . THR B 1 378 ? -19.251 -24.723 -35.316 1.00 11.94 378 THR B CA 1
ATOM 5696 C C . THR B 1 378 ? -17.851 -24.090 -35.235 1.00 10.63 378 THR B C 1
ATOM 5697 O O . THR B 1 378 ? -17.662 -22.953 -35.640 1.00 11.97 378 THR B O 1
ATOM 5701 N N . VAL B 1 379 ? -16.861 -24.836 -34.760 1.00 11.88 379 VAL B N 1
ATOM 5702 C CA . VAL B 1 379 ? -15.492 -24.300 -34.774 1.00 11.05 379 VAL B CA 1
ATOM 5703 C C . VAL B 1 379 ? -14.982 -24.072 -36.195 1.00 10.84 379 VAL B C 1
ATOM 5704 O O . VAL B 1 379 ? -14.302 -23.098 -36.445 1.00 11.52 379 VAL B O 1
ATOM 5708 N N . ALA B 1 380 ? -15.321 -24.969 -37.126 1.00 13.45 380 ALA B N 1
ATOM 5709 C CA . ALA B 1 380 ? -14.942 -24.775 -38.535 1.00 12.82 380 ALA B CA 1
ATOM 5710 C C . ALA B 1 380 ? -15.609 -23.527 -39.114 1.00 12.40 380 ALA B C 1
ATOM 5711 O O . ALA B 1 380 ? -14.963 -22.730 -39.763 1.00 13.86 380 ALA B O 1
ATOM 5713 N N . ALA B 1 381 ? -16.902 -23.333 -38.830 1.00 12.71 381 ALA B N 1
ATOM 5714 C CA . ALA B 1 381 ? -17.592 -22.135 -39.283 1.00 12.69 381 ALA B CA 1
ATOM 5715 C C . ALA B 1 381 ? -16.917 -20.860 -38.771 1.00 12.50 381 ALA B C 1
ATOM 5716 O O . ALA B 1 381 ? -16.751 -19.887 -39.511 1.00 12.80 381 ALA B O 1
ATOM 5718 N N . TYR B 1 382 ? -16.508 -20.882 -37.498 1.00 11.72 382 TYR B N 1
ATOM 5719 C CA . TYR B 1 382 ? -15.840 -19.727 -36.900 1.00 11.68 382 TYR B CA 1
ATOM 5720 C C . TYR B 1 382 ? -14.540 -19.441 -37.648 1.00 10.84 382 TYR B C 1
ATOM 5721 O O . TYR B 1 382 ? -14.262 -18.292 -38.010 1.00 11.57 382 TYR B O 1
ATOM 5730 N N . MET B 1 383 ? -13.751 -20.478 -37.905 1.00 12.29 383 MET B N 1
ATOM 5731 C CA . MET B 1 383 ? -12.509 -20.289 -38.659 1.00 12.99 383 MET B CA 1
ATOM 5732 C C . MET B 1 383 ? -12.739 -19.712 -40.059 1.00 13.00 383 MET B C 1
ATOM 5733 O O . MET B 1 383 ? -11.996 -18.842 -40.504 1.00 12.77 383 MET B O 1
ATOM 5738 N N . TYR B 1 384 ? -13.780 -20.179 -40.736 1.00 12.77 384 TYR B N 1
ATOM 5739 C CA . TYR B 1 384 ? -14.076 -19.643 -42.063 1.00 12.99 384 TYR B CA 1
ATOM 5740 C C . TYR B 1 384 ? -14.427 -18.166 -41.999 1.00 14.84 384 TYR B C 1
ATOM 5741 O O . TYR B 1 384 ? -14.022 -17.400 -42.861 1.00 15.58 384 TYR B O 1
ATOM 5750 N N . MET B 1 385 ? -15.186 -17.760 -40.990 1.00 13.58 385 MET B N 1
ATOM 5751 C CA . MET B 1 385 ? -15.553 -16.342 -40.876 1.00 14.07 385 MET B CA 1
ATOM 5752 C C . MET B 1 385 ? -14.351 -15.483 -40.552 1.00 13.39 385 MET B C 1
ATOM 5753 O O . MET B 1 385 ? -14.207 -14.379 -41.086 1.00 15.75 385 MET B O 1
ATOM 5758 N N . ARG B 1 386 ? -13.470 -15.998 -39.690 1.00 13.58 386 ARG B N 1
ATOM 5759 C CA . ARG B 1 386 ? -12.209 -15.314 -39.398 1.00 15.23 386 ARG B CA 1
ATOM 5760 C C . ARG B 1 386 ? -11.346 -15.127 -40.644 1.00 14.87 386 ARG B C 1
ATOM 5761 O O . ARG B 1 386 ? -10.838 -14.029 -40.918 1.00 14.74 386 ARG B O 1
ATOM 5769 N N . ALA B 1 387 ? -11.203 -16.199 -41.406 1.00 15.01 387 ALA B N 1
ATOM 5770 C CA . ALA B 1 387 ? -10.484 -16.137 -42.678 1.00 15.52 387 ALA B CA 1
ATOM 5771 C C . ALA B 1 387 ? -11.128 -15.135 -43.652 1.00 16.25 387 ALA B C 1
ATOM 5772 O O . ALA B 1 387 ? -10.439 -14.374 -44.296 1.00 17.80 387 ALA B O 1
ATOM 5774 N N . ALA B 1 388 ? -12.450 -15.128 -43.748 1.00 16.07 388 ALA B N 1
ATOM 5775 C CA . ALA B 1 388 ? -13.161 -14.151 -44.598 1.00 16.32 388 ALA B CA 1
ATOM 5776 C C . ALA B 1 388 ? -12.840 -12.711 -44.197 1.00 16.54 388 ALA B C 1
ATOM 5777 O O . ALA B 1 388 ? -12.609 -11.843 -45.044 1.00 19.66 388 ALA B O 1
ATOM 5779 N N . ASN B 1 389 ? -12.764 -12.463 -42.888 1.00 17.42 389 ASN B N 1
ATOM 5780 C CA . ASN B 1 389 ? -12.456 -11.131 -42.397 1.00 18.97 389 ASN B CA 1
ATOM 5781 C C . ASN B 1 389 ? -11.028 -10.708 -42.772 1.00 18.38 389 ASN B C 1
ATOM 5782 O O . ASN B 1 389 ? -10.798 -9.604 -43.239 1.00 20.90 389 ASN B O 1
ATOM 5787 N N . TYR B 1 390 ? -10.066 -11.588 -42.570 1.00 16.67 390 TYR B N 1
ATOM 5788 C CA . TYR B 1 390 ? -8.679 -11.253 -42.886 1.00 18.59 390 TYR B CA 1
ATOM 5789 C C . TYR B 1 390 ? -8.419 -11.151 -44.390 1.00 20.46 390 TYR B C 1
ATOM 5790 O O . TYR B 1 390 ? -7.583 -10.368 -44.821 1.00 25.38 390 TYR B O 1
ATOM 5799 N N . LYS B 1 391 ? -9.172 -11.913 -45.186 1.00 17.64 391 LYS B N 1
ATOM 5800 C CA . LYS B 1 391 ? -9.093 -11.761 -46.634 1.00 23.17 391 LYS B CA 1
ATOM 5801 C C . LYS B 1 391 ? -9.557 -10.337 -47.030 1.00 24.51 391 LYS B C 1
ATOM 5802 O O . LYS B 1 391 ? -8.919 -9.679 -47.834 1.00 30.27 391 LYS B O 1
ATOM 5808 N N . ARG B 1 392 ? -10.662 -9.894 -46.426 1.00 24.41 392 ARG B N 1
ATOM 5809 C CA . ARG B 1 392 ? -11.225 -8.548 -46.658 1.00 30.23 392 ARG B CA 1
ATOM 5810 C C . ARG B 1 392 ? -10.224 -7.460 -46.247 1.00 31.43 392 ARG B C 1
ATOM 5811 O O . ARG B 1 392 ? -9.992 -6.520 -46.983 1.00 40.99 392 ARG B O 1
ATOM 5819 N N . ILE B 1 393 ? -9.643 -7.620 -45.059 1.00 29.38 393 ILE B N 1
ATOM 5820 C CA . ILE B 1 393 ? -8.607 -6.729 -44.522 1.00 33.29 393 ILE B CA 1
ATOM 5821 C C . ILE B 1 393 ? -7.420 -6.608 -45.489 1.00 37.45 393 ILE B C 1
ATOM 5822 O O . ILE B 1 393 ? -6.918 -5.514 -45.731 1.00 41.94 393 ILE B O 1
ATOM 5827 N N . LEU B 1 394 ? -6.984 -7.733 -46.040 1.00 37.65 394 LEU B N 1
ATOM 5828 C CA . LEU B 1 394 ? -5.905 -7.736 -47.019 1.00 39.77 394 LEU B CA 1
ATOM 5829 C C . LEU B 1 394 ? -6.287 -7.076 -48.353 1.00 36.74 394 LEU B C 1
ATOM 5830 O O . LEU B 1 394 ? -5.494 -6.375 -48.917 1.00 45.85 394 LEU B O 1
ATOM 5835 N N . ASN B 1 395 ? -7.511 -7.317 -48.828 1.00 60.86 395 ASN B N 1
ATOM 5836 C CA . ASN B 1 395 ? -7.888 -6.792 -50.162 1.00 56.55 395 ASN B CA 1
ATOM 5837 C C . ASN B 1 395 ? -8.174 -5.287 -50.220 1.00 59.10 395 ASN B C 1
ATOM 5838 O O . ASN B 1 395 ? -8.473 -4.652 -49.210 1.00 61.32 395 ASN B O 1
#

CATH classification: 1.50.10.20

Organism: Bacteroides thetaiotaomicron (strain ATCC 29148 / DSM 2079 / JCM 5827 / CCUG 10774 / NCTC 10582 / VPI-5482 / E50) (NCBI:txid226186)

Foldseek 3Di:
DCVLLPPDDLLVLLVLLVVLQCVQFPDPPANWTCFKNVNPFTHFCLLLLLVLLLLLLVLLVPVVVRVVVNVSSVVVQVQQWACDDPRAIAGARGGDYPVDHGWWFLLSLLSNLLSLLSSCVSPVDVVSNVSSVRSLVSLVVQWDCQLYTAGWGTDDDDPDATWGWLSSLLSSLLSLLSVCVVPVPCVSVVSNVSSVVSQCVQFADPVQLFGFTIAGRVPRDTRRDTFQQSLLSLLSSLLSNCVVPVDCVSVVSSVRSLVSSCVVAADQVQQFGFHFLSRNLSSLVSLVSVCVVPVDCVSVSSLSSNLCCQVVFAQAPSRFGDGGRHGGDDHDDPMDTSNGSSSNSSSSSVNNSVVVVVD/DCVLCPVPDLVVLLVLLVVLQCVQFPDPPALWTCFKNVSPFTHFCLLLLLQLLLLLLVLLVPVVVRVVVNVSSVVVQVQQWACDDPRAIEGARGGDYPVDHGWWFLLSLLSNLLSLLSSCVSPVDVVSNVSSVRSLVSLVVQWDCQLYTAGWGTDDDDPDATWGWLSSLLSSLLSLLSVCVVVVPCVSVVSNVSSVVSQCVQFADPVQLFGFTIAGRVPRDTRRDTFQQSLLSLLSSLLSNCVVPVDCVSVVSSVRSLVSSCVVAADQVQQFGFHFLSRNVSSLVSLVSVCVVPVDCVSVSSLSSNLCCQVVFAQAPSRFGDGGRHGGDDHDDPMDTSNGSSSNSSSSSVNNSVVVVVD

Nearest PDB structures (foldseek):
  4v1r-assembly1_A  TM=1.002E+00  e=5.063E-57  Bacteroides thetaiotaomicron VPI-5482
  4c1s-assembly2_B  TM=8.953E-01  e=2.025E-17  Bacteroides thetaiotaomicron VPI-5482
  6u4z-assembly1_A  TM=8.965E-01  e=2.441E-17  Bacteroides thetaiotaomicron
  6y8f-assembly1_A  TM=8.353E-01  e=4.473E-14  Salegentibacter sp. Hel_I_6
  6shm-assembly1_A  TM=8.168E-01  e=3.827E-13  Salegentibacter sp. Hel_I_6

Radius of gyration: 31.32 Å; Cα contacts (8 Å, |Δi|>4): 1451; chains: 2; bounding box: 64×43×102 Å

Solvent-accessible surface area: 26477 Å² total; per-residue (Å²): 32,54,159,17,8,52,107,32,69,1,54,49,26,0,84,92,5,15,70,26,4,52,162,19,5,66,29,107,87,55,91,18,9,48,27,44,48,94,134,95,56,55,0,91,0,55,3,2,0,0,3,0,14,0,22,9,22,0,13,52,47,31,113,108,83,18,36,110,31,0,59,47,10,8,94,7,0,57,71,1,38,0,68,50,12,33,43,54,27,0,0,2,11,70,46,17,40,33,104,97,66,8,67,0,27,3,14,24,0,0,7,0,0,4,0,0,0,40,0,32,96,27,33,109,43,113,45,4,18,116,36,0,82,20,0,0,50,1,0,44,15,0,20,4,84,2,40,52,5,0,0,0,43,12,30,56,39,131,109,75,81,52,16,0,7,0,4,0,0,0,0,0,0,1,0,0,0,19,0,36,78,41,50,123,69,57,66,36,24,79,4,0,51,122,0,9,77,18,0,55,144,28,0,23,18,92,104,43,40,4,2,59,24,0,37,31,29,104,109,19,52,47,64,79,79,37,72,0,20,0,0,0,3,0,0,25,0,1,7,42,0,39,111,38,48,77,60,99,115,10,20,70,38,0,100,37,0,1,60,28,0,28,89,107,11,23,69,66,152,62,1,5,3,89,8,14,0,17,19,0,2,0,0,0,2,0,0,0,20,1,22,74,46,70,127,72,61,64,35,0,55,45,0,0,56,1,0,16,8,2,21,91,107,0,106,8,69,74,16,46,2,19,74,73,2,15,93,62,36,133,85,86,46,94,64,25,23,1,41,21,14,0,1,0,0,14,0,0,0,22,0,6,10,9,66,111,75,68,117,42,46,111,19,8,54,101,35,68,1,62,56,25,0,46,94,6,16,73,29,4,52,163,18,5,66,29,100,83,55,106,18,13,49,23,43,34,90,135,94,71,52,0,79,0,55,2,1,1,0,3,0,15,0,22,10,23,0,13,53,46,30,113,109,100,22,37,109,30,0,60,49,10,10,92,8,0,58,69,0,38,0,69,50,12,33,44,52,27,0,0,2,11,56,57,23,46,34,111,37,68,7,66,0,26,3,15,25,0,0,7,0,0,3,0,0,0,39,0,40,92,25,33,107,43,112,54,5,14,113,36,0,89,19,0,0,50,0,0,45,16,0,20,5,80,2,39,51,6,0,0,0,44,13,30,57,39,131,107,76,82,51,16,0,7,0,4,0,0,0,0,0,0,1,0,0,0,17,0,35,76,42,53,120,56,55,138,37,24,77,5,0,51,119,0,9,76,17,0,54,143,28,0,23,18,90,104,41,40,4,2,58,22,0,37,32,28,104,109,20,53,47,62,81,80,39,74,0,20,0,0,0,4,0,0,25,0,1,7,43,0,38,112,38,49,77,59,104,111,10,21,69,38,0,99,38,0,1,62,28,0,28,91,107,12,22,66,67,151,63,1,5,3,88,8,15,1,16,21,0,2,0,0,0,2,0,0,0,20,1,21,72,44,70,125,72,54,63,35,0,54,45,0,0,59,1,0,18,9,1,22,93,108,0,106,8,68,73,16,46,2,18,74,73,2,14,96,62,36,134,86,88,45,86,148,23,22,0,42,22,15,0,1,0,0,14,0,0,0,22,0,6,10,9,46,112,78,57,138

InterPro domains:
  IPR005198 Glycoside hydrolase, family 76 [PF03663] (139-304)
  IPR008928 Six-hairpin glycosidase superfamily [SSF48208] (42-364)
  IPR053169 Meiotically Up-regulated Gene Protein [PTHR47791] (1-392)

Secondary structure (DSSP, 8-state):
-HHHHTT--HHHHHHHHHHHHHHHHB-TTSS-BBSBTT--SBPPHHHHHHHHHHHHHHHHH-HHHHHHHHHHHHHHHHTTEEEEETTEEEE-SS---TTS----BHHHHHHHHHHHHHHHHHH--HHHHHHHHHHHHHHHHTB-SGGGS-BBSBSS-SSSPPEEEHHHHHHHHHHHHHHHHHH--HHHHHHHHHHHHHHHHHHEETTTTEE--EEETTT--EE----HHHHHHHHHHHHHHHHHH--HHHHHHHHHHHHHHHHHHB-TTT--B-SBHHHHHHHHHHHHHHHHHH--THHHHHHHHHHHHIIIII--TTS---SBSSS---S--S--BHHHHHHHHHHHHHHHHHHHHH-/-HHHHTT--HHHHHHHHHHHHHHHHB-TTSS-BBSBTT--SBPPHHHHHHHHHHHHHHHHH-HHHHHHHHHHHHHHHHTTEEEEETTEEEEBSS---TTS---BBHHHHHHHHHHHHHHHHHH--HHHHHHHHHHHHHHHHTB-SGGGS-BBSBSS-SSSPPEEEHHHHHHHHHHHHHHHHHH--HHHHHHHHHHHHHHHHHHEETTTTEE--EEETTT--EE----HHHHHHHHHHHHHHHHHH--HHHHHHHHHHHHHHHHHHB-TTT--B-SBHHHHHHHHHHHHHHHHHH--THHHHHHHHHHHHIIIII--TTS---SBSSS---S--S--BHHHHHHHHHHHHHHHHHHHHH-

Sequence (718 aa):
PGVEIGNNDYYTWCKKETLSSVIDKKDLKISGTHSYYENQDRSQVVSFIWGNIFLLYTYTEGISSLSKSEWSDALMNCFLNFDNYWHPNYKGIAGYATLPTSAEKVPDRFYDENGWTAIGLCDAYLATQNNSYLEKAKGALAFSLSGEDNVLGGGIYFQETFVSLPVQKNTICSAVTMLSCMKLYEITQDRQYLDAAIRINDWTVENLLDKSDNLLWDAKMVADGSVNTQKWSYNAGFMIRSWLKKMYQATKDEKYLSQAKATLASSEAKWYNSINGALNDPGYFAFSSIIIDSWFDMMYDTDKNTVWLTKAFHAINFIHNKKLRRDGNGRYPEHHWGTPTTSNLEKYDLRFSTVAAYMYMRAANYKRILNPGVEIGNNDYYTWCKETLSSVIDKKDLKISGTHSYYENQDRSQQVVSFIWGNIFLLYTYTEGISLSKSEWSDALMNCFLNFDNYWHPNYKGIAGYATLPTSAEEKVPDRFYDENGWTAIGLCDAYLATQNNSSYLEKAKGALAFSLSGEDNVLGGGIYFQETFVSLPVQKNTICSAVTMLSCMKLYEITQDRQYLDAAIRINDWTVENLLDKSDNLLWDAKMVADGSVNTQKWSYNAGFMIRSWLKMYQATKDEKYLSSQAKATLASSEAKWYNSINGALNDPGYFAFSIIIDSWFDMMYDTDKNTVWLTKAFHAINFIHNKLRDGNGRYPEHHWGTPTTSNLEKYDLRFSTVAAYMYMRAANYKRILN

B-factor: mean 22.5, std 13.88, range [8.0, 102.57]